Protein AF-A0A945ZSE2-F1 (afdb_monomer_lite)

Foldseek 3Di:
DEDEEAEADEFEAAEDPFQLDAAEAAYQYEHEHHHQDDVPRDPACQQHVDPDLQRFHDEPYYAQAQRYHHENYEYYQASGEDHEYAHAQAGADPCRPPPVRPPDGRLADDHNYAEAYEYENHSEHYHDLWYADNRRHIRFNAFRAYQAAAENYLYEQYAYQERYEYGLNPPHPDQCRGACSAEDAQYEYELYQEYDEYLGQHEYEPYEHENYDPVNPDPAQREHYEQENYQYEYELYEYEPQQDPSYAPYHYDQYLHRFQNREYENYHYPVRAAGAHEYDAQQDFQALPQADSARSVACSTQADWYFYQCCSRVVDHGWIKHFQHLLVDFDPWADDPRYHRITTHNFGKWKKWKDDPPADQVQDWWKKKWKDDPPTDIDIGTHPSHYGDIDMDIAGWPPPIEIEIETQDDRPQQKIKIKTAQDDAFTKYKYKYWQCLPFAAKDKDWPFFPEEEDDDPVVVVPDSGWYWYRDNRTMIITIHGDRHGMTIMMIGGDGDDDGDAQQQCPLPDGCSVQSNVVHHSNDPPPQPEFCCDPQFPGHDPPHPHDNVPGAHPPGRHNDPPPPQQEDACDPQFPGHDPSHPYYPVPGHHPQDDQDPVQPCVRPSDNDVVSVVVCVVCPPPDDDDD

Secondary structure (DSSP, 8-state):
-BS-EEEEEES-SEE--SS---S-EEES-EEEEEEPPPTT--SSGGGTS-EETTEES-EEEEES-SSSEEES-EEES-SSEEEEEE--SS--TTTTT-TTSTT--GGGSPP-EEES-EEES-SEEEEEEEEE-TTS-EE-S------S-EEEES-EEES-SEEEEE---TT-SSHHHHHTTEEEES-EEES-SEEEEESSS-EEES-EEES--TT--S-SPEEEEEE-SS--EEESPEEESTTSTTEEEEEE---SS--S-EEEES-EESSSSPPPEEPPP------TT--STT-TTSHHHH--EEEESSSTTTSSTTPEEEES-GGG--S--B--TTEESEEEES--EEEEEEE-TT--GGGPPPEEEEEE-TTS--EEEE--SSS---EEEEEE-SS--EEEEEESS--TTSEEEEEEESPPTT-EEEEEETTGGG-BT-EEE-SSS--EE-SSHHHHHH-SS-EEEE-TTS-EEEEEE-SSS-EEEEEE-SB--PPPP--SS-SSS-HHHHHHHT--TTS-----EEB--TTSTTB-TT--EE-S----TTTSSPPPS-TTSBS---TTSTT--TT-SB--S--------S--TT-SS-SSS--HHHHHHHHHHTT------

Sequence (625 aa):
VEDNFFYHHIGHGVFLEDGSERYNSILNNVVVLSKRPAQWEEVTPSDNQLNQVQNRTPASFWITNPNNIFEGNVAAGTEGTGYWFALPEAPMGASAGISLFDGIEPYREPLGSFVGNTAHSCMSGFDIFDQLFPDHSIRTNAGWQESGEHLIDGCVWYANDLAVYSGIGGGVGDKVTYTANLKFQDNVFVANATAIQLASYSQVVESAIVAHGQSNILSQTASLYRIYDGAGQIHDCHLVGWNQPYTDYLKDGGAGTKHTNHRVSGITTDDGLAPRIDMRNYDIPASPTDMTPQSLSHPRVWNMVLLDEDGSLTGTAGHSIVSNHPMMLVGDEAQPVNWVNAFSSPHRFDLVILQFPALPNDSIPNVTCTRIKTGSPTESVYYIHGYKEHIQLPFIINEGFLYSYQFESLPATQQIKVVLDDADAGDAAWIRFVGLGNLGGLTLSSSALALVEVGSLLELTNSQQAAYFVEPGGDVYLNMVAIGRVQNVNMTWTDDVELSPLDTDGDGATDGDEIAAGNDPFAIDLDVLGCTYFGACNYDIEADVEDGSCLFPPIGCSWPDNSAFVGCTYSDAINYNTEAVYDDGSCMWNAVSAECPADVNGDGMVAVQDILLVLSSYGSPCLDE

pLDDT: mean 91.32, std 9.12, range [48.19, 98.88]

Radius of gyration: 31.84 Å; chains: 1; bounding box: 98×48×104 Å

Structure (mmCIF, N/CA/C/O backbone):
data_AF-A0A945ZSE2-F1
#
_entry.id   AF-A0A945ZSE2-F1
#
loop_
_atom_site.group_PDB
_atom_site.id
_atom_site.type_symbol
_atom_site.label_atom_id
_atom_site.label_alt_id
_atom_site.label_comp_id
_atom_site.label_asym_id
_atom_site.label_entity_id
_atom_site.label_seq_id
_atom_site.pdbx_PDB_ins_code
_atom_site.Cartn_x
_atom_site.Cartn_y
_atom_site.Cartn_z
_atom_site.occupancy
_atom_site.B_iso_or_equiv
_atom_site.auth_seq_id
_atom_site.auth_comp_id
_atom_site.auth_asym_id
_atom_site.auth_atom_id
_atom_site.pdbx_PDB_model_num
ATOM 1 N N . VAL A 1 1 ? 15.307 -1.615 -33.431 1.00 93.19 1 VAL A N 1
ATOM 2 C CA . VAL A 1 1 ? 16.559 -1.129 -32.812 1.00 93.19 1 VAL A CA 1
ATOM 3 C C . VAL A 1 1 ? 17.192 -2.317 -32.123 1.00 93.19 1 VAL A C 1
ATOM 5 O O . VAL A 1 1 ? 16.612 -2.812 -31.166 1.00 93.19 1 VAL A O 1
ATOM 8 N N . GLU A 1 2 ? 18.294 -2.844 -32.649 1.00 97.56 2 GLU A N 1
ATOM 9 C CA . GLU A 1 2 ? 18.877 -4.092 -32.138 1.00 97.56 2 GLU A CA 1
ATOM 10 C C . GLU A 1 2 ? 20.403 -4.057 -32.068 1.00 97.56 2 GLU A C 1
ATOM 12 O O . GLU A 1 2 ? 21.033 -3.376 -32.880 1.00 97.56 2 GLU A O 1
ATOM 17 N N . ASP A 1 3 ? 20.964 -4.770 -31.088 1.00 97.88 3 ASP A N 1
ATOM 18 C CA . ASP A 1 3 ? 22.406 -4.983 -30.896 1.00 97.88 3 ASP A CA 1
ATOM 19 C C . ASP A 1 3 ? 23.233 -3.687 -30.753 1.00 97.88 3 ASP A C 1
ATOM 21 O O . ASP A 1 3 ? 24.374 -3.588 -31.218 1.00 97.88 3 ASP A O 1
ATOM 25 N N . ASN A 1 4 ? 22.666 -2.662 -30.106 1.00 98.12 4 ASN A N 1
ATOM 26 C CA . ASN A 1 4 ? 23.348 -1.385 -29.876 1.00 98.12 4 ASN A CA 1
ATOM 27 C C . ASN A 1 4 ? 23.900 -1.268 -28.455 1.00 98.12 4 ASN A C 1
ATOM 29 O O . ASN A 1 4 ? 23.355 -1.822 -27.502 1.00 98.12 4 ASN A O 1
ATOM 33 N N . PHE A 1 5 ? 24.953 -0.462 -28.314 1.00 97.81 5 PHE A N 1
ATOM 34 C CA . PHE A 1 5 ? 25.510 -0.064 -27.026 1.00 97.81 5 PHE A CA 1
ATOM 35 C C . PHE A 1 5 ? 25.442 1.461 -26.885 1.00 97.81 5 PHE A C 1
ATOM 37 O O . PHE A 1 5 ? 26.180 2.189 -27.553 1.00 97.81 5 PHE A O 1
ATOM 44 N N . PHE A 1 6 ? 24.559 1.943 -26.017 1.00 97.31 6 PHE A N 1
ATOM 45 C CA . PHE A 1 6 ? 24.396 3.352 -25.674 1.00 97.31 6 PHE A CA 1
ATOM 46 C C . PHE A 1 6 ? 25.179 3.628 -24.393 1.00 97.31 6 PHE A C 1
ATOM 48 O O . PHE A 1 6 ? 24.969 2.969 -23.378 1.00 97.31 6 PHE A O 1
ATOM 55 N N . TYR A 1 7 ? 26.103 4.584 -24.432 1.00 97.06 7 TYR A N 1
ATOM 56 C CA . TYR A 1 7 ? 27.013 4.848 -23.321 1.00 97.06 7 TYR A CA 1
ATOM 57 C C . TYR A 1 7 ? 27.050 6.329 -22.976 1.00 97.06 7 TYR A C 1
ATOM 59 O O . TYR A 1 7 ? 27.292 7.152 -23.857 1.00 97.06 7 TYR A O 1
ATOM 67 N N . HIS A 1 8 ? 26.913 6.630 -21.685 1.00 96.50 8 HIS A N 1
ATOM 68 C CA . HIS A 1 8 ? 27.177 7.938 -21.092 1.00 96.50 8 HIS A CA 1
ATOM 69 C C . HIS A 1 8 ? 26.432 9.075 -21.803 1.00 96.50 8 HIS A C 1
ATOM 71 O O . HIS A 1 8 ? 27.029 9.937 -22.451 1.00 96.50 8 HIS A O 1
ATOM 77 N N . HIS A 1 9 ? 25.109 9.050 -21.670 1.00 95.44 9 HIS A N 1
ATOM 78 C CA . HIS A 1 9 ? 24.206 10.050 -22.229 1.00 95.44 9 HIS A CA 1
ATOM 79 C C . HIS A 1 9 ? 23.481 10.809 -21.111 1.00 95.44 9 HIS A C 1
ATOM 81 O O . HIS A 1 9 ? 23.363 10.319 -19.988 1.00 95.44 9 HIS A O 1
ATOM 87 N N . ILE A 1 10 ? 23.005 12.010 -21.433 1.00 96.31 10 ILE A N 1
ATOM 88 C CA . ILE A 1 10 ? 22.205 12.859 -20.545 1.00 96.31 10 ILE A CA 1
ATOM 89 C C . ILE A 1 10 ? 20.744 12.766 -20.996 1.00 96.31 10 ILE A C 1
ATOM 91 O O . ILE A 1 10 ? 20.491 12.801 -22.199 1.00 96.31 10 ILE A O 1
ATOM 95 N N . GLY A 1 11 ? 19.807 12.653 -20.052 1.00 95.25 11 GLY A N 1
ATOM 96 C CA . GLY A 1 11 ? 18.376 12.505 -20.345 1.00 95.25 11 GLY A CA 1
ATOM 97 C C . GLY A 1 11 ? 17.982 11.070 -20.708 1.00 95.25 11 GLY A C 1
ATOM 98 O O . GLY A 1 11 ? 18.718 10.119 -20.413 1.00 95.25 11 GLY A O 1
ATOM 99 N N . HIS A 1 12 ? 16.804 10.906 -21.316 1.00 95.56 12 HIS A N 1
ATOM 100 C CA . HIS A 1 12 ? 16.303 9.593 -21.742 1.00 95.56 12 HIS A CA 1
ATOM 101 C C . HIS A 1 12 ? 17.241 8.897 -22.755 1.00 95.56 12 HIS A C 1
ATOM 103 O O . HIS A 1 12 ? 17.919 9.548 -23.548 1.00 95.56 12 HIS A O 1
ATOM 109 N N . GLY A 1 13 ? 17.324 7.561 -22.700 1.00 94.50 13 GLY A N 1
ATOM 110 C CA . GLY A 1 13 ? 18.222 6.751 -23.539 1.00 94.50 13 GLY A CA 1
ATOM 111 C C . GLY A 1 13 ? 17.595 6.304 -24.858 1.00 94.50 13 GLY A C 1
ATOM 112 O O . GLY A 1 13 ? 17.699 6.982 -25.877 1.00 94.50 13 GLY A O 1
ATOM 113 N N . VAL A 1 14 ? 16.967 5.129 -24.846 1.00 96.25 14 VAL A N 1
ATOM 114 C CA . VAL A 1 14 ? 16.121 4.629 -25.937 1.00 96.25 14 VAL A CA 1
ATOM 115 C C . VAL A 1 14 ? 14.683 4.990 -25.600 1.00 96.25 14 VAL A C 1
ATOM 117 O O . VAL A 1 14 ? 14.188 4.592 -24.548 1.00 96.25 14 VAL A O 1
ATOM 120 N N . PHE A 1 15 ? 14.004 5.735 -26.466 1.00 91.88 15 PHE A N 1
ATOM 121 C CA . PHE A 1 15 ? 12.664 6.216 -26.160 1.00 91.88 15 PHE A CA 1
ATOM 122 C C . PHE A 1 15 ? 11.697 6.137 -27.337 1.00 91.88 15 PHE A C 1
ATOM 124 O O . PHE A 1 15 ? 12.083 6.278 -28.497 1.00 91.88 15 PHE A O 1
ATOM 131 N N . LEU A 1 16 ? 10.433 5.905 -26.994 1.00 91.50 16 LEU A N 1
ATOM 132 C CA . LEU A 1 16 ? 9.264 6.138 -27.834 1.00 91.50 16 LEU A CA 1
ATOM 133 C C . LEU A 1 16 ? 8.696 7.463 -27.315 1.00 91.50 16 LEU A C 1
ATOM 135 O O . LEU A 1 16 ? 8.281 7.505 -26.165 1.00 91.50 16 LEU A O 1
ATOM 139 N N . GLU A 1 17 ? 8.821 8.569 -28.044 1.00 89.94 17 GLU A N 1
ATOM 140 C CA . GLU A 1 17 ? 8.588 9.914 -27.475 1.00 89.94 17 GLU A CA 1
ATOM 141 C C . GLU A 1 17 ? 7.096 10.244 -27.421 1.00 89.94 17 GLU A C 1
ATOM 143 O O . GLU A 1 17 ? 6.553 10.604 -26.378 1.00 89.94 17 GLU A O 1
ATOM 148 N N . ASP A 1 18 ? 6.418 10.068 -28.555 1.00 94.12 18 ASP A N 1
ATOM 149 C CA . ASP A 1 18 ? 5.093 10.636 -28.772 1.00 94.12 18 ASP A CA 1
ATOM 150 C C . ASP A 1 18 ? 3.956 9.680 -28.376 1.00 94.12 18 ASP A C 1
ATOM 152 O O . ASP A 1 18 ? 2.799 10.092 -28.336 1.00 94.12 18 ASP A O 1
ATOM 156 N N . GLY A 1 19 ? 4.232 8.395 -28.145 1.00 96.00 19 GLY A N 1
ATOM 157 C CA . GLY A 1 19 ? 3.220 7.364 -27.886 1.00 96.00 19 GLY A CA 1
ATOM 158 C C . GLY A 1 19 ? 2.534 6.834 -29.150 1.00 96.00 19 GLY A C 1
ATOM 159 O O . GLY A 1 19 ? 1.681 5.950 -29.071 1.00 96.00 19 GLY A O 1
ATOM 160 N N . SER A 1 20 ? 2.899 7.325 -30.337 1.00 96.88 20 SER A N 1
ATOM 161 C CA . SER A 1 20 ? 2.392 6.806 -31.618 1.00 96.88 20 SER A CA 1
ATOM 162 C C . SER A 1 20 ? 3.131 5.545 -32.077 1.00 96.88 20 SER A C 1
ATOM 164 O O . SER A 1 20 ? 2.634 4.787 -32.918 1.00 96.88 20 SER A O 1
ATOM 166 N N . GLU A 1 21 ? 4.325 5.317 -31.534 1.00 96.19 21 GLU A N 1
ATOM 167 C CA . GLU A 1 21 ? 5.244 4.273 -31.940 1.00 96.19 21 GLU A CA 1
ATOM 168 C C . GLU A 1 21 ? 4.761 2.911 -31.439 1.00 96.19 21 GLU A C 1
ATOM 170 O O . GLU A 1 21 ? 4.819 2.604 -30.253 1.00 96.19 21 GLU A O 1
ATOM 175 N N . ARG A 1 22 ? 4.316 2.063 -32.365 1.00 95.75 22 ARG A N 1
ATOM 176 C CA . ARG A 1 22 ? 3.821 0.706 -32.097 1.00 95.75 22 ARG A CA 1
ATOM 177 C C . ARG A 1 22 ? 4.412 -0.302 -33.072 1.00 95.75 22 ARG A C 1
ATOM 179 O O . ARG A 1 22 ? 4.786 0.053 -34.191 1.00 95.75 22 ARG A O 1
ATOM 186 N N . TYR A 1 23 ? 4.438 -1.562 -32.657 1.00 96.50 23 TYR A N 1
ATOM 187 C CA . TYR A 1 23 ? 4.963 -2.702 -33.411 1.00 96.50 23 TYR A CA 1
ATOM 188 C C . TYR A 1 23 ? 6.458 -2.597 -33.742 1.00 96.50 23 TYR A C 1
ATOM 190 O O . TYR A 1 23 ? 6.928 -3.162 -34.730 1.00 96.50 23 TYR A O 1
ATOM 198 N N . ASN A 1 24 ? 7.215 -1.877 -32.914 1.00 97.69 24 ASN A N 1
ATOM 199 C CA . ASN A 1 24 ? 8.666 -1.818 -33.006 1.00 97.69 24 ASN A CA 1
ATOM 200 C C . ASN A 1 24 ? 9.300 -3.003 -32.273 1.00 97.69 24 ASN A C 1
ATOM 202 O O . ASN A 1 24 ? 8.747 -3.520 -31.302 1.00 97.69 24 ASN A O 1
ATOM 206 N N . SER A 1 25 ? 10.500 -3.384 -32.708 1.00 98.25 25 SER A N 1
ATOM 207 C CA . SER A 1 25 ? 11.350 -4.355 -32.012 1.00 98.25 25 SER A CA 1
ATOM 208 C C . SER A 1 25 ? 12.588 -3.659 -31.456 1.00 98.25 25 SER A C 1
ATOM 210 O O . SER A 1 25 ? 13.369 -3.071 -32.213 1.00 98.25 25 SER A O 1
ATOM 212 N N . ILE A 1 26 ? 12.750 -3.709 -30.138 1.00 98.50 26 ILE A N 1
ATOM 213 C CA . ILE A 1 26 ? 13.872 -3.179 -29.368 1.00 98.50 26 ILE A CA 1
ATOM 214 C C . ILE A 1 26 ? 14.544 -4.383 -28.703 1.00 98.50 26 ILE A C 1
ATOM 216 O O . ILE A 1 26 ? 14.055 -4.890 -27.696 1.00 98.50 26 ILE A O 1
ATOM 220 N N . LEU A 1 27 ? 15.615 -4.891 -29.314 1.00 98.62 27 LEU A N 1
ATOM 221 C CA . LEU A 1 27 ? 16.182 -6.203 -28.985 1.00 98.62 27 LEU A CA 1
ATOM 222 C C . LEU A 1 27 ? 17.659 -6.105 -28.597 1.00 98.62 27 LEU A C 1
ATOM 224 O O . LEU A 1 27 ? 18.434 -5.469 -29.306 1.00 98.62 27 LEU A O 1
ATOM 228 N N . ASN A 1 28 ? 18.076 -6.783 -27.529 1.00 98.38 28 ASN A N 1
ATOM 229 C CA . ASN A 1 28 ? 19.494 -6.995 -27.194 1.00 98.38 28 ASN A CA 1
ATOM 230 C C . ASN A 1 28 ? 20.343 -5.710 -27.110 1.00 98.38 28 ASN A C 1
ATOM 232 O O . ASN A 1 28 ? 21.539 -5.715 -27.411 1.00 98.38 28 ASN A O 1
ATOM 236 N N . ASN A 1 29 ? 19.736 -4.581 -26.742 1.00 98.62 29 ASN A N 1
ATOM 237 C CA . ASN A 1 29 ? 20.466 -3.328 -26.590 1.00 98.62 29 ASN A CA 1
ATOM 238 C C . ASN A 1 29 ? 21.006 -3.196 -25.169 1.00 98.62 29 ASN A C 1
ATOM 240 O O . ASN A 1 29 ? 20.375 -3.632 -24.211 1.00 98.62 29 ASN A O 1
ATOM 244 N N . VAL A 1 30 ? 22.136 -2.515 -25.022 1.00 98.50 30 VAL A N 1
ATOM 245 C CA . VAL A 1 30 ? 22.706 -2.176 -23.718 1.00 98.50 30 VAL A CA 1
ATOM 246 C C . VAL A 1 30 ? 22.749 -0.660 -23.582 1.00 98.50 30 VAL A C 1
ATOM 248 O O . VAL A 1 30 ? 23.379 0.016 -24.391 1.00 98.50 30 VAL A O 1
ATOM 251 N N . VAL A 1 31 ? 22.097 -0.123 -22.556 1.00 98.50 31 VAL A N 1
ATOM 252 C CA . VAL A 1 31 ? 22.141 1.292 -22.177 1.00 98.50 31 VAL A CA 1
ATOM 253 C C . VAL A 1 31 ? 22.896 1.410 -20.862 1.00 98.50 31 VAL A C 1
ATOM 255 O O . VAL A 1 31 ? 22.517 0.797 -19.868 1.00 98.50 31 VAL A O 1
ATOM 258 N N . VAL A 1 32 ? 23.981 2.184 -20.858 1.00 97.44 32 VAL A N 1
ATOM 259 C CA . VAL A 1 32 ? 24.887 2.316 -19.714 1.00 97.44 32 VAL A CA 1
ATOM 260 C C . VAL A 1 32 ? 25.121 3.781 -19.363 1.00 97.44 32 VAL A C 1
ATOM 262 O O . VAL A 1 32 ? 25.472 4.579 -20.234 1.00 97.44 32 VAL A O 1
ATOM 265 N N . LEU A 1 33 ? 25.025 4.115 -18.072 1.00 96.31 33 LEU A N 1
ATOM 266 C CA . LEU A 1 33 ? 25.249 5.461 -17.527 1.00 96.31 33 LEU A CA 1
ATOM 267 C C . LEU A 1 33 ? 24.286 6.518 -18.088 1.00 96.31 33 LEU A C 1
ATOM 269 O O . LEU A 1 33 ? 24.724 7.518 -18.661 1.00 96.31 33 LEU A O 1
ATOM 273 N N . SER A 1 34 ? 22.983 6.312 -17.889 1.00 97.31 34 SER A N 1
ATOM 274 C CA . SER A 1 34 ? 21.974 7.354 -18.115 1.00 97.31 34 SER A CA 1
ATOM 275 C C . SER A 1 34 ? 22.062 8.400 -17.003 1.00 97.31 34 SER A C 1
ATOM 277 O O . SER A 1 34 ? 21.838 8.089 -15.829 1.00 97.31 34 SER A O 1
ATOM 279 N N . LYS A 1 35 ? 22.431 9.629 -17.371 1.00 97.06 35 LYS A N 1
ATOM 280 C CA . LYS A 1 35 ? 22.666 10.745 -16.451 1.00 97.06 35 LYS A CA 1
ATOM 281 C C . LYS A 1 35 ? 21.484 11.688 -16.400 1.00 97.06 35 LYS A C 1
ATOM 283 O O . LYS A 1 35 ? 20.926 12.056 -17.435 1.00 97.06 35 LYS A O 1
ATOM 288 N N . ARG A 1 36 ? 21.145 12.125 -15.193 1.00 95.62 36 ARG A N 1
ATOM 289 C CA . ARG A 1 36 ? 20.134 13.153 -15.004 1.00 95.62 36 ARG A CA 1
ATOM 290 C C . ARG A 1 36 ? 20.675 14.494 -15.506 1.00 95.62 36 ARG A C 1
ATOM 292 O O . ARG A 1 36 ? 21.791 14.861 -15.130 1.00 95.62 36 ARG A O 1
ATOM 299 N N . PRO A 1 37 ? 19.934 15.225 -16.356 1.00 96.12 37 PRO A N 1
ATOM 300 C CA . PRO A 1 37 ? 20.353 16.561 -16.757 1.00 96.12 37 PRO A CA 1
ATOM 301 C C . PRO A 1 37 ? 20.426 17.486 -15.541 1.00 96.12 37 PRO A C 1
ATOM 303 O O . PRO A 1 37 ? 19.670 17.342 -14.572 1.00 96.12 37 PRO A O 1
ATOM 306 N N . ALA A 1 38 ? 21.325 18.468 -15.596 1.00 93.75 38 ALA A N 1
ATOM 307 C CA . ALA A 1 38 ? 21.263 19.561 -14.641 1.00 93.75 38 ALA A CA 1
ATOM 308 C C . ALA A 1 38 ? 19.934 20.308 -14.812 1.00 93.75 38 ALA A C 1
ATOM 310 O O . ALA A 1 38 ? 19.319 20.279 -15.878 1.00 93.75 38 ALA A O 1
ATOM 311 N N . GLN A 1 39 ? 19.484 20.978 -13.753 1.00 90.00 39 GLN A N 1
ATOM 312 C CA . GLN A 1 39 ? 18.297 21.822 -13.842 1.00 90.00 39 GLN A CA 1
ATOM 313 C C . GLN A 1 39 ? 18.455 22.813 -15.005 1.00 90.00 39 GLN A C 1
ATOM 315 O O . GLN A 1 39 ? 19.494 23.472 -15.097 1.00 90.00 39 GLN A O 1
ATOM 320 N N . TRP A 1 40 ? 17.424 22.928 -15.845 1.00 88.38 40 TRP A N 1
ATOM 321 C CA . TRP A 1 40 ? 17.370 23.755 -17.057 1.00 88.38 40 TRP A CA 1
ATOM 322 C C . TRP A 1 40 ? 18.147 23.218 -18.269 1.00 88.38 40 TRP A C 1
ATOM 324 O O . TRP A 1 40 ? 18.156 23.876 -19.310 1.00 88.38 40 TRP A O 1
ATOM 334 N N . GLU A 1 41 ? 18.791 22.053 -18.161 1.00 93.81 41 GLU A N 1
ATOM 335 C CA . GLU A 1 41 ? 19.407 21.343 -19.295 1.00 93.81 41 GLU A CA 1
ATOM 336 C C . GLU A 1 41 ? 18.508 20.228 -19.849 1.00 93.81 41 GLU A C 1
ATOM 338 O O . GLU A 1 41 ? 18.862 19.585 -20.838 1.00 93.81 41 GLU A O 1
ATOM 343 N N . GLU A 1 42 ? 17.350 19.993 -19.230 1.00 93.12 42 GLU A N 1
ATOM 344 C CA . GLU A 1 42 ? 16.338 19.079 -19.747 1.00 93.12 42 GLU A CA 1
ATOM 345 C C . GLU A 1 42 ? 15.798 19.489 -21.127 1.00 93.12 42 GLU A C 1
ATOM 347 O O . GLU A 1 42 ? 15.590 20.670 -21.415 1.00 93.12 42 GLU A O 1
ATOM 352 N N . VAL A 1 43 ? 15.546 18.496 -21.987 1.00 90.81 43 VAL A N 1
ATOM 353 C CA . VAL A 1 43 ? 14.917 18.705 -23.303 1.00 90.81 43 VAL A CA 1
ATOM 354 C C . VAL A 1 43 ? 13.399 18.742 -23.152 1.00 90.81 43 VAL A C 1
ATOM 356 O O . VAL A 1 43 ? 12.717 19.527 -23.812 1.00 90.81 43 VAL A O 1
ATOM 359 N N . THR A 1 44 ? 12.881 17.919 -22.246 1.00 91.88 44 THR A N 1
ATOM 360 C CA . THR A 1 44 ? 11.471 17.812 -21.883 1.00 91.88 44 THR A CA 1
ATOM 361 C C . THR A 1 44 ? 11.316 17.862 -20.363 1.00 91.88 44 THR A C 1
ATOM 363 O O . THR A 1 44 ? 12.237 17.469 -19.645 1.00 91.88 44 THR A O 1
ATOM 366 N N . PRO A 1 45 ? 10.163 18.298 -19.821 1.00 93.31 45 PRO A N 1
ATOM 367 C CA . PRO A 1 45 ? 9.933 18.244 -18.380 1.00 93.31 45 PRO A CA 1
ATOM 368 C C . PRO A 1 45 ? 10.202 16.851 -17.782 1.00 93.31 45 PRO A C 1
ATOM 370 O O . PRO A 1 45 ? 10.837 16.754 -16.730 1.00 93.31 45 PRO A O 1
ATOM 373 N N . SER A 1 46 ? 9.811 15.771 -18.468 1.00 93.38 46 SER A N 1
ATOM 374 C CA . SER A 1 46 ? 10.015 14.392 -18.010 1.00 93.38 46 SER A CA 1
ATOM 375 C C . SER A 1 46 ? 11.474 13.974 -17.833 1.00 93.38 46 SER A C 1
ATOM 377 O O . SER A 1 46 ? 11.715 13.041 -17.077 1.00 93.38 46 SER A O 1
ATOM 379 N N . ASP A 1 47 ? 12.462 14.661 -18.416 1.00 93.38 47 ASP A N 1
ATOM 380 C CA . ASP A 1 47 ? 13.871 14.318 -18.176 1.00 93.38 47 ASP A CA 1
ATOM 381 C C . ASP A 1 47 ? 14.320 14.633 -16.732 1.00 93.38 47 ASP A C 1
ATOM 383 O O . ASP A 1 47 ? 15.303 14.061 -16.248 1.00 93.38 47 ASP A O 1
ATOM 387 N N . ASN A 1 48 ? 13.648 15.579 -16.054 1.00 94.38 48 ASN A N 1
ATOM 388 C CA . ASN A 1 48 ? 14.124 16.149 -14.788 1.00 94.38 48 ASN A CA 1
ATOM 389 C C . ASN A 1 48 ? 13.027 16.570 -13.791 1.00 94.38 48 ASN A C 1
ATOM 391 O O . ASN A 1 48 ? 13.340 17.141 -12.744 1.00 94.38 48 ASN A O 1
ATOM 395 N N . GLN A 1 49 ? 11.748 16.304 -14.060 1.00 94.44 49 GLN A N 1
ATOM 396 C CA . GLN A 1 49 ? 10.651 16.779 -13.207 1.00 94.44 49 GLN A CA 1
ATOM 397 C C . GLN A 1 49 ? 10.620 16.103 -11.828 1.00 94.44 49 GLN A C 1
ATOM 399 O O . GLN A 1 49 ? 10.360 16.769 -10.827 1.00 94.44 49 GLN A O 1
ATOM 404 N N . LEU A 1 50 ? 10.879 14.792 -11.756 1.00 93.19 50 LEU A N 1
ATOM 405 C CA . LEU A 1 50 ? 10.721 14.002 -10.526 1.00 93.19 50 LEU A CA 1
ATOM 406 C C . LEU A 1 50 ? 12.004 13.255 -10.148 1.00 93.19 50 LEU A C 1
ATOM 408 O O . LEU A 1 50 ? 12.694 12.722 -11.016 1.00 93.19 50 LEU A O 1
ATOM 412 N N . ASN A 1 51 ? 12.335 13.236 -8.854 1.00 92.88 51 ASN A N 1
ATOM 413 C CA . ASN A 1 51 ? 13.493 12.525 -8.287 1.00 92.88 51 ASN A CA 1
ATOM 414 C C . ASN A 1 51 ? 13.137 11.806 -6.970 1.00 92.88 51 ASN A C 1
ATOM 416 O O . ASN A 1 51 ? 13.909 11.780 -6.011 1.00 92.88 51 ASN A O 1
ATOM 420 N N . GLN A 1 52 ? 11.912 11.297 -6.896 1.00 89.62 52 GLN A N 1
ATOM 421 C CA . GLN A 1 52 ? 11.419 10.510 -5.765 1.00 89.62 52 GLN A CA 1
ATOM 422 C C . GLN A 1 52 ? 11.781 9.048 -6.002 1.00 89.62 52 GLN A C 1
ATOM 424 O O . GLN A 1 52 ? 11.813 8.649 -7.156 1.00 89.62 52 GLN A O 1
ATOM 429 N N . VAL A 1 53 ? 12.002 8.249 -4.952 1.00 85.44 53 VAL A N 1
ATOM 430 C CA . VAL A 1 53 ? 12.412 6.828 -5.058 1.00 85.44 53 VAL A CA 1
ATOM 431 C C . VAL A 1 53 ? 11.614 6.052 -6.111 1.00 85.44 53 VAL A C 1
ATOM 433 O O . VAL A 1 53 ? 12.198 5.277 -6.856 1.00 85.44 53 VAL A O 1
ATOM 436 N N . GLN A 1 54 ? 10.314 6.313 -6.182 1.00 83.44 54 GLN A N 1
ATOM 437 C CA . GLN A 1 54 ? 9.352 5.619 -7.019 1.00 83.44 54 GLN A CA 1
ATOM 438 C C . GLN A 1 54 ? 9.027 6.290 -8.364 1.00 83.44 54 GLN A C 1
ATOM 440 O O . GLN A 1 54 ? 8.287 5.703 -9.118 1.00 83.44 54 GLN A O 1
ATOM 445 N N . ASN A 1 55 ? 9.530 7.497 -8.648 1.00 85.94 55 ASN A N 1
ATOM 446 C CA . ASN A 1 55 ? 9.267 8.230 -9.899 1.00 85.94 55 ASN A CA 1
ATOM 447 C C . ASN A 1 55 ? 10.548 8.968 -10.320 1.00 85.94 55 ASN A C 1
ATOM 449 O O . ASN A 1 55 ? 10.611 10.206 -10.296 1.00 85.94 55 ASN A O 1
ATOM 453 N N . ARG A 1 56 ? 11.644 8.238 -10.569 1.00 93.00 56 ARG A N 1
ATOM 454 C CA . ARG A 1 56 ? 12.932 8.870 -10.903 1.00 93.00 56 ARG A CA 1
ATOM 455 C C . ARG A 1 56 ? 13.113 9.009 -12.404 1.00 93.00 56 ARG A C 1
ATOM 457 O O . ARG A 1 56 ? 12.925 8.078 -13.177 1.00 93.00 56 ARG A O 1
ATOM 464 N N . THR A 1 57 ? 13.591 10.179 -12.790 1.00 93.50 57 THR A N 1
ATOM 465 C CA . THR A 1 57 ? 13.906 10.537 -14.176 1.00 93.50 57 THR A CA 1
ATOM 466 C C . THR A 1 57 ? 15.410 10.792 -14.329 1.00 93.50 57 THR A C 1
ATOM 468 O O . THR A 1 57 ? 16.080 11.114 -13.341 1.00 93.50 57 THR A O 1
ATOM 471 N N . PRO A 1 58 ? 15.998 10.641 -15.522 1.00 95.81 58 PRO A N 1
ATOM 472 C CA . PRO A 1 58 ? 15.414 10.132 -16.761 1.00 95.81 58 PRO A CA 1
ATOM 473 C C . PRO A 1 58 ? 15.375 8.595 -16.784 1.00 95.81 58 PRO A C 1
ATOM 475 O O . PRO A 1 58 ? 15.741 7.941 -15.809 1.00 95.81 58 PRO A O 1
ATOM 478 N N . ALA A 1 59 ? 14.959 8.019 -17.914 1.00 96.94 59 ALA A N 1
ATOM 479 C CA . ALA A 1 59 ? 14.907 6.573 -18.114 1.00 96.94 59 ALA A CA 1
ATOM 480 C C . ALA A 1 59 ? 15.925 6.059 -19.145 1.00 96.94 59 ALA A C 1
ATOM 482 O O . ALA A 1 59 ? 16.148 6.709 -20.168 1.00 96.94 59 ALA A O 1
ATOM 483 N N . SER A 1 60 ? 16.509 4.877 -18.921 1.00 98.06 60 SER A N 1
ATOM 484 C CA . SER A 1 60 ? 17.329 4.208 -19.945 1.00 98.06 60 SER A CA 1
ATOM 485 C C . SER A 1 60 ? 16.473 3.736 -21.118 1.00 98.06 60 SER A C 1
ATOM 487 O O . SER A 1 60 ? 16.853 3.949 -22.268 1.00 98.06 60 SER A O 1
ATOM 489 N N . PHE A 1 61 ? 15.308 3.159 -20.822 1.00 98.38 61 PHE A N 1
ATOM 490 C CA . PHE A 1 61 ? 14.262 2.821 -21.779 1.00 98.38 61 PHE A CA 1
ATOM 491 C C . PHE A 1 61 ? 12.968 3.526 -21.371 1.00 98.38 61 PHE A C 1
ATOM 493 O O . PHE A 1 61 ? 12.367 3.191 -20.351 1.00 98.38 61 PHE A O 1
ATOM 500 N N . TRP A 1 62 ? 12.556 4.519 -22.155 1.00 96.94 62 TRP A N 1
ATOM 501 C CA . TRP A 1 62 ? 11.324 5.273 -21.933 1.00 96.94 62 TRP A CA 1
ATOM 502 C C . TRP A 1 62 ? 10.238 4.799 -22.900 1.00 96.94 62 TRP A C 1
ATOM 504 O O . TRP A 1 62 ? 10.378 4.899 -24.121 1.00 96.94 62 TRP A O 1
ATOM 514 N N . ILE A 1 63 ? 9.175 4.226 -22.345 1.00 97.88 63 ILE A N 1
ATOM 515 C CA . ILE A 1 63 ? 8.159 3.478 -23.076 1.00 97.88 63 ILE A CA 1
ATOM 516 C C . ILE A 1 63 ? 6.832 4.220 -22.940 1.00 97.88 63 ILE A C 1
ATOM 518 O O . ILE A 1 63 ? 6.174 4.161 -21.905 1.00 97.88 63 ILE A O 1
ATOM 522 N N . THR A 1 64 ? 6.427 4.917 -23.997 1.00 97.50 64 THR A N 1
ATOM 523 C CA . THR A 1 64 ? 5.148 5.648 -24.043 1.00 97.50 64 THR A CA 1
ATOM 524 C C . THR A 1 64 ? 4.051 4.885 -24.777 1.00 97.50 64 THR A C 1
ATOM 526 O O . THR A 1 64 ? 2.903 5.306 -24.796 1.00 97.50 64 THR A O 1
ATOM 529 N N . ASN A 1 65 ? 4.355 3.725 -25.356 1.00 98.06 65 ASN A N 1
ATOM 530 C CA . ASN A 1 65 ? 3.348 2.836 -25.920 1.00 98.06 65 ASN A CA 1
ATOM 531 C C . ASN A 1 65 ? 3.736 1.377 -25.639 1.00 98.06 65 ASN A C 1
ATOM 533 O O . ASN A 1 65 ? 4.825 0.951 -26.047 1.00 98.06 65 ASN A O 1
ATOM 537 N N . PRO A 1 66 ? 2.883 0.598 -24.951 1.00 97.81 66 PRO A N 1
ATOM 538 C CA . PRO A 1 66 ? 3.226 -0.756 -24.535 1.00 97.81 66 PRO A CA 1
ATOM 539 C C . PRO A 1 66 ? 3.182 -1.760 -25.696 1.00 97.81 66 PRO A C 1
ATOM 541 O O . PRO A 1 66 ? 3.751 -2.844 -25.584 1.00 97.81 66 PRO A O 1
ATOM 544 N N . ASN A 1 67 ? 2.568 -1.415 -26.834 1.00 98.12 67 ASN A N 1
ATOM 545 C CA . ASN A 1 67 ? 2.386 -2.310 -27.979 1.00 98.12 67 ASN A CA 1
ATOM 546 C C . ASN A 1 67 ? 3.651 -2.405 -28.846 1.00 98.12 67 ASN A C 1
ATOM 548 O O . ASN A 1 67 ? 3.653 -2.097 -30.038 1.00 98.12 67 ASN A O 1
ATOM 552 N N . ASN A 1 68 ? 4.760 -2.785 -28.217 1.00 98.50 68 ASN A N 1
ATOM 553 C CA . ASN A 1 68 ? 6.086 -2.941 -28.800 1.00 98.50 68 ASN A CA 1
ATOM 554 C C . ASN A 1 68 ? 6.792 -4.149 -28.169 1.00 98.50 68 ASN A C 1
ATOM 556 O O . ASN A 1 68 ? 6.393 -4.639 -27.115 1.00 98.50 68 ASN A O 1
ATOM 560 N N . ILE A 1 69 ? 7.842 -4.632 -28.827 1.00 98.62 69 ILE A N 1
ATOM 561 C CA . ILE A 1 69 ? 8.636 -5.783 -28.390 1.00 98.62 69 ILE A CA 1
ATOM 562 C C . ILE A 1 69 ? 9.928 -5.264 -27.755 1.00 98.62 69 ILE A C 1
ATOM 564 O O . ILE A 1 69 ? 10.754 -4.676 -28.455 1.00 98.62 69 ILE A O 1
ATOM 568 N N . PHE A 1 70 ? 10.109 -5.507 -26.458 1.00 98.69 70 PHE A N 1
ATOM 569 C CA . PHE A 1 70 ? 11.326 -5.227 -25.698 1.00 98.69 70 PHE A CA 1
ATOM 570 C C . PHE A 1 70 ? 11.897 -6.534 -25.157 1.00 98.69 70 PHE A C 1
ATOM 572 O O . PHE A 1 70 ? 11.391 -7.070 -24.174 1.00 98.69 70 PHE A O 1
ATOM 579 N N . GLU A 1 71 ? 12.955 -7.056 -25.776 1.00 98.75 71 GLU A N 1
ATOM 580 C CA . GLU A 1 71 ? 13.516 -8.350 -25.372 1.00 98.75 71 GLU A CA 1
ATOM 581 C C . GLU A 1 71 ? 15.040 -8.325 -25.258 1.00 98.75 71 GLU A C 1
ATOM 583 O O . GLU A 1 71 ? 15.733 -7.753 -26.102 1.00 98.75 71 GLU A O 1
ATOM 588 N N . GLY A 1 72 ? 15.572 -8.957 -24.209 1.00 98.56 72 GLY A N 1
ATOM 589 C CA . GLY A 1 72 ? 17.017 -9.123 -24.016 1.00 98.56 72 GLY A CA 1
ATOM 590 C C . GLY A 1 72 ? 17.798 -7.823 -23.790 1.00 98.56 72 GLY A C 1
ATOM 591 O O . GLY A 1 72 ? 19.022 -7.814 -23.921 1.00 98.56 72 GLY A O 1
ATOM 592 N N . ASN A 1 73 ? 17.125 -6.707 -23.497 1.00 98.88 73 ASN A N 1
ATOM 593 C CA . ASN A 1 73 ? 17.791 -5.424 -23.292 1.00 98.88 73 ASN A CA 1
ATOM 594 C C . ASN A 1 73 ? 18.396 -5.322 -21.889 1.00 98.88 73 ASN A C 1
ATOM 596 O O . ASN A 1 73 ? 17.980 -5.996 -20.948 1.00 98.88 73 ASN A O 1
ATOM 600 N N . VAL A 1 74 ? 19.373 -4.434 -21.733 1.00 98.81 74 VAL A N 1
ATOM 601 C CA . VAL A 1 74 ? 20.058 -4.179 -20.467 1.00 98.81 74 VAL A CA 1
ATOM 602 C C . VAL A 1 74 ? 20.087 -2.679 -20.195 1.00 98.81 74 VAL A C 1
ATOM 604 O O . VAL A 1 74 ? 20.682 -1.923 -20.959 1.00 98.81 74 VAL A O 1
ATOM 607 N N . ALA A 1 75 ? 19.498 -2.252 -19.081 1.00 98.56 75 ALA A N 1
ATOM 608 C CA . ALA A 1 75 ? 19.700 -0.937 -18.483 1.00 98.56 75 ALA A CA 1
ATOM 609 C C . ALA A 1 75 ? 20.719 -1.068 -17.344 1.00 98.56 75 ALA A C 1
ATOM 611 O O . ALA A 1 75 ? 20.545 -1.903 -16.456 1.00 98.56 75 ALA A O 1
ATOM 612 N N . ALA A 1 76 ? 21.798 -0.285 -17.372 1.00 96.81 76 ALA A N 1
ATOM 613 C CA . ALA A 1 76 ? 22.857 -0.368 -16.373 1.00 96.81 76 ALA A CA 1
ATOM 614 C C . ALA A 1 76 ? 23.343 1.008 -15.892 1.00 96.81 76 ALA A C 1
ATOM 616 O O . ALA A 1 76 ? 23.828 1.824 -16.677 1.00 96.81 76 ALA A O 1
ATOM 617 N N . GLY A 1 77 ? 23.319 1.246 -14.580 1.00 95.19 77 GLY A N 1
ATOM 618 C CA . GLY A 1 77 ? 23.873 2.471 -13.996 1.00 95.19 77 GLY A CA 1
ATOM 619 C C . GLY A 1 77 ? 23.039 3.715 -14.307 1.00 95.19 77 GLY A C 1
ATOM 620 O O . GLY A 1 77 ? 23.574 4.699 -14.817 1.00 95.19 77 GLY A O 1
ATOM 621 N N . THR A 1 78 ? 21.736 3.666 -14.045 1.00 96.62 78 THR A N 1
ATOM 622 C CA . THR A 1 78 ? 20.799 4.756 -14.361 1.00 96.62 78 THR A CA 1
ATOM 623 C C . THR A 1 78 ? 20.566 5.639 -13.136 1.00 96.62 78 THR A C 1
ATOM 625 O O . THR A 1 78 ? 20.129 5.145 -12.100 1.00 96.62 78 THR A O 1
ATOM 628 N N . GLU A 1 79 ? 20.792 6.952 -13.258 1.00 96.06 79 GLU A N 1
ATOM 629 C CA . GLU A 1 79 ? 20.456 7.936 -12.205 1.00 96.06 79 GLU A CA 1
ATOM 630 C C . GLU A 1 79 ? 18.940 8.163 -12.042 1.00 96.06 79 GLU A C 1
ATOM 632 O O . GLU A 1 79 ? 18.506 8.854 -11.123 1.00 96.06 79 GLU A O 1
ATOM 637 N N . GLY A 1 80 ? 18.129 7.572 -12.919 1.00 96.31 80 GLY A N 1
ATOM 638 C CA . GLY A 1 80 ? 16.682 7.490 -12.772 1.00 96.31 80 GLY A CA 1
ATOM 639 C C . GLY A 1 80 ? 16.188 6.054 -12.896 1.00 96.31 80 GLY A C 1
ATOM 640 O O . GLY A 1 80 ? 16.604 5.194 -12.117 1.00 96.31 80 GLY A O 1
ATOM 641 N N . THR A 1 81 ? 15.326 5.800 -13.877 1.00 97.81 81 THR A N 1
ATOM 642 C CA . THR A 1 81 ? 14.657 4.504 -14.051 1.00 97.81 81 THR A CA 1
ATOM 643 C C . THR A 1 81 ? 15.257 3.667 -15.188 1.00 97.81 81 THR A C 1
ATOM 645 O O . THR A 1 81 ? 15.535 4.174 -16.269 1.00 97.81 81 THR A O 1
ATOM 648 N N . GLY A 1 82 ? 15.468 2.368 -14.989 1.00 98.12 82 GLY A N 1
ATOM 649 C CA . GLY A 1 82 ? 15.908 1.463 -16.052 1.00 98.12 82 GLY A CA 1
ATOM 650 C C . GLY A 1 82 ? 14.878 1.397 -17.182 1.00 98.12 82 GLY A C 1
ATOM 651 O O . GLY A 1 82 ? 15.148 1.854 -18.294 1.00 98.12 82 GLY A O 1
ATOM 652 N N . TYR A 1 83 ? 13.684 0.895 -16.872 1.00 98.56 83 TYR A N 1
ATOM 653 C CA . TYR A 1 83 ? 12.540 0.823 -17.786 1.00 98.56 83 TYR A CA 1
ATOM 654 C C . TYR A 1 83 ? 11.358 1.582 -17.201 1.00 98.56 83 TYR A C 1
ATOM 656 O O . TYR A 1 83 ? 10.886 1.241 -16.121 1.00 98.56 83 TYR A O 1
ATOM 664 N N . TRP A 1 84 ? 10.879 2.600 -17.907 1.00 97.81 84 TRP A N 1
ATOM 665 C CA . TRP A 1 84 ? 9.769 3.425 -17.439 1.00 97.81 84 TRP A CA 1
ATOM 666 C C . TRP A 1 84 ? 8.630 3.428 -18.447 1.00 97.81 84 TRP A C 1
ATOM 668 O O . TRP A 1 84 ? 8.810 3.861 -19.587 1.00 97.81 84 TRP A O 1
ATOM 678 N N . PHE A 1 85 ? 7.464 2.964 -18.009 1.00 97.50 85 PHE A N 1
ATOM 679 C CA . PHE A 1 85 ? 6.214 3.018 -18.753 1.00 97.50 85 PHE A CA 1
ATOM 680 C C . PHE A 1 85 ? 5.418 4.263 -18.349 1.00 97.50 85 PHE A C 1
ATOM 682 O O . PHE A 1 85 ? 4.859 4.323 -17.254 1.00 97.50 85 PHE A O 1
ATOM 689 N N . ALA A 1 86 ? 5.329 5.231 -19.261 1.00 96.38 86 ALA A N 1
ATOM 690 C CA . ALA A 1 86 ? 4.583 6.474 -19.074 1.00 96.38 86 ALA A CA 1
ATOM 691 C C . ALA A 1 86 ? 3.625 6.677 -20.254 1.00 96.38 86 ALA A C 1
ATOM 693 O O . ALA A 1 86 ? 3.994 7.248 -21.277 1.00 96.38 86 ALA A O 1
ATOM 694 N N . LEU A 1 87 ? 2.407 6.146 -20.142 1.00 97.19 87 LEU A N 1
ATOM 695 C CA . LEU A 1 87 ? 1.518 5.902 -21.281 1.00 97.19 87 LEU A CA 1
ATOM 696 C C . LEU A 1 87 ? 0.531 7.066 -21.489 1.00 97.19 87 LEU A C 1
ATOM 698 O O . LEU A 1 87 ? -0.469 7.130 -20.783 1.00 97.19 87 LEU A O 1
ATOM 702 N N . PRO A 1 88 ? 0.737 8.008 -22.424 1.00 97.00 88 PRO A N 1
ATOM 703 C CA . PRO A 1 88 ? -0.201 9.107 -22.628 1.00 97.00 88 PRO A CA 1
ATOM 704 C C . PRO A 1 88 ? -1.587 8.617 -23.083 1.00 97.00 88 PRO A C 1
ATOM 706 O O . PRO A 1 88 ? -1.754 7.507 -23.595 1.00 97.00 88 PRO A O 1
ATOM 709 N N . GLU A 1 89 ? -2.597 9.478 -22.928 1.00 95.88 89 GLU A N 1
ATOM 710 C CA . GLU A 1 89 ? -3.969 9.174 -23.365 1.00 95.88 89 GLU A CA 1
ATOM 711 C C . GLU A 1 89 ? -4.113 9.150 -24.898 1.00 95.88 89 GLU A C 1
ATOM 713 O O . GLU A 1 89 ? -4.955 8.433 -25.432 1.00 95.88 89 GLU A O 1
ATOM 718 N N . ALA A 1 90 ? -3.275 9.905 -25.609 1.00 96.56 90 ALA A N 1
ATOM 719 C CA . ALA A 1 90 ? -3.237 9.982 -27.066 1.00 96.56 90 ALA A CA 1
ATOM 720 C C . ALA A 1 90 ? -1.819 10.349 -27.540 1.00 96.56 90 ALA A C 1
ATOM 722 O O . ALA A 1 90 ? -1.055 10.909 -26.749 1.00 96.56 90 ALA A O 1
ATOM 723 N N . PRO A 1 91 ? -1.469 10.096 -28.817 1.00 97.19 91 PRO A N 1
ATOM 724 C CA . PRO A 1 91 ? -0.226 10.571 -29.402 1.00 97.19 91 PRO A CA 1
ATOM 725 C C . PRO A 1 91 ? 0.026 12.062 -29.162 1.00 97.19 91 PRO A C 1
ATOM 727 O O . PRO A 1 91 ? -0.862 12.898 -29.347 1.00 97.19 91 PRO A O 1
ATOM 730 N N . MET A 1 92 ? 1.254 12.388 -28.783 1.00 95.94 92 MET A N 1
ATOM 731 C CA . MET A 1 92 ? 1.705 13.727 -28.419 1.00 95.94 92 MET A CA 1
ATOM 732 C C . MET A 1 92 ? 2.681 14.279 -29.467 1.00 95.94 92 MET A C 1
ATOM 734 O O . MET A 1 92 ? 2.818 13.721 -30.559 1.00 95.94 92 MET A O 1
ATOM 738 N N . GLY A 1 93 ? 3.295 15.425 -29.161 1.00 93.06 93 GLY A N 1
ATOM 739 C CA . GLY A 1 93 ? 4.414 15.976 -29.922 1.00 93.06 93 GLY A CA 1
ATOM 740 C C . GLY A 1 93 ? 4.170 16.087 -31.428 1.00 93.06 93 GLY A C 1
ATOM 741 O O . GLY A 1 93 ? 3.165 16.649 -31.880 1.00 93.06 93 GLY A O 1
ATOM 742 N N . ALA A 1 94 ? 5.119 15.587 -32.219 1.00 92.69 94 ALA A N 1
ATOM 743 C CA . ALA A 1 94 ? 5.059 15.665 -33.678 1.00 92.69 94 ALA A CA 1
ATOM 744 C C . ALA A 1 94 ? 3.978 14.743 -34.270 1.00 92.69 94 ALA A C 1
ATOM 746 O O . ALA A 1 94 ? 3.463 15.010 -35.361 1.00 92.69 94 ALA A O 1
ATOM 747 N N . SER A 1 95 ? 3.613 13.685 -33.547 1.00 95.50 95 SER A N 1
ATOM 748 C CA . SER A 1 95 ? 2.628 12.689 -33.959 1.00 95.50 95 SER A CA 1
ATOM 749 C C . SER A 1 95 ? 1.177 13.134 -33.761 1.00 95.50 95 SER A C 1
ATOM 751 O O . SER A 1 95 ? 0.317 12.698 -34.525 1.00 95.50 95 SER A O 1
ATOM 753 N N . ALA A 1 96 ? 0.893 14.034 -32.811 1.00 94.06 96 ALA A N 1
ATOM 754 C CA . ALA A 1 96 ? -0.467 14.456 -32.438 1.00 94.06 96 ALA A CA 1
ATOM 755 C C . ALA A 1 96 ? -1.323 15.002 -33.601 1.00 94.06 96 ALA A C 1
ATOM 757 O O . ALA A 1 96 ? -2.549 14.953 -33.557 1.00 94.06 96 ALA A O 1
ATOM 758 N N . GLY A 1 97 ? -0.690 15.556 -34.643 1.00 91.94 97 GLY A N 1
ATOM 759 C CA . GLY A 1 97 ? -1.370 16.138 -35.808 1.00 91.94 97 GLY A CA 1
ATOM 760 C C . GLY A 1 97 ? -1.414 15.244 -37.050 1.00 91.94 97 GLY A C 1
ATOM 761 O O . GLY A 1 97 ? -1.827 15.706 -38.118 1.00 91.94 97 GLY A O 1
ATOM 762 N N . ILE A 1 98 ? -0.933 14.001 -36.965 1.00 96.12 98 ILE A N 1
ATOM 763 C CA . ILE A 1 98 ? -0.799 13.109 -38.118 1.00 96.12 98 ILE A CA 1
ATOM 764 C C . ILE A 1 98 ? -1.988 12.148 -38.159 1.00 96.12 98 ILE A C 1
ATOM 766 O O . ILE A 1 98 ? -2.057 11.211 -37.376 1.00 96.12 98 ILE A O 1
ATOM 770 N N . SER A 1 99 ? -2.847 12.293 -39.176 1.00 96.19 99 SER A N 1
ATOM 771 C CA . SER A 1 99 ? -4.076 11.485 -39.343 1.00 96.19 99 SER A CA 1
ATOM 772 C C . SER A 1 99 ? -3.892 9.957 -39.353 1.00 96.19 99 SER A C 1
ATOM 774 O O . SER A 1 99 ? -4.852 9.210 -39.207 1.00 96.19 99 SER A O 1
ATOM 776 N N . LEU A 1 100 ? -2.661 9.471 -39.559 1.00 94.94 100 LEU A N 1
ATOM 777 C CA . LEU A 1 100 ? -2.329 8.046 -39.468 1.00 94.94 100 LEU A CA 1
ATOM 778 C C . LEU A 1 100 ? -2.454 7.508 -38.032 1.00 94.94 100 LEU A C 1
ATOM 780 O O . LEU A 1 100 ? -2.682 6.312 -37.852 1.00 94.94 100 LEU A O 1
ATOM 784 N N . PHE A 1 101 ? -2.273 8.375 -37.036 1.00 95.94 101 PHE A N 1
ATOM 785 C CA . PHE A 1 101 ? -2.244 8.038 -35.615 1.00 95.94 101 PHE A CA 1
ATOM 786 C C . PHE A 1 101 ? -3.537 8.426 -34.883 1.00 95.94 101 PHE A C 1
ATOM 788 O O . PHE A 1 101 ? -3.639 8.226 -33.673 1.00 95.94 101 PHE A O 1
ATOM 795 N N . ASP A 1 102 ? -4.538 8.936 -35.609 1.00 94.44 102 ASP A N 1
ATOM 796 C CA . ASP A 1 102 ? -5.841 9.290 -35.049 1.00 94.44 102 ASP A CA 1
ATOM 797 C C . ASP A 1 102 ? -6.489 8.078 -34.359 1.00 94.44 102 ASP A C 1
ATOM 799 O O . ASP A 1 102 ? -6.622 6.999 -34.942 1.00 94.44 102 ASP A O 1
ATOM 803 N N . GLY A 1 103 ? -6.932 8.278 -33.116 1.00 94.62 103 GLY A N 1
ATOM 804 C CA . GLY A 1 103 ? -7.635 7.265 -32.326 1.00 94.62 103 GLY A CA 1
ATOM 805 C C . GLY A 1 103 ? -6.743 6.222 -31.646 1.00 94.62 103 GLY A C 1
ATOM 806 O O . GLY A 1 103 ? -7.285 5.305 -31.037 1.00 94.62 103 GLY A O 1
ATOM 807 N N . ILE A 1 104 ? -5.413 6.340 -31.728 1.00 96.94 104 ILE A N 1
ATOM 808 C CA . ILE A 1 104 ? -4.506 5.554 -30.879 1.00 96.94 104 ILE A CA 1
ATOM 809 C C . ILE A 1 104 ? -4.644 6.045 -29.433 1.00 96.94 104 ILE A C 1
ATOM 811 O O . ILE A 1 104 ? -4.609 7.247 -29.176 1.00 96.94 104 ILE A O 1
ATOM 815 N N . GLU A 1 105 ? -4.770 5.103 -28.502 1.00 97.31 105 GLU A N 1
ATOM 816 C CA . GLU A 1 105 ? -4.873 5.347 -27.061 1.00 97.31 105 GLU A CA 1
ATOM 817 C C . GLU A 1 105 ? -3.789 4.521 -26.342 1.00 97.31 105 GLU A C 1
ATOM 819 O O . GLU A 1 105 ? -4.066 3.392 -25.938 1.00 97.31 105 GLU A O 1
ATOM 824 N N . PRO A 1 106 ? -2.543 5.015 -26.196 1.00 97.62 106 PRO A N 1
ATOM 825 C CA . PRO A 1 106 ? -1.423 4.197 -25.709 1.00 97.62 106 PRO A CA 1
ATOM 826 C C . PRO A 1 106 ? -1.668 3.547 -24.342 1.00 97.62 106 PRO A C 1
ATOM 828 O O . PRO A 1 106 ? -1.368 2.371 -24.158 1.00 97.62 106 PRO A O 1
ATOM 831 N N . TYR A 1 107 ? -2.310 4.264 -23.417 1.00 96.19 107 TYR A N 1
ATOM 832 C CA . TYR A 1 107 ? -2.755 3.748 -22.113 1.00 96.19 107 TYR A CA 1
ATOM 833 C C . TYR A 1 107 ? -3.818 2.631 -22.166 1.00 96.19 107 TYR A C 1
ATOM 835 O O . TYR A 1 107 ? -4.257 2.178 -21.115 1.00 96.19 107 TYR A O 1
ATOM 843 N N . ARG A 1 108 ? -4.285 2.217 -23.348 1.00 96.31 108 ARG A N 1
ATOM 844 C CA . ARG A 1 108 ? -5.263 1.133 -23.577 1.00 96.31 108 ARG A CA 1
ATOM 845 C C . ARG A 1 108 ? -4.777 0.087 -24.567 1.00 96.31 108 ARG A C 1
ATOM 847 O O . ARG A 1 108 ? -5.504 -0.850 -24.891 1.00 96.31 108 ARG A O 1
ATOM 854 N N . GLU A 1 109 ? -3.577 0.267 -25.093 1.00 97.56 109 GLU A N 1
ATOM 855 C CA . GLU A 1 109 ? -2.986 -0.689 -26.009 1.00 97.56 109 GLU A CA 1
ATOM 856 C C . GLU A 1 109 ? -2.454 -1.900 -25.219 1.00 97.56 109 GLU A C 1
ATOM 858 O O . GLU A 1 109 ? -1.994 -1.740 -24.083 1.00 97.56 109 GLU A O 1
ATOM 863 N N . PRO A 1 110 ? -2.513 -3.116 -25.786 1.00 97.56 110 PRO A N 1
ATOM 864 C CA . PRO A 1 110 ? -1.962 -4.301 -25.143 1.00 97.56 110 PRO A CA 1
ATOM 865 C C . PRO A 1 110 ? -0.433 -4.246 -25.111 1.00 97.56 110 PRO A C 1
ATOM 867 O O . PRO A 1 110 ? 0.204 -3.599 -25.947 1.00 97.56 110 PRO A O 1
ATOM 870 N N . LEU A 1 111 ? 0.161 -4.989 -24.177 1.00 98.31 111 LEU A N 1
ATOM 871 C CA . LEU A 1 111 ? 1.601 -5.227 -24.172 1.00 98.31 111 LEU A CA 1
ATOM 872 C C . LEU A 1 111 ? 1.996 -6.044 -25.409 1.00 98.31 111 LEU A C 1
ATOM 874 O O . LEU A 1 111 ? 1.384 -7.070 -25.697 1.00 98.31 111 LEU A O 1
ATOM 878 N N . GLY A 1 112 ? 3.030 -5.605 -26.129 1.00 98.00 112 GLY A N 1
ATOM 879 C CA . GLY A 1 112 ? 3.608 -6.383 -27.224 1.00 98.00 112 GLY A CA 1
ATOM 880 C C . GLY A 1 112 ? 4.404 -7.582 -26.701 1.00 98.00 112 GLY A C 1
ATOM 881 O O . GLY A 1 112 ? 3.957 -8.720 -26.804 1.00 98.00 112 GLY A O 1
ATOM 882 N N . SER A 1 113 ? 5.600 -7.330 -26.165 1.00 98.25 113 SER A N 1
ATOM 883 C CA . SER A 1 113 ? 6.426 -8.322 -25.459 1.00 98.25 113 SER A CA 1
ATOM 884 C C . SER A 1 113 ? 7.417 -7.617 -24.532 1.00 98.25 113 SER A C 1
ATOM 886 O O . SER A 1 113 ? 7.992 -6.595 -24.918 1.00 98.25 113 SER A O 1
ATOM 888 N N . PHE A 1 114 ? 7.634 -8.161 -23.333 1.00 98.81 114 PHE A N 1
ATOM 889 C CA . PHE A 1 114 ? 8.666 -7.706 -22.402 1.00 98.81 114 PHE A CA 1
ATOM 890 C C . PHE A 1 114 ? 9.343 -8.914 -21.741 1.00 98.81 114 PHE A C 1
ATOM 892 O O . PHE A 1 114 ? 8.903 -9.383 -20.694 1.00 98.81 114 PHE A O 1
ATOM 899 N N . VAL A 1 115 ? 10.395 -9.440 -22.378 1.00 98.88 115 VAL A N 1
ATOM 900 C CA . VAL A 1 115 ? 11.001 -10.730 -22.000 1.00 98.88 115 VAL A CA 1
ATOM 901 C C . VAL A 1 115 ? 12.514 -10.624 -21.833 1.00 98.88 115 VAL A C 1
ATOM 903 O O . VAL A 1 115 ? 13.217 -10.092 -22.693 1.00 98.88 115 VAL A O 1
ATOM 906 N N . GLY A 1 116 ? 13.054 -11.187 -20.752 1.00 98.62 116 GLY A N 1
ATOM 907 C CA . GLY A 1 116 ? 14.502 -11.379 -20.610 1.00 98.62 116 GLY A CA 1
ATOM 908 C C . GLY A 1 116 ? 15.308 -10.084 -20.490 1.00 98.62 116 GLY A C 1
ATOM 909 O O . GLY A 1 116 ? 16.500 -10.070 -20.798 1.00 98.62 116 GLY A O 1
ATOM 910 N N . ASN A 1 117 ? 14.673 -8.980 -20.094 1.00 98.88 117 ASN A N 1
ATOM 911 C CA . ASN A 1 117 ? 15.350 -7.702 -19.906 1.00 98.88 117 ASN A CA 1
ATOM 912 C C . ASN A 1 117 ? 16.084 -7.667 -18.556 1.00 98.88 117 ASN A C 1
ATOM 914 O O . ASN A 1 117 ? 15.762 -8.392 -17.620 1.00 98.88 117 ASN A O 1
ATOM 918 N N . THR A 1 118 ? 17.096 -6.817 -18.434 1.00 98.88 118 THR A N 1
ATOM 919 C CA . THR A 1 118 ? 17.855 -6.624 -17.193 1.00 98.88 118 THR A CA 1
ATOM 920 C C . THR A 1 118 ? 17.886 -5.152 -16.815 1.00 98.88 118 THR A C 1
ATOM 922 O O . THR A 1 118 ? 18.187 -4.318 -17.672 1.00 98.88 118 THR A O 1
ATOM 925 N N . ALA A 1 119 ? 17.646 -4.831 -15.543 1.00 98.31 119 ALA A N 1
ATOM 926 C CA . ALA A 1 119 ? 18.007 -3.541 -14.957 1.00 98.31 119 ALA A CA 1
ATOM 927 C C . ALA A 1 119 ? 18.996 -3.751 -13.806 1.00 98.31 119 ALA A C 1
ATOM 929 O O . ALA A 1 119 ? 18.729 -4.513 -12.868 1.00 98.31 119 ALA A O 1
ATOM 930 N N . HIS A 1 120 ? 20.150 -3.093 -13.903 1.00 94.50 120 HIS A N 1
ATOM 931 C CA . HIS A 1 120 ? 21.253 -3.257 -12.970 1.00 94.50 120 HIS A CA 1
ATOM 932 C C . HIS A 1 120 ? 21.834 -1.928 -12.489 1.00 94.50 120 HIS A C 1
ATOM 934 O O . HIS A 1 120 ? 22.228 -1.093 -13.301 1.00 94.50 120 HIS A O 1
ATOM 940 N N . SER A 1 121 ? 22.016 -1.760 -11.175 1.00 94.31 121 SER A N 1
ATOM 941 C CA . SER A 1 121 ? 22.580 -0.520 -10.609 1.00 94.31 121 SER A CA 1
ATOM 942 C C . SER A 1 121 ? 21.791 0.736 -11.015 1.00 94.31 121 SER A C 1
ATOM 944 O O . SER A 1 121 ? 22.371 1.802 -11.225 1.00 94.31 121 SER A O 1
ATOM 946 N N . CYS A 1 122 ? 20.478 0.610 -11.192 1.00 95.56 122 CYS A N 1
ATOM 947 C CA . CYS A 1 122 ? 19.580 1.733 -11.429 1.00 95.56 122 CYS A CA 1
ATOM 948 C C . CYS A 1 122 ? 19.033 2.243 -10.091 1.00 95.56 122 CYS A C 1
ATOM 950 O O . CYS A 1 122 ? 18.836 1.472 -9.150 1.00 95.56 122 CYS A O 1
ATOM 952 N N . MET A 1 123 ? 18.738 3.540 -9.999 1.00 95.62 123 MET A N 1
ATOM 953 C CA . MET A 1 123 ? 18.037 4.057 -8.819 1.00 95.62 123 MET A CA 1
ATOM 954 C C . MET A 1 123 ? 16.582 3.550 -8.758 1.00 95.62 123 MET A C 1
ATOM 956 O O . MET A 1 123 ? 16.049 3.307 -7.682 1.00 95.62 123 MET A O 1
ATOM 960 N N . SER A 1 124 ? 15.939 3.344 -9.906 1.00 96.69 124 SER A N 1
ATOM 961 C CA . SER A 1 124 ? 14.739 2.511 -10.030 1.00 96.69 124 SER A CA 1
ATOM 962 C C . SER A 1 124 ? 14.942 1.540 -11.191 1.00 96.69 124 SER A C 1
ATOM 964 O O . SER A 1 124 ? 15.396 1.948 -12.256 1.00 96.69 124 SER A O 1
ATOM 966 N N . GLY A 1 125 ? 14.686 0.248 -11.016 1.00 97.69 125 GLY A N 1
ATOM 967 C CA . GLY A 1 125 ? 14.840 -0.736 -12.090 1.00 97.69 125 GLY A CA 1
ATOM 968 C C . GLY A 1 125 ? 13.698 -0.652 -13.102 1.00 97.69 125 GLY A C 1
ATOM 969 O O . GLY A 1 125 ? 13.939 -0.589 -14.311 1.00 97.69 125 GLY A O 1
ATOM 970 N N . PHE A 1 126 ? 12.470 -0.596 -12.592 1.00 98.38 126 PHE A N 1
ATOM 971 C CA . PHE A 1 126 ? 11.232 -0.588 -13.360 1.00 98.38 126 PHE A CA 1
ATOM 972 C C . PHE A 1 126 ? 10.191 0.323 -12.705 1.00 98.38 126 PHE A C 1
ATOM 974 O O . PHE A 1 126 ? 10.030 0.292 -11.484 1.00 98.38 126 PHE A O 1
ATOM 981 N N . ASP A 1 127 ? 9.468 1.081 -13.524 1.00 97.44 127 ASP A N 1
ATOM 982 C CA . ASP A 1 127 ? 8.406 1.995 -13.100 1.00 97.44 127 ASP A CA 1
ATOM 983 C C . ASP A 1 127 ? 7.252 1.994 -14.122 1.00 97.44 127 ASP A C 1
ATOM 985 O O . ASP A 1 127 ? 7.483 1.938 -15.336 1.00 9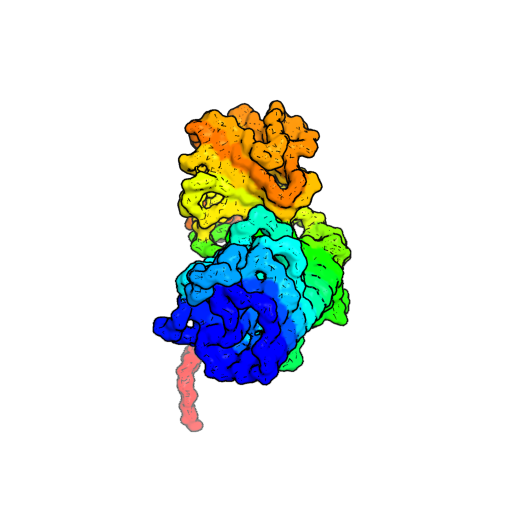7.44 127 ASP A O 1
ATOM 989 N N . ILE A 1 128 ? 6.012 2.029 -13.633 1.00 96.38 128 ILE A N 1
ATOM 990 C CA . ILE A 1 128 ? 4.779 1.986 -14.423 1.00 96.38 128 ILE A CA 1
ATOM 991 C C . ILE A 1 128 ? 3.606 2.619 -13.669 1.00 96.38 128 ILE A C 1
ATOM 993 O O . ILE A 1 128 ? 3.635 2.784 -12.450 1.00 96.38 128 ILE A O 1
ATOM 997 N N . PHE A 1 129 ? 2.516 2.848 -14.405 1.00 95.44 129 PHE A N 1
ATOM 998 C CA . PHE A 1 129 ? 1.307 3.552 -13.983 1.00 95.44 129 PHE A CA 1
ATOM 999 C C . PHE A 1 129 ? 1.531 5.047 -13.807 1.00 95.44 129 PHE A C 1
ATOM 1001 O O . PHE A 1 129 ? 1.018 5.667 -12.874 1.00 95.44 129 PHE A O 1
ATOM 1008 N N . ASP A 1 130 ? 2.228 5.610 -14.787 1.00 94.69 130 ASP A N 1
ATOM 1009 C CA . ASP A 1 130 ? 2.284 7.030 -15.069 1.00 94.69 130 ASP A CA 1
ATOM 1010 C C . ASP A 1 130 ? 1.764 7.309 -16.479 1.00 94.69 130 ASP A C 1
ATOM 1012 O O . ASP A 1 130 ? 1.697 6.433 -17.347 1.00 94.69 130 ASP A O 1
ATOM 1016 N N . GLN A 1 131 ? 1.432 8.569 -16.724 1.00 95.56 131 GLN A N 1
ATOM 1017 C CA . GLN A 1 131 ? 1.126 9.085 -18.049 1.00 95.56 131 GLN A CA 1
ATOM 1018 C C . GLN A 1 131 ? 1.887 10.386 -18.292 1.00 95.56 131 GLN A C 1
ATOM 1020 O O . GLN A 1 131 ? 2.456 10.992 -17.380 1.00 95.56 131 GLN A O 1
ATOM 1025 N N . LEU A 1 132 ? 1.850 10.845 -19.536 1.00 95.94 132 LEU A N 1
ATOM 1026 C CA . LEU A 1 132 ? 2.414 12.124 -19.938 1.00 95.94 132 LEU A CA 1
ATOM 1027 C C . LEU A 1 132 ? 1.305 13.042 -20.430 1.00 95.94 132 LEU A C 1
ATOM 1029 O O . LEU A 1 132 ? 0.392 12.621 -21.144 1.00 95.94 132 LEU A O 1
ATOM 1033 N N . PHE A 1 133 ? 1.394 14.308 -20.043 1.00 95.81 133 PHE A N 1
ATOM 1034 C CA . PHE A 1 133 ? 0.634 15.371 -20.680 1.00 95.81 133 PHE A CA 1
ATOM 1035 C C . PHE A 1 133 ? 1.264 15.735 -22.034 1.00 95.81 133 PHE A C 1
ATOM 1037 O O . PHE A 1 133 ? 2.447 15.473 -22.244 1.00 95.81 133 PHE A O 1
ATOM 1044 N N . PRO A 1 134 ? 0.522 16.404 -22.943 1.00 95.06 134 PRO A N 1
ATOM 1045 C CA . PRO A 1 134 ? 1.030 16.764 -24.272 1.00 95.06 134 PRO A CA 1
ATOM 1046 C C . PRO A 1 134 ? 2.308 17.619 -24.300 1.00 95.06 134 PRO A C 1
ATOM 1048 O O . PRO A 1 134 ? 2.919 17.753 -25.356 1.00 95.06 134 PRO A O 1
ATOM 1051 N N . ASP A 1 135 ? 2.693 18.234 -23.178 1.00 94.19 135 ASP A N 1
ATOM 1052 C CA . ASP A 1 135 ? 3.937 18.993 -23.007 1.00 94.19 135 ASP A CA 1
ATOM 1053 C C . ASP A 1 135 ? 5.092 18.158 -22.417 1.00 94.19 135 ASP A C 1
ATOM 1055 O O . ASP A 1 135 ? 6.119 18.721 -22.036 1.00 94.19 135 ASP A O 1
ATOM 1059 N N . HIS A 1 136 ? 4.922 16.835 -22.337 1.00 93.81 136 HIS A N 1
ATOM 1060 C CA . HIS A 1 136 ? 5.812 15.866 -21.693 1.00 93.81 136 HIS A CA 1
ATOM 1061 C C . HIS A 1 136 ? 5.965 16.034 -20.174 1.00 93.81 136 HIS A C 1
ATOM 1063 O O . HIS A 1 136 ? 6.862 15.442 -19.575 1.00 93.81 136 HIS A O 1
ATOM 1069 N N . SER A 1 137 ? 5.101 16.808 -19.511 1.00 95.81 137 SER A N 1
ATOM 1070 C CA . SER A 1 137 ? 5.047 16.786 -18.049 1.00 95.81 137 SER A CA 1
ATOM 1071 C C . SER A 1 137 ? 4.380 15.510 -17.531 1.00 95.81 137 SER A C 1
ATOM 1073 O O . SER A 1 137 ? 3.462 14.954 -18.137 1.00 95.81 137 SER A O 1
ATOM 1075 N N . ILE A 1 138 ? 4.877 15.024 -16.397 1.00 95.38 138 ILE A N 1
ATOM 1076 C CA . ILE A 1 138 ? 4.492 13.747 -15.800 1.00 95.38 138 ILE A CA 1
ATOM 1077 C C . ILE A 1 138 ? 3.167 13.893 -15.059 1.00 95.38 138 ILE A C 1
ATOM 1079 O O . ILE A 1 138 ? 3.020 14.745 -14.175 1.00 95.38 138 ILE A O 1
ATOM 1083 N N . ARG A 1 139 ? 2.236 12.994 -15.373 1.00 94.19 139 ARG A N 1
ATOM 1084 C CA . ARG A 1 139 ? 1.039 12.701 -14.590 1.00 94.19 139 ARG A CA 1
ATOM 1085 C C . ARG A 1 139 ? 1.273 11.392 -13.838 1.00 94.19 139 ARG A C 1
ATOM 1087 O O . ARG A 1 139 ? 1.136 10.318 -14.417 1.00 94.19 139 ARG A O 1
ATOM 1094 N N . THR A 1 140 ? 1.622 11.492 -12.559 1.00 92.69 140 THR A N 1
ATOM 1095 C CA . THR A 1 140 ? 1.896 10.305 -11.740 1.00 92.69 140 THR A CA 1
ATOM 1096 C C . THR A 1 140 ? 0.632 9.536 -11.392 1.00 92.69 140 THR A C 1
ATOM 1098 O O . THR A 1 140 ? -0.460 10.116 -11.350 1.00 92.69 140 THR A O 1
ATOM 1101 N N . ASN A 1 141 ? 0.791 8.251 -11.062 1.00 91.00 141 ASN A N 1
ATOM 1102 C CA . ASN A 1 141 ? -0.297 7.400 -10.574 1.00 91.00 141 ASN A CA 1
ATOM 1103 C C . ASN A 1 141 ? -1.495 7.403 -11.529 1.00 91.00 141 ASN A C 1
ATOM 1105 O O . ASN A 1 141 ? -2.634 7.592 -11.100 1.00 91.00 141 ASN A O 1
ATOM 1109 N N . ALA A 1 142 ? -1.240 7.244 -12.820 1.00 92.44 142 ALA A N 1
ATOM 1110 C CA . ALA A 1 142 ? -2.246 7.248 -13.859 1.00 92.44 142 ALA A CA 1
ATOM 1111 C C . ALA A 1 142 ? -2.253 5.899 -14.593 1.00 92.44 142 ALA A C 1
ATOM 1113 O O . ALA A 1 142 ? -1.218 5.372 -14.988 1.00 92.44 142 ALA A O 1
ATOM 1114 N N . GLY A 1 143 ? -3.427 5.277 -14.674 1.00 85.50 143 GLY A N 1
ATOM 1115 C CA . GLY A 1 143 ? -3.516 3.851 -14.977 1.00 85.50 143 GLY A CA 1
ATOM 1116 C C . GLY A 1 143 ? -3.417 3.457 -16.451 1.00 85.50 143 GLY A C 1
ATOM 1117 O O . GLY A 1 143 ? -3.707 4.240 -17.358 1.00 85.50 143 GLY A O 1
ATOM 1118 N N . TRP A 1 144 ? -3.066 2.186 -16.650 1.00 94.88 144 TRP A N 1
ATOM 1119 C CA . TRP A 1 144 ? -3.131 1.456 -17.914 1.00 94.88 144 TRP A CA 1
ATOM 1120 C C . TRP A 1 144 ? -4.473 0.719 -17.962 1.00 94.88 144 TRP A C 1
ATOM 1122 O O . TRP A 1 144 ? -4.720 -0.193 -17.184 1.00 94.88 144 TRP A O 1
ATOM 1132 N N . GLN A 1 145 ? -5.390 1.165 -18.816 1.00 94.81 145 GLN A N 1
ATOM 1133 C CA . GLN A 1 145 ? -6.752 0.635 -18.920 1.00 94.81 145 GLN A CA 1
ATOM 1134 C C . GLN A 1 145 ? -6.853 -0.471 -19.977 1.00 94.81 145 GLN A C 1
ATOM 1136 O O . GLN A 1 145 ? -7.711 -0.428 -20.859 1.00 94.81 145 GLN A O 1
ATOM 1141 N N . GLU A 1 146 ? -5.972 -1.460 -19.898 1.00 94.94 146 GLU A N 1
ATOM 1142 C CA . GLU A 1 146 ? -6.033 -2.668 -20.716 1.00 94.94 146 GLU A CA 1
ATOM 1143 C C . GLU A 1 146 ? -6.154 -3.864 -19.768 1.00 94.94 146 GLU A C 1
ATOM 1145 O O . GLU A 1 146 ? -5.447 -3.926 -18.774 1.00 94.94 146 GLU A O 1
ATOM 1150 N N . SER A 1 147 ? -7.124 -4.749 -19.996 1.00 94.69 147 SER A N 1
ATOM 1151 C CA . SER A 1 147 ? -7.494 -5.816 -19.048 1.00 94.69 147 SER A CA 1
ATOM 1152 C C . SER A 1 147 ? -6.789 -7.151 -19.303 1.00 94.69 147 SER A C 1
ATOM 1154 O O . SER A 1 147 ? -6.965 -8.093 -18.531 1.00 94.69 147 SER A O 1
ATOM 1156 N N . GLY A 1 148 ? -6.060 -7.279 -20.414 1.00 95.50 148 GLY A N 1
ATOM 1157 C CA . GLY A 1 148 ? -5.214 -8.431 -20.702 1.00 95.50 148 GLY A CA 1
ATOM 1158 C C . GLY A 1 148 ? -4.050 -8.536 -19.721 1.00 95.50 148 GLY A C 1
ATOM 1159 O O . GLY A 1 148 ? -3.731 -7.593 -19.008 1.00 95.50 148 GLY A O 1
ATOM 1160 N N . GLU A 1 149 ? -3.406 -9.697 -19.650 1.00 96.19 149 GLU A N 1
ATOM 1161 C CA . GLU A 1 149 ? -2.234 -9.855 -18.785 1.00 96.19 149 GLU A CA 1
ATOM 1162 C C . GLU A 1 149 ? -1.055 -9.023 -19.306 1.00 96.19 149 GLU A C 1
ATOM 1164 O O . GLU A 1 149 ? -0.754 -9.013 -20.502 1.00 96.19 149 GLU A O 1
ATOM 1169 N N . HIS A 1 150 ? -0.375 -8.324 -18.400 1.00 96.50 150 HIS A N 1
ATOM 1170 C CA . HIS A 1 150 ? 0.849 -7.583 -18.682 1.00 96.50 150 HIS A CA 1
ATOM 1171 C C . HIS A 1 150 ? 2.004 -8.357 -18.051 1.00 96.50 150 HIS A C 1
ATOM 1173 O O . HIS A 1 150 ? 2.301 -8.204 -16.866 1.00 96.50 150 HIS A O 1
ATOM 1179 N N . LEU A 1 151 ? 2.605 -9.251 -18.836 1.00 98.25 151 LEU A N 1
ATOM 1180 C CA . LEU A 1 151 ? 3.677 -10.123 -18.367 1.00 98.25 151 LEU A CA 1
ATOM 1181 C C . LEU A 1 151 ? 5.035 -9.444 -18.543 1.00 98.25 151 LEU A C 1
ATOM 1183 O O . LEU A 1 151 ? 5.468 -9.163 -19.661 1.00 98.25 151 LEU A O 1
ATOM 1187 N N . ILE A 1 152 ? 5.698 -9.202 -17.418 1.00 98.81 152 ILE A N 1
ATOM 1188 C CA . ILE A 1 152 ? 7.103 -8.821 -17.330 1.00 98.81 152 ILE A CA 1
ATOM 1189 C C . ILE A 1 152 ? 7.865 -10.105 -17.004 1.00 98.81 152 ILE A C 1
ATOM 1191 O O . ILE A 1 152 ? 7.918 -10.521 -15.845 1.00 98.81 152 ILE A O 1
ATOM 1195 N N . ASP A 1 153 ? 8.365 -10.767 -18.045 1.00 98.75 153 ASP A N 1
ATOM 1196 C CA . ASP A 1 153 ? 8.712 -12.191 -18.005 1.00 98.75 153 ASP A CA 1
ATOM 1197 C C . ASP A 1 153 ? 10.229 -12.426 -18.074 1.00 98.75 153 ASP A C 1
ATOM 1199 O O . ASP A 1 153 ? 10.942 -11.811 -18.875 1.00 98.75 153 ASP A O 1
ATOM 1203 N N . GLY A 1 154 ? 10.747 -13.311 -17.222 1.00 98.69 154 GLY A N 1
ATOM 1204 C CA . GLY A 1 154 ? 12.136 -13.770 -17.283 1.00 98.69 154 GLY A CA 1
ATOM 1205 C C . GLY A 1 154 ? 13.192 -12.675 -17.091 1.00 98.69 154 GLY A C 1
ATOM 1206 O O . GLY A 1 154 ? 14.321 -12.830 -17.564 1.00 98.69 154 GLY A O 1
ATOM 1207 N N . CYS A 1 155 ? 12.848 -11.540 -16.477 1.00 98.88 155 CYS A N 1
ATOM 1208 C CA . CYS A 1 155 ? 13.747 -10.396 -16.336 1.00 98.88 155 CYS A CA 1
ATOM 1209 C C . CYS A 1 155 ? 14.627 -10.496 -15.078 1.00 98.88 155 CYS A C 1
ATOM 1211 O O . CYS A 1 155 ? 14.352 -11.228 -14.124 1.00 98.88 155 CYS A O 1
ATOM 1213 N N . VAL A 1 156 ? 15.722 -9.733 -15.075 1.00 98.69 156 VAL A N 1
ATOM 1214 C CA . VAL A 1 156 ? 16.677 -9.674 -13.962 1.00 98.69 156 VAL A CA 1
ATOM 1215 C C . VAL A 1 156 ? 16.726 -8.267 -13.378 1.00 98.69 156 VAL A C 1
ATOM 1217 O O . VAL A 1 156 ? 17.076 -7.301 -14.060 1.00 98.69 156 VAL A O 1
ATOM 1220 N N . TRP A 1 157 ? 16.457 -8.166 -12.079 1.00 98.06 157 TRP A N 1
ATOM 1221 C CA . TRP A 1 157 ? 16.496 -6.920 -11.317 1.00 98.06 157 TRP A CA 1
ATOM 1222 C C . TRP A 1 157 ? 17.632 -7.001 -10.301 1.00 98.06 157 TRP A C 1
ATOM 1224 O O . TRP A 1 157 ? 17.488 -7.628 -9.249 1.00 98.06 157 TRP A O 1
ATOM 1234 N N . TYR A 1 158 ? 18.783 -6.412 -10.623 1.00 95.19 158 TYR A N 1
ATOM 1235 C CA . TYR A 1 158 ? 20.016 -6.606 -9.858 1.00 95.19 158 TYR A CA 1
ATOM 1236 C C . TYR A 1 158 ? 20.570 -5.298 -9.278 1.00 95.19 158 TYR A C 1
ATOM 1238 O O . TYR A 1 158 ? 20.805 -4.341 -10.005 1.00 95.19 158 TYR A O 1
ATOM 1246 N N . ALA A 1 159 ? 20.869 -5.267 -7.980 1.00 94.31 159 ALA A N 1
ATOM 1247 C CA . ALA A 1 159 ? 21.587 -4.160 -7.337 1.00 94.31 159 ALA A CA 1
ATOM 1248 C C . ALA A 1 159 ? 20.981 -2.762 -7.576 1.00 94.31 159 ALA A C 1
ATOM 1250 O O . ALA A 1 159 ? 21.714 -1.785 -7.697 1.00 94.31 159 ALA A O 1
ATOM 1251 N N . ASN A 1 160 ? 19.654 -2.665 -7.662 1.00 95.12 160 ASN A N 1
ATOM 1252 C CA . ASN A 1 160 ? 18.943 -1.394 -7.779 1.00 95.12 160 ASN A CA 1
ATOM 1253 C C . ASN A 1 160 ? 18.607 -0.823 -6.392 1.00 95.12 160 ASN A C 1
ATOM 1255 O O . ASN A 1 160 ? 18.448 -1.588 -5.431 1.00 95.12 160 ASN A O 1
ATOM 1259 N N . ASP A 1 161 ? 18.431 0.501 -6.295 1.00 94.88 161 ASP A N 1
ATOM 1260 C CA . ASP A 1 161 ? 17.910 1.109 -5.058 1.00 94.88 161 ASP A CA 1
ATOM 1261 C C . ASP A 1 161 ? 16.457 0.645 -4.815 1.00 94.88 161 ASP A C 1
ATOM 1263 O O . ASP A 1 161 ? 16.092 0.224 -3.715 1.00 94.88 161 ASP A O 1
ATOM 1267 N N . LEU A 1 162 ? 15.644 0.657 -5.876 1.00 96.75 162 LEU A N 1
ATOM 1268 C CA . LEU A 1 162 ? 14.330 0.021 -5.951 1.00 96.75 162 LEU A CA 1
ATOM 1269 C C . LEU A 1 162 ? 14.264 -0.836 -7.218 1.00 96.75 162 LEU A C 1
ATOM 1271 O O . LEU A 1 162 ? 14.514 -0.330 -8.307 1.00 96.75 162 LEU A O 1
ATOM 1275 N N . ALA A 1 163 ? 13.966 -2.129 -7.099 1.00 97.75 163 ALA A N 1
ATOM 1276 C CA . ALA A 1 163 ? 13.965 -3.024 -8.256 1.00 97.75 163 ALA A CA 1
ATOM 1277 C C . ALA A 1 163 ? 12.721 -2.830 -9.131 1.00 97.75 163 ALA A C 1
ATOM 1279 O O . ALA A 1 163 ? 12.862 -2.500 -10.306 1.00 97.75 163 ALA A O 1
ATOM 1280 N N . VAL A 1 164 ? 11.525 -2.988 -8.558 1.00 98.31 164 VAL A N 1
ATOM 1281 C CA . VAL A 1 164 ? 10.263 -2.760 -9.274 1.00 98.31 164 VAL A CA 1
ATOM 1282 C C . VAL A 1 164 ? 9.323 -1.870 -8.473 1.00 98.31 164 VAL A C 1
ATOM 1284 O O . VAL A 1 164 ? 9.108 -2.075 -7.272 1.00 98.31 164 VAL A O 1
ATOM 1287 N N . TYR A 1 165 ? 8.750 -0.893 -9.169 1.00 97.50 165 TYR A N 1
ATOM 1288 C CA . TYR A 1 165 ? 7.666 -0.056 -8.691 1.00 97.50 165 TYR A CA 1
ATOM 1289 C C . TYR A 1 165 ? 6.455 -0.153 -9.615 1.00 97.50 165 TYR A C 1
ATOM 1291 O O . TYR A 1 165 ? 6.587 -0.276 -10.832 1.00 97.50 165 TYR A O 1
ATOM 1299 N N . SER A 1 166 ? 5.270 -0.058 -9.021 1.00 96.25 166 SER A N 1
ATOM 1300 C CA . SER A 1 166 ? 4.030 0.213 -9.743 1.00 96.25 166 SER A CA 1
ATOM 1301 C C . SER A 1 166 ? 3.294 1.339 -9.023 1.00 96.25 166 SER A C 1
ATOM 1303 O O . SER A 1 166 ? 3.048 1.196 -7.821 1.00 96.25 166 SER A O 1
ATOM 1305 N N . GLY A 1 167 ? 2.900 2.398 -9.727 1.00 94.56 167 GLY A N 1
ATOM 1306 C CA . GLY A 1 167 ? 2.028 3.456 -9.210 1.00 94.56 167 GLY A CA 1
ATOM 1307 C C . GLY A 1 167 ? 0.617 2.971 -8.867 1.00 94.56 167 GLY A C 1
ATOM 1308 O O . GLY A 1 167 ? 0.257 1.825 -9.107 1.00 94.56 167 GLY A O 1
ATOM 1309 N N . ILE A 1 168 ? -0.220 3.846 -8.304 1.00 92.56 168 ILE A N 1
ATOM 1310 C CA . ILE A 1 168 ? -1.586 3.486 -7.854 1.00 92.56 168 ILE A CA 1
ATOM 1311 C C . ILE A 1 168 ? -2.523 3.146 -9.030 1.00 92.56 168 ILE A C 1
ATOM 1313 O O . ILE A 1 168 ? -3.622 2.618 -8.841 1.00 92.56 168 ILE A O 1
ATOM 1317 N N . GLY A 1 169 ? -2.125 3.494 -10.257 1.00 89.56 169 GLY A N 1
ATOM 1318 C CA . GLY A 1 169 ? -2.969 3.350 -11.442 1.00 89.56 169 GLY A CA 1
ATOM 1319 C C . GLY A 1 169 ? -4.207 4.246 -11.409 1.00 89.56 169 GLY A C 1
ATOM 1320 O O . GLY A 1 169 ? -5.201 3.942 -12.057 1.00 89.56 169 GLY A O 1
ATOM 1321 N N . GLY A 1 170 ? -4.182 5.344 -10.648 1.00 84.38 170 GLY A N 1
ATOM 1322 C CA . GLY A 1 170 ? -5.288 6.290 -10.503 1.00 84.38 170 GLY A CA 1
ATOM 1323 C C . GLY A 1 170 ? -5.974 6.646 -11.829 1.00 84.38 170 GLY A C 1
ATOM 1324 O O . GLY A 1 170 ? -5.363 6.754 -12.889 1.00 84.38 170 GLY A O 1
ATOM 1325 N N . GLY A 1 171 ? -7.299 6.777 -11.786 1.00 78.50 171 GLY A N 1
ATOM 1326 C CA . GLY A 1 171 ? -8.111 6.912 -12.997 1.00 78.50 171 GLY A CA 1
ATOM 1327 C C . GLY A 1 171 ? -8.480 5.585 -13.670 1.00 78.50 171 GLY A C 1
ATOM 1328 O O . GLY A 1 171 ? -9.291 5.602 -14.594 1.00 78.50 171 GLY A O 1
ATOM 1329 N N . VAL A 1 172 ? -7.985 4.432 -13.205 1.00 77.25 172 VAL A N 1
ATOM 1330 C CA . VAL A 1 172 ? -8.625 3.140 -13.506 1.00 77.25 172 VAL A CA 1
ATOM 1331 C C . VAL A 1 172 ? -9.946 3.038 -12.738 1.00 77.25 172 VAL A C 1
ATOM 1333 O O . VAL A 1 172 ? -9.996 3.256 -11.528 1.00 77.25 172 VAL A O 1
ATOM 1336 N N . GLY A 1 173 ? -11.043 2.760 -13.449 1.00 74.50 173 GLY A N 1
ATOM 1337 C CA . GLY A 1 173 ? -12.361 2.601 -12.823 1.00 74.50 173 GLY A CA 1
ATOM 1338 C C . GLY A 1 173 ? -12.426 1.373 -11.909 1.00 74.50 173 GLY A C 1
ATOM 1339 O O . GLY A 1 173 ? -12.993 1.447 -10.824 1.00 74.50 173 GLY A O 1
ATOM 1340 N N . ASP A 1 174 ? -11.795 0.275 -12.333 1.00 83.88 174 ASP A N 1
ATOM 1341 C CA . ASP A 1 174 ? -11.641 -0.967 -11.571 1.00 83.88 174 ASP A CA 1
ATOM 1342 C C . ASP A 1 174 ? -10.148 -1.244 -11.341 1.00 83.88 174 ASP A C 1
ATOM 1344 O O . ASP A 1 174 ? -9.456 -1.786 -12.203 1.00 83.88 174 ASP A O 1
ATOM 1348 N N . LYS A 1 175 ? -9.635 -0.834 -10.176 1.00 82.88 175 LYS A N 1
ATOM 1349 C CA . LYS A 1 175 ? -8.216 -1.004 -9.831 1.00 82.88 175 LYS A CA 1
ATOM 1350 C C . LYS A 1 175 ? -7.784 -2.462 -9.816 1.00 82.88 175 LYS A C 1
ATOM 1352 O O . LYS A 1 175 ? -6.637 -2.733 -10.142 1.00 82.88 175 LYS A O 1
ATOM 1357 N N . VAL A 1 176 ? -8.664 -3.398 -9.477 1.00 87.69 176 VAL A N 1
ATOM 1358 C CA . VAL A 1 176 ? -8.283 -4.810 -9.408 1.00 87.69 176 VAL A CA 1
ATOM 1359 C C . VAL A 1 176 ? -8.084 -5.342 -10.821 1.00 87.69 176 VAL A C 1
ATOM 1361 O O . VAL A 1 176 ? -7.001 -5.819 -11.138 1.00 87.69 176 VAL A O 1
ATOM 1364 N N . THR A 1 177 ? -9.073 -5.169 -11.700 1.00 89.75 177 THR A N 1
ATOM 1365 C CA . THR A 1 177 ? -9.007 -5.680 -13.080 1.00 89.75 177 THR A CA 1
ATOM 1366 C C . THR A 1 177 ? -7.806 -5.140 -13.864 1.00 89.75 177 THR A C 1
ATOM 1368 O O . THR A 1 177 ? -7.190 -5.896 -14.608 1.00 89.75 177 THR A O 1
ATOM 1371 N N . TYR A 1 178 ? -7.465 -3.859 -13.691 1.00 92.75 178 TYR A N 1
ATOM 1372 C CA . TYR A 1 178 ? -6.442 -3.176 -14.500 1.00 92.75 178 TYR A CA 1
ATOM 1373 C C . TYR A 1 178 ? -5.071 -3.028 -13.834 1.00 92.75 178 TYR A C 1
ATOM 1375 O O . TYR A 1 178 ? -4.157 -2.479 -14.444 1.00 92.75 178 TYR A O 1
ATOM 1383 N N . THR A 1 179 ? -4.922 -3.435 -12.572 1.00 94.31 179 THR A N 1
ATOM 1384 C CA . THR A 1 179 ? -3.599 -3.415 -11.924 1.00 94.31 179 THR A CA 1
ATOM 1385 C C . THR A 1 179 ? -3.156 -4.783 -11.434 1.00 94.31 179 THR A C 1
ATOM 1387 O O . THR A 1 179 ? -1.959 -5.051 -11.434 1.00 94.31 179 THR A O 1
ATOM 1390 N N . ALA A 1 180 ? -4.085 -5.688 -11.103 1.00 94.62 180 ALA A N 1
ATOM 1391 C CA . ALA A 1 180 ? -3.740 -7.065 -10.753 1.00 94.62 180 ALA A CA 1
ATOM 1392 C C . ALA A 1 180 ? -3.331 -7.914 -11.962 1.00 94.62 180 ALA A C 1
ATOM 1394 O O . ALA A 1 180 ? -2.825 -9.018 -11.802 1.00 94.62 180 ALA A O 1
ATOM 1395 N N . ASN A 1 181 ? -3.541 -7.424 -13.178 1.00 95.31 181 ASN A N 1
ATOM 1396 C CA . ASN A 1 181 ? -3.102 -8.067 -14.410 1.00 95.31 181 ASN A CA 1
ATOM 1397 C C . ASN A 1 181 ? -1.625 -7.785 -14.755 1.00 95.31 181 ASN A C 1
ATOM 1399 O O . ASN A 1 181 ? -1.103 -8.441 -15.656 1.00 95.31 181 ASN A O 1
ATOM 1403 N N . LEU A 1 182 ? -0.940 -6.875 -14.045 1.00 97.81 182 LEU A N 1
ATOM 1404 C CA . LEU A 1 182 ? 0.514 -6.712 -14.138 1.00 97.81 182 LEU A CA 1
ATOM 1405 C C . LEU A 1 182 ? 1.224 -7.782 -13.306 1.00 97.81 182 LEU A C 1
ATOM 1407 O O . LEU A 1 182 ? 1.112 -7.805 -12.077 1.00 97.81 182 LEU A O 1
ATOM 1411 N N . LYS A 1 183 ? 1.981 -8.648 -13.985 1.00 98.56 183 LYS A N 1
ATOM 1412 C CA . LYS A 1 183 ? 2.701 -9.761 -13.367 1.00 98.56 183 LYS A CA 1
ATOM 1413 C C . LYS A 1 183 ? 4.179 -9.708 -13.708 1.00 98.56 183 LYS A C 1
ATOM 1415 O O . LYS A 1 183 ? 4.568 -9.787 -14.871 1.00 98.56 183 LYS A O 1
ATOM 1420 N N . PHE A 1 184 ? 4.997 -9.648 -12.670 1.00 98.88 184 PHE A N 1
ATOM 1421 C CA . PHE A 1 184 ? 6.417 -9.938 -12.742 1.00 98.88 184 PHE A CA 1
ATOM 1422 C C . PHE A 1 184 ? 6.587 -11.449 -12.563 1.00 98.88 184 PHE A C 1
ATOM 1424 O O . PHE A 1 184 ? 6.682 -11.928 -11.436 1.00 98.88 184 PHE A O 1
ATOM 1431 N N . GLN A 1 185 ? 6.627 -12.186 -13.675 1.00 98.81 185 GLN A N 1
ATOM 1432 C CA . GLN A 1 185 ? 6.728 -13.647 -13.706 1.00 98.81 185 GLN A CA 1
ATOM 1433 C C . GLN A 1 185 ? 8.144 -14.136 -14.047 1.00 98.81 185 GLN A C 1
ATOM 1435 O O . GLN A 1 185 ? 8.843 -13.495 -14.832 1.00 98.81 185 GLN A O 1
ATOM 1440 N N . ASP A 1 186 ? 8.568 -15.259 -13.454 1.00 98.69 186 ASP A N 1
ATOM 1441 C CA . ASP A 1 186 ? 9.847 -15.928 -13.755 1.00 98.69 186 ASP A CA 1
ATOM 1442 C C . ASP A 1 186 ? 11.071 -14.998 -13.613 1.00 98.69 186 ASP A C 1
ATOM 1444 O O . ASP A 1 186 ? 12.118 -15.175 -14.242 1.00 98.69 186 ASP A O 1
ATOM 1448 N N . ASN A 1 187 ? 10.955 -13.969 -12.770 1.00 98.88 187 ASN A N 1
ATOM 1449 C CA . ASN A 1 187 ? 11.986 -12.958 -12.605 1.00 98.88 187 ASN A CA 1
ATOM 1450 C C . ASN A 1 187 ? 13.023 -13.373 -11.567 1.00 98.88 187 ASN A C 1
ATOM 1452 O O . ASN A 1 187 ? 12.759 -14.132 -10.632 1.00 98.88 187 ASN A O 1
ATOM 1456 N N . VAL A 1 188 ? 14.212 -12.783 -11.685 1.00 98.56 188 VAL A N 1
ATOM 1457 C CA . VAL A 1 188 ? 15.272 -12.923 -10.688 1.00 98.56 188 VAL A CA 1
ATOM 1458 C C . VAL A 1 188 ? 15.592 -11.561 -10.084 1.00 98.56 188 VAL A C 1
ATOM 1460 O O . VAL A 1 188 ? 16.172 -10.688 -10.730 1.00 98.56 188 VAL A O 1
ATOM 1463 N N . PHE A 1 189 ? 15.249 -11.393 -8.812 1.00 98.12 189 PHE A N 1
ATOM 1464 C CA . PHE A 1 189 ? 15.590 -10.222 -8.013 1.00 98.12 189 PHE A CA 1
ATOM 1465 C C . PHE A 1 189 ? 16.840 -10.538 -7.201 1.00 98.12 189 PHE A C 1
ATOM 1467 O O . PHE A 1 189 ? 16.849 -11.502 -6.440 1.00 98.12 189 PHE A O 1
ATOM 1474 N N . VAL A 1 190 ? 17.902 -9.745 -7.328 1.00 94.25 190 VAL A N 1
ATOM 1475 C CA . VAL A 1 190 ? 19.164 -10.018 -6.627 1.00 94.25 190 VAL A CA 1
ATOM 1476 C C . VAL A 1 190 ? 19.728 -8.746 -6.021 1.00 94.25 190 VAL A C 1
ATOM 1478 O O . VAL A 1 190 ? 19.912 -7.750 -6.715 1.00 94.25 190 VAL A O 1
ATOM 1481 N N . ALA A 1 191 ? 20.082 -8.798 -4.738 1.00 91.88 191 ALA A N 1
ATOM 1482 C CA . ALA A 1 191 ? 20.883 -7.772 -4.069 1.00 91.88 191 ALA A CA 1
ATOM 1483 C C . ALA A 1 191 ? 20.345 -6.336 -4.209 1.00 91.88 191 ALA A C 1
ATOM 1485 O O . ALA A 1 191 ? 21.139 -5.400 -4.271 1.00 91.88 191 ALA A O 1
ATOM 1486 N N . ASN A 1 192 ? 19.026 -6.158 -4.301 1.00 94.56 192 ASN A N 1
ATOM 1487 C CA . ASN A 1 192 ? 18.405 -4.837 -4.342 1.00 94.56 192 ASN A CA 1
ATOM 1488 C C . ASN A 1 192 ? 18.279 -4.273 -2.924 1.00 94.56 192 ASN A C 1
ATOM 1490 O O . ASN A 1 192 ? 18.060 -5.010 -1.963 1.00 94.56 192 ASN A O 1
ATOM 1494 N N . ALA A 1 193 ? 18.363 -2.955 -2.804 1.00 94.12 193 ALA A N 1
ATOM 1495 C CA . ALA A 1 193 ? 18.101 -2.248 -1.555 1.00 94.12 193 ALA A CA 1
ATOM 1496 C C . ALA A 1 193 ? 16.635 -2.405 -1.126 1.00 94.12 193 ALA A C 1
ATOM 1498 O O . ALA A 1 193 ? 16.337 -2.647 0.042 1.00 94.12 193 ALA A O 1
ATOM 1499 N N . THR A 1 194 ? 15.711 -2.286 -2.077 1.00 96.12 194 THR A N 1
ATOM 1500 C CA . THR A 1 194 ? 14.311 -2.691 -1.942 1.00 96.12 194 THR A CA 1
ATOM 1501 C C . THR A 1 194 ? 13.913 -3.461 -3.195 1.00 96.12 194 THR A C 1
ATOM 1503 O O . THR A 1 194 ? 14.055 -2.946 -4.304 1.00 96.12 194 THR A O 1
ATOM 1506 N N . ALA A 1 195 ? 13.463 -4.708 -3.048 1.00 97.69 195 ALA A N 1
ATOM 1507 C CA . ALA A 1 195 ? 13.108 -5.528 -4.203 1.00 97.69 195 ALA A CA 1
ATOM 1508 C C . ALA A 1 195 ? 11.759 -5.100 -4.799 1.00 97.69 195 ALA A C 1
ATOM 1510 O O . ALA A 1 195 ? 11.662 -4.872 -6.001 1.00 97.69 195 ALA A O 1
ATOM 1511 N N . ILE A 1 196 ? 10.741 -4.954 -3.951 1.00 98.25 196 ILE A N 1
ATOM 1512 C CA . ILE A 1 196 ? 9.350 -4.783 -4.367 1.00 98.25 196 ILE A CA 1
ATOM 1513 C C . ILE A 1 196 ? 8.735 -3.595 -3.622 1.00 98.25 196 ILE A C 1
ATOM 1515 O O . ILE A 1 196 ? 8.757 -3.541 -2.390 1.00 98.25 196 ILE A O 1
ATOM 1519 N N . GLN A 1 197 ? 8.140 -2.659 -4.363 1.00 97.19 197 GLN A N 1
ATOM 1520 C CA . GLN A 1 197 ? 7.267 -1.619 -3.817 1.00 97.19 197 GLN A CA 1
ATOM 1521 C C . GLN A 1 197 ? 6.065 -1.440 -4.749 1.00 97.19 197 GLN A C 1
ATOM 1523 O O . GLN A 1 197 ? 6.164 -0.800 -5.789 1.00 97.19 197 GLN A O 1
ATOM 1528 N N . LEU A 1 198 ? 4.911 -1.991 -4.383 1.00 96.25 198 LEU A N 1
ATOM 1529 C CA . LEU A 1 198 ? 3.713 -1.949 -5.225 1.00 96.25 198 LEU A CA 1
ATOM 1530 C C . LEU A 1 198 ? 2.683 -1.018 -4.587 1.00 96.25 198 LEU A C 1
ATOM 1532 O O . LEU A 1 198 ? 2.251 -1.247 -3.462 1.00 96.25 198 LEU A O 1
ATOM 1536 N N . ALA A 1 199 ? 2.314 0.046 -5.299 1.00 94.88 199 ALA A N 1
ATOM 1537 C CA . ALA A 1 199 ? 1.208 0.934 -4.943 1.00 94.88 199 ALA A CA 1
ATOM 1538 C C . ALA A 1 199 ? -0.134 0.475 -5.550 1.00 94.88 199 ALA A C 1
ATOM 1540 O O . ALA A 1 199 ? -1.123 1.198 -5.487 1.00 94.88 199 ALA A O 1
ATOM 1541 N N . SER A 1 200 ? -0.174 -0.719 -6.146 1.00 94.88 200 SER A N 1
ATOM 1542 C CA . SER A 1 200 ? -1.339 -1.300 -6.819 1.00 94.88 200 SER A CA 1
ATOM 1543 C C . SER A 1 200 ? -1.514 -2.783 -6.465 1.00 94.88 200 SER A C 1
ATOM 1545 O O . SER A 1 200 ? -0.771 -3.301 -5.633 1.00 94.88 200 SER A O 1
ATOM 1547 N N . TYR A 1 201 ? -2.451 -3.478 -7.122 1.00 95.12 201 TYR A N 1
ATOM 1548 C CA . TYR A 1 201 ? -2.673 -4.924 -6.954 1.00 95.12 201 TYR A CA 1
ATOM 1549 C C . TYR A 1 201 ? -1.733 -5.794 -7.809 1.00 95.12 201 TYR A C 1
ATOM 1551 O O . TYR A 1 201 ? -1.993 -6.981 -7.997 1.00 95.12 201 TYR A O 1
ATOM 1559 N N . SER A 1 202 ? -0.654 -5.210 -8.339 1.00 97.50 202 SER A N 1
ATOM 1560 C CA . SER A 1 202 ? 0.349 -5.920 -9.142 1.00 97.50 202 SER A CA 1
ATOM 1561 C C . SER A 1 202 ? 0.926 -7.132 -8.407 1.00 97.50 202 SER A C 1
ATOM 1563 O O . SER A 1 202 ? 0.917 -7.200 -7.173 1.00 97.50 202 SER A O 1
ATOM 1565 N N . GLN A 1 203 ? 1.464 -8.078 -9.173 1.00 98.38 203 GLN A N 1
ATOM 1566 C CA . GLN A 1 203 ? 1.898 -9.367 -8.642 1.00 98.38 203 GLN A CA 1
ATOM 1567 C C . GLN A 1 203 ? 3.353 -9.668 -8.991 1.00 98.38 203 GLN A C 1
ATOM 1569 O O . GLN A 1 203 ? 3.797 -9.408 -10.110 1.00 98.38 203 GLN A O 1
ATOM 1574 N N . VAL A 1 204 ? 4.076 -10.281 -8.058 1.00 98.88 204 VAL A N 1
ATOM 1575 C CA . VAL A 1 204 ? 5.342 -10.973 -8.324 1.00 98.88 204 VAL A CA 1
ATOM 1576 C C . VAL A 1 204 ? 5.090 -12.463 -8.167 1.00 98.88 204 VAL A C 1
ATOM 1578 O O . VAL A 1 204 ? 4.665 -12.905 -7.103 1.00 98.88 204 VAL A O 1
ATOM 1581 N N . VAL A 1 205 ? 5.300 -13.226 -9.236 1.00 98.75 205 VAL A N 1
ATOM 1582 C CA . VAL A 1 205 ? 4.900 -14.635 -9.308 1.00 98.75 205 VAL A CA 1
ATOM 1583 C C . VAL A 1 205 ? 6.038 -15.501 -9.832 1.00 98.75 205 VAL A C 1
ATOM 1585 O O . VAL A 1 205 ? 6.846 -15.034 -10.635 1.00 98.75 205 VAL A O 1
ATOM 1588 N N . GLU A 1 206 ? 6.134 -16.744 -9.358 1.00 98.69 206 GLU A N 1
ATOM 1589 C CA . GLU A 1 206 ? 7.068 -17.763 -9.880 1.00 98.69 206 GLU A CA 1
ATOM 1590 C C . GLU A 1 206 ? 8.532 -17.274 -9.955 1.00 98.69 206 GLU A C 1
ATOM 1592 O O . GLU A 1 206 ? 9.295 -17.623 -10.849 1.00 98.69 206 GLU A O 1
ATOM 1597 N N . SER A 1 207 ? 8.935 -16.402 -9.027 1.00 98.88 207 SER A N 1
ATOM 1598 C CA . SER A 1 207 ? 10.191 -15.651 -9.119 1.00 98.88 207 SER A CA 1
ATOM 1599 C C . SER A 1 207 ? 11.195 -16.054 -8.039 1.00 98.88 207 SER A C 1
ATOM 1601 O O . SER A 1 207 ? 10.838 -16.486 -6.942 1.00 98.88 207 SER A O 1
ATOM 1603 N N . ALA A 1 208 ? 12.483 -15.869 -8.321 1.00 98.56 208 ALA A N 1
ATOM 1604 C CA . ALA A 1 208 ? 13.551 -16.053 -7.344 1.00 98.56 208 ALA A CA 1
ATOM 1605 C C . ALA A 1 208 ? 13.985 -14.700 -6.768 1.00 98.56 208 ALA A C 1
ATOM 1607 O O . ALA A 1 208 ? 14.326 -13.776 -7.509 1.00 98.56 208 ALA A O 1
ATOM 1608 N N . ILE A 1 209 ? 14.017 -14.586 -5.441 1.00 98.31 209 ILE A N 1
ATOM 1609 C CA . ILE A 1 209 ? 14.376 -13.351 -4.743 1.00 98.31 209 ILE A CA 1
ATOM 1610 C C . ILE A 1 209 ? 15.553 -13.625 -3.809 1.00 98.31 209 ILE A C 1
ATOM 1612 O O . ILE A 1 209 ? 15.424 -14.274 -2.773 1.00 98.31 209 ILE A O 1
ATOM 1616 N N . VAL A 1 210 ? 16.718 -13.091 -4.159 1.00 95.62 210 VAL A N 1
ATOM 1617 C CA . VAL A 1 210 ? 17.991 -13.305 -3.467 1.00 95.62 210 VAL A CA 1
ATOM 1618 C C . VAL A 1 210 ? 18.383 -12.039 -2.707 1.00 95.62 210 VAL A C 1
ATOM 1620 O O . VAL A 1 210 ? 18.654 -11.002 -3.319 1.00 95.62 210 VAL A O 1
ATOM 1623 N N . ALA A 1 211 ? 18.456 -12.127 -1.376 1.00 92.81 211 ALA A N 1
ATOM 1624 C CA . ALA A 1 211 ? 18.731 -10.977 -0.511 1.00 92.81 211 ALA A CA 1
ATOM 1625 C C . ALA A 1 211 ? 20.102 -10.340 -0.789 1.00 92.81 211 ALA A C 1
ATOM 1627 O O . ALA A 1 211 ? 20.234 -9.121 -0.899 1.00 92.81 211 ALA A O 1
ATOM 1628 N N . HIS A 1 212 ? 21.127 -11.179 -0.955 1.00 85.69 212 HIS A N 1
ATOM 1629 C CA . HIS A 1 212 ? 22.517 -10.755 -1.082 1.00 85.69 212 HIS A CA 1
ATOM 1630 C C . HIS A 1 212 ? 23.212 -11.452 -2.253 1.00 85.69 212 HIS A C 1
ATOM 1632 O O . HIS A 1 212 ? 23.132 -12.667 -2.423 1.00 85.69 212 HIS A O 1
ATOM 1638 N N . GLY A 1 213 ? 23.930 -10.676 -3.064 1.00 70.75 213 GLY A N 1
ATOM 1639 C CA . GLY A 1 213 ? 24.807 -11.198 -4.113 1.00 70.75 213 GLY A CA 1
ATOM 1640 C C . GLY A 1 213 ? 26.213 -11.460 -3.570 1.00 70.75 213 GLY A C 1
ATOM 1641 O O . GLY A 1 213 ? 26.626 -10.844 -2.594 1.00 70.75 213 GLY A O 1
ATOM 1642 N N . GLN A 1 214 ? 27.002 -12.308 -4.238 1.00 64.06 214 GLN A N 1
ATOM 1643 C CA . GLN A 1 214 ? 28.365 -12.669 -3.792 1.00 64.06 214 GLN A CA 1
ATOM 1644 C C . GLN A 1 214 ? 29.302 -11.469 -3.550 1.00 64.06 214 GLN A C 1
ATOM 1646 O O . GLN A 1 214 ? 30.274 -11.584 -2.808 1.00 64.06 214 GLN A O 1
ATOM 1651 N N . SER A 1 215 ? 29.031 -10.334 -4.193 1.00 65.81 215 SER A N 1
ATOM 1652 C CA . SER A 1 215 ? 29.822 -9.107 -4.115 1.00 65.81 215 SER A CA 1
ATOM 1653 C C . SER A 1 215 ? 29.281 -8.056 -3.138 1.00 65.81 215 SER A C 1
ATOM 1655 O O . SER A 1 215 ? 29.985 -7.073 -2.930 1.00 65.81 215 SER A O 1
ATOM 1657 N N . ASN A 1 216 ? 28.076 -8.232 -2.566 1.00 63.69 216 ASN A N 1
ATOM 1658 C CA . ASN A 1 216 ? 27.394 -7.253 -1.698 1.00 63.69 216 ASN A CA 1
ATOM 1659 C C . ASN A 1 216 ? 27.585 -5.795 -2.163 1.00 63.69 216 ASN A C 1
ATOM 1661 O O . ASN A 1 216 ? 28.089 -4.953 -1.423 1.00 63.69 216 ASN A O 1
ATOM 1665 N N . ILE A 1 217 ? 27.220 -5.521 -3.425 1.00 71.44 217 ILE A N 1
ATOM 1666 C CA . ILE A 1 217 ? 27.420 -4.210 -4.075 1.00 71.44 217 ILE A CA 1
ATOM 1667 C C . ILE A 1 217 ? 26.748 -3.085 -3.279 1.00 71.44 217 ILE A C 1
ATOM 1669 O O . ILE A 1 217 ? 27.317 -2.003 -3.147 1.00 71.44 217 ILE A O 1
ATOM 1673 N N . LEU A 1 218 ? 25.559 -3.351 -2.735 1.00 75.88 218 LEU A N 1
ATOM 1674 C CA . LEU A 1 218 ? 24.853 -2.431 -1.854 1.00 75.88 218 LEU A CA 1
ATOM 1675 C C . LEU A 1 218 ? 25.200 -2.756 -0.398 1.00 75.88 218 LEU A C 1
ATOM 1677 O O . LEU A 1 218 ? 25.086 -3.899 0.039 1.00 75.88 218 LEU A O 1
ATOM 1681 N N . SER A 1 219 ? 25.619 -1.741 0.356 1.00 73.06 219 SER A N 1
ATOM 1682 C CA . SER A 1 219 ? 26.063 -1.873 1.751 1.00 73.06 219 SER A CA 1
ATOM 1683 C C . SER A 1 219 ? 24.947 -1.673 2.784 1.00 73.06 219 SER A C 1
ATOM 1685 O O . SER A 1 219 ? 25.233 -1.491 3.965 1.00 73.06 219 SER A O 1
ATOM 1687 N N . GLN A 1 220 ? 23.690 -1.618 2.346 1.00 81.06 220 GLN A N 1
ATOM 1688 C CA . GLN A 1 220 ? 22.527 -1.370 3.198 1.00 81.06 220 GLN A CA 1
ATOM 1689 C C . GLN A 1 220 ? 21.745 -2.653 3.486 1.00 81.06 220 GLN A C 1
ATOM 1691 O O . GLN A 1 220 ? 21.896 -3.646 2.776 1.00 81.06 220 GLN A O 1
ATOM 1696 N N . THR A 1 221 ? 20.875 -2.608 4.500 1.00 88.12 221 THR A N 1
ATOM 1697 C CA . THR A 1 221 ? 19.879 -3.659 4.743 1.00 88.12 221 THR A CA 1
ATOM 1698 C C . THR A 1 221 ? 19.033 -3.866 3.489 1.00 88.12 221 THR A C 1
ATOM 1700 O O . THR A 1 221 ? 18.495 -2.897 2.941 1.00 88.12 221 THR A O 1
ATOM 1703 N N . ALA A 1 222 ? 18.930 -5.116 3.044 1.00 93.44 222 ALA A N 1
ATOM 1704 C CA . ALA A 1 222 ? 18.078 -5.499 1.929 1.00 93.44 222 ALA A CA 1
ATOM 1705 C C . ALA A 1 222 ? 16.637 -5.652 2.423 1.00 93.44 222 ALA A C 1
ATOM 1707 O O . ALA A 1 222 ? 16.387 -6.389 3.378 1.00 93.44 222 ALA A O 1
ATOM 1708 N N . SER A 1 223 ? 15.699 -4.972 1.768 1.00 95.50 223 SER A N 1
ATOM 1709 C CA . SER A 1 223 ? 14.267 -5.110 2.038 1.00 95.50 223 SER A CA 1
ATOM 1710 C C . SER A 1 223 ? 13.582 -5.848 0.895 1.00 95.50 223 SER A C 1
ATOM 1712 O O . SER A 1 223 ? 13.746 -5.461 -0.264 1.00 95.50 223 SER A O 1
ATOM 1714 N N . LEU A 1 224 ? 12.814 -6.899 1.190 1.00 97.50 224 LEU A N 1
ATOM 1715 C CA . LEU A 1 224 ? 12.102 -7.630 0.140 1.00 97.50 224 LEU A CA 1
ATOM 1716 C C . LEU A 1 224 ? 10.896 -6.822 -0.307 1.00 97.50 224 LEU A C 1
ATOM 1718 O O . LEU A 1 224 ? 10.864 -6.329 -1.435 1.00 97.50 224 LEU A O 1
ATOM 1722 N N . TYR A 1 225 ? 9.931 -6.657 0.592 1.00 97.56 225 TYR A N 1
ATOM 1723 C CA . TYR A 1 225 ? 8.682 -5.995 0.292 1.00 97.56 225 TYR A CA 1
ATOM 1724 C C . TYR A 1 225 ? 8.507 -4.757 1.157 1.00 97.56 225 TYR A C 1
ATOM 1726 O O . TYR A 1 225 ? 8.428 -4.826 2.383 1.00 97.56 225 TYR A O 1
ATOM 1734 N N . ARG A 1 226 ? 8.440 -3.598 0.504 1.00 95.25 226 ARG A N 1
ATOM 1735 C CA . ARG A 1 226 ? 8.035 -2.359 1.153 1.00 95.25 226 ARG A CA 1
ATOM 1736 C C . ARG A 1 226 ? 6.527 -2.188 1.010 1.00 95.25 226 ARG A C 1
ATOM 1738 O O . ARG A 1 226 ? 6.058 -1.812 -0.067 1.00 95.25 226 ARG A O 1
ATOM 1745 N N . ILE A 1 227 ? 5.784 -2.423 2.093 1.00 93.50 227 ILE A N 1
ATOM 1746 C CA . ILE A 1 227 ? 4.333 -2.189 2.128 1.00 93.50 227 ILE A CA 1
ATOM 1747 C C . ILE A 1 227 ? 4.078 -0.697 1.935 1.00 93.50 227 ILE A C 1
ATOM 1749 O O . ILE A 1 227 ? 4.464 0.119 2.774 1.00 93.50 227 ILE A O 1
ATOM 1753 N N . TYR A 1 228 ? 3.392 -0.353 0.851 1.00 91.94 228 TYR A N 1
ATOM 1754 C CA . TYR A 1 228 ? 3.109 1.018 0.435 1.00 91.94 228 TYR A CA 1
ATOM 1755 C C . TYR A 1 228 ? 1.602 1.187 0.161 1.00 91.94 228 TYR A C 1
ATOM 1757 O O . TYR A 1 228 ? 0.795 0.639 0.905 1.00 91.94 228 TYR A O 1
ATOM 1765 N N . ASP A 1 229 ? 1.225 1.952 -0.865 1.00 90.56 229 ASP A N 1
ATOM 1766 C CA . ASP A 1 229 ? -0.158 2.338 -1.182 1.00 90.56 229 ASP A CA 1
ATOM 1767 C C . ASP A 1 229 ? -1.061 1.262 -1.794 1.00 90.56 229 ASP A C 1
ATOM 1769 O O . ASP A 1 229 ? -2.224 1.552 -2.035 1.00 90.56 229 ASP A O 1
ATOM 1773 N N . GLY A 1 230 ? -0.582 0.061 -2.112 1.00 89.88 230 GLY A N 1
ATOM 1774 C CA . GLY A 1 230 ? -1.433 -0.931 -2.766 1.00 89.88 230 GLY A CA 1
ATOM 1775 C C . GLY A 1 230 ? -1.209 -2.328 -2.256 1.00 89.88 230 GLY A C 1
ATOM 1776 O O . GLY A 1 230 ? -0.088 -2.704 -1.926 1.00 89.88 230 GLY A O 1
ATOM 1777 N N . ALA A 1 231 ? -2.297 -3.088 -2.252 1.00 93.06 231 ALA A N 1
ATOM 1778 C CA . ALA A 1 231 ? -2.367 -4.498 -1.911 1.00 93.06 231 ALA A CA 1
ATOM 1779 C C . ALA A 1 231 ? -1.628 -5.368 -2.945 1.00 93.06 231 ALA A C 1
ATOM 1781 O O . ALA A 1 231 ? -2.244 -6.104 -3.716 1.00 93.06 231 ALA A O 1
ATOM 1782 N N . GLY A 1 232 ? -0.302 -5.265 -2.986 1.00 95.88 232 GLY A N 1
ATOM 1783 C CA . GLY A 1 232 ? 0.548 -6.093 -3.837 1.00 95.88 232 GLY A CA 1
ATOM 1784 C C . GLY A 1 232 ? 0.546 -7.559 -3.407 1.00 95.88 232 GLY A C 1
ATOM 1785 O O . GLY A 1 232 ? 0.230 -7.893 -2.260 1.00 95.88 232 GLY A O 1
ATOM 1786 N N . GLN A 1 233 ? 0.892 -8.424 -4.355 1.00 97.06 233 GLN A N 1
ATOM 1787 C CA . GLN A 1 233 ? 0.757 -9.872 -4.224 1.00 97.06 233 GLN A CA 1
ATOM 1788 C C . GLN A 1 233 ? 2.087 -10.566 -4.537 1.00 97.06 233 GLN A C 1
ATOM 1790 O O . GLN A 1 233 ? 2.773 -10.187 -5.492 1.00 97.06 233 GLN A O 1
ATOM 1795 N N . ILE A 1 234 ? 2.462 -11.574 -3.748 1.00 98.50 234 ILE A N 1
ATOM 1796 C CA . ILE A 1 234 ? 3.689 -12.356 -3.958 1.00 98.50 234 ILE A CA 1
ATOM 1797 C C . ILE A 1 234 ? 3.346 -13.846 -3.908 1.00 98.50 234 ILE A C 1
ATOM 1799 O O . ILE A 1 234 ? 3.018 -14.363 -2.844 1.00 98.50 234 ILE A O 1
ATOM 1803 N N . HIS A 1 235 ? 3.454 -14.544 -5.036 1.00 98.56 235 HIS A N 1
ATOM 1804 C CA . HIS A 1 235 ? 3.048 -15.947 -5.143 1.00 98.56 235 HIS A CA 1
ATOM 1805 C C . HIS A 1 235 ? 4.156 -16.834 -5.700 1.00 98.56 235 HIS A C 1
ATOM 1807 O O . HIS A 1 235 ? 4.915 -16.420 -6.575 1.00 98.56 235 HIS A O 1
ATOM 1813 N N . ASP A 1 236 ? 4.250 -18.063 -5.197 1.00 98.69 236 ASP A N 1
ATOM 1814 C CA . ASP A 1 236 ? 5.100 -19.122 -5.759 1.00 98.69 236 ASP A CA 1
ATOM 1815 C C . ASP A 1 236 ? 6.579 -18.714 -5.910 1.00 98.69 236 ASP A C 1
ATOM 1817 O O . ASP A 1 236 ? 7.284 -19.130 -6.830 1.00 98.69 236 ASP A O 1
ATOM 1821 N N . CYS A 1 237 ? 7.061 -17.855 -5.008 1.00 98.81 237 CYS A N 1
ATOM 1822 C CA . CYS A 1 237 ? 8.415 -17.316 -5.058 1.00 98.81 237 CYS A CA 1
ATOM 1823 C C . CYS A 1 237 ? 9.392 -18.124 -4.193 1.00 98.81 237 CYS A C 1
ATOM 1825 O O . CYS A 1 237 ? 9.064 -18.595 -3.101 1.00 98.81 237 CYS A O 1
ATOM 1827 N N . HIS A 1 238 ? 10.641 -18.219 -4.653 1.00 98.62 238 HIS A N 1
ATOM 1828 C CA . HIS A 1 238 ? 11.738 -18.816 -3.895 1.00 98.62 238 HIS A CA 1
ATOM 1829 C C . HIS A 1 238 ? 12.651 -17.739 -3.304 1.00 98.62 238 HIS A C 1
ATOM 1831 O O . HIS A 1 238 ? 13.224 -16.921 -4.027 1.00 98.62 238 HIS A O 1
ATOM 1837 N N . LEU A 1 239 ? 12.810 -17.752 -1.984 1.00 98.25 239 LEU A N 1
ATOM 1838 C CA . LEU A 1 239 ? 13.590 -16.784 -1.225 1.00 98.25 239 LEU A CA 1
ATOM 1839 C C . LEU A 1 239 ? 14.952 -17.373 -0.859 1.00 98.25 239 LEU A C 1
ATOM 1841 O O . LEU A 1 239 ? 15.029 -18.445 -0.267 1.00 98.25 239 LEU A O 1
ATOM 1845 N N . VAL A 1 240 ? 16.028 -16.645 -1.161 1.00 96.69 240 VAL A N 1
ATOM 1846 C CA . VAL A 1 240 ? 17.399 -17.060 -0.831 1.00 96.69 240 VAL A CA 1
ATOM 1847 C C . VAL A 1 240 ? 18.054 -16.049 0.104 1.00 96.69 240 VAL A C 1
ATOM 1849 O O . VAL A 1 240 ? 18.229 -14.881 -0.259 1.00 96.69 240 VAL A O 1
ATOM 1852 N N . GLY A 1 241 ? 18.455 -16.504 1.293 1.00 94.31 241 GLY A N 1
ATOM 1853 C CA . GLY A 1 241 ? 19.232 -15.711 2.250 1.00 94.31 241 GLY A CA 1
ATOM 1854 C C . GLY A 1 241 ? 18.436 -14.670 3.043 1.00 94.31 241 GLY A C 1
ATOM 1855 O O . GLY A 1 241 ? 19.041 -13.778 3.628 1.00 94.31 241 GLY A O 1
ATOM 1856 N N . TRP A 1 242 ? 17.105 -14.772 3.090 1.00 95.75 242 TRP A N 1
ATOM 1857 C CA . TRP A 1 242 ? 16.224 -13.814 3.782 1.00 95.75 242 TRP A CA 1
ATOM 1858 C C . TRP A 1 242 ? 16.064 -14.055 5.288 1.00 95.75 242 TRP A C 1
ATOM 1860 O O . TRP A 1 242 ? 15.374 -13.306 5.970 1.00 95.75 242 TRP A O 1
ATOM 1870 N N . ASN A 1 243 ? 16.708 -15.087 5.826 1.00 93.81 243 ASN A N 1
ATOM 1871 C CA . ASN A 1 243 ? 16.793 -15.355 7.261 1.00 93.81 243 ASN A CA 1
ATOM 1872 C C . ASN A 1 243 ? 18.199 -15.030 7.812 1.00 93.81 243 ASN A C 1
ATOM 1874 O O . ASN A 1 243 ? 18.749 -15.723 8.666 1.00 93.81 243 ASN A O 1
ATOM 1878 N N . GLN A 1 244 ? 18.835 -13.991 7.268 1.00 90.94 244 GLN A N 1
ATOM 1879 C CA . GLN A 1 244 ? 20.188 -13.567 7.640 1.00 90.94 244 GLN A CA 1
ATOM 1880 C C . GLN A 1 244 ? 20.178 -12.152 8.244 1.00 90.94 244 GLN A C 1
ATOM 1882 O O . GLN A 1 244 ? 19.239 -11.382 8.018 1.00 90.94 244 GLN A O 1
ATOM 1887 N N . PRO A 1 245 ? 21.212 -11.759 9.011 1.00 88.38 245 PRO A N 1
ATOM 1888 C CA . PRO A 1 245 ? 21.383 -10.368 9.421 1.00 88.38 245 PRO A CA 1
ATOM 1889 C C . PRO A 1 245 ? 21.391 -9.417 8.218 1.00 88.38 245 PRO A C 1
ATOM 1891 O O . PRO A 1 245 ? 21.820 -9.799 7.133 1.00 88.38 245 PRO A O 1
ATOM 1894 N N . TYR A 1 246 ? 20.973 -8.165 8.428 1.00 88.75 246 TYR A N 1
ATOM 1895 C CA . TYR A 1 246 ? 20.874 -7.139 7.373 1.00 88.75 246 TYR A CA 1
ATOM 1896 C C . TYR A 1 246 ? 19.881 -7.475 6.249 1.00 88.75 246 TYR A C 1
ATOM 1898 O O . TYR A 1 246 ? 19.972 -6.928 5.148 1.00 88.75 246 TYR A O 1
ATOM 1906 N N . THR A 1 247 ? 18.887 -8.308 6.558 1.00 93.75 247 THR A N 1
ATOM 1907 C CA . THR A 1 247 ? 17.708 -8.528 5.720 1.00 93.75 247 THR A CA 1
ATOM 1908 C C . THR A 1 247 ? 16.439 -8.200 6.491 1.00 93.75 247 THR A C 1
ATOM 1910 O O . THR A 1 247 ? 16.398 -8.288 7.726 1.00 93.75 247 THR A O 1
ATOM 1913 N N . ASP A 1 248 ? 15.424 -7.791 5.745 1.00 95.12 248 ASP A N 1
ATOM 1914 C CA . ASP A 1 248 ? 14.083 -7.562 6.250 1.00 95.12 248 ASP A CA 1
ATOM 1915 C C . ASP A 1 248 ? 13.072 -7.917 5.158 1.00 95.12 248 ASP A C 1
ATOM 1917 O O . ASP A 1 248 ? 13.065 -7.324 4.076 1.00 95.12 248 ASP A O 1
ATOM 1921 N N . TYR A 1 249 ? 12.244 -8.926 5.403 1.00 96.00 249 TYR A N 1
ATOM 1922 C CA . TYR A 1 249 ? 11.216 -9.310 4.447 1.00 96.00 249 TYR A CA 1
ATOM 1923 C C . TYR A 1 249 ? 10.161 -8.210 4.305 1.00 96.00 249 TYR A C 1
ATOM 1925 O O . TYR A 1 249 ? 9.720 -7.940 3.186 1.00 96.00 249 TYR A O 1
ATOM 1933 N N . LEU A 1 250 ? 9.801 -7.544 5.408 1.00 94.50 250 LEU A N 1
ATOM 1934 C CA . LEU A 1 250 ? 8.707 -6.585 5.426 1.00 94.50 250 LEU A CA 1
ATOM 1935 C C . LEU A 1 250 ? 9.132 -5.250 6.016 1.00 94.50 250 LEU A C 1
ATOM 1937 O O . LEU A 1 250 ? 9.234 -5.086 7.227 1.00 94.50 250 LEU A O 1
ATOM 1941 N N . LYS A 1 251 ? 9.276 -4.267 5.134 1.00 91.50 251 LYS A N 1
ATOM 1942 C CA . LYS A 1 251 ? 9.589 -2.899 5.517 1.00 91.50 251 LYS A CA 1
ATOM 1943 C C . LYS A 1 251 ? 8.353 -2.025 5.419 1.00 91.50 251 LYS A C 1
ATOM 1945 O O . LYS A 1 251 ? 7.600 -2.084 4.444 1.00 91.50 251 LYS A O 1
ATOM 1950 N N . ASP A 1 252 ? 8.184 -1.136 6.382 1.00 88.12 252 ASP A N 1
ATOM 1951 C CA . ASP A 1 252 ? 7.147 -0.127 6.290 1.00 88.12 252 ASP A CA 1
ATOM 1952 C C . ASP A 1 252 ? 7.432 0.907 5.179 1.00 88.12 252 ASP A C 1
ATOM 1954 O O . ASP A 1 252 ? 8.562 1.283 4.843 1.00 88.12 252 ASP A O 1
ATOM 1958 N N . GLY A 1 253 ? 6.361 1.429 4.605 1.00 85.38 253 GLY A N 1
ATOM 1959 C CA . GLY A 1 253 ? 6.368 2.695 3.895 1.00 85.38 253 GLY A CA 1
ATOM 1960 C C . GLY A 1 253 ? 5.077 3.427 4.210 1.00 85.38 253 GLY A C 1
ATOM 1961 O O . GLY A 1 253 ? 4.005 2.838 4.099 1.00 85.38 253 GLY A O 1
ATOM 1962 N N . GLY A 1 254 ? 5.144 4.694 4.621 1.00 84.75 254 GLY A N 1
ATOM 1963 C CA . GLY A 1 254 ? 3.918 5.472 4.777 1.00 84.75 254 GLY A CA 1
ATOM 1964 C C . GLY A 1 254 ? 3.214 5.619 3.434 1.00 84.75 254 GLY A C 1
ATOM 1965 O O . GLY A 1 254 ? 3.873 5.923 2.439 1.00 84.75 254 GLY A O 1
ATOM 1966 N N . ALA A 1 255 ? 1.906 5.407 3.432 1.00 87.75 255 ALA A N 1
ATOM 1967 C CA . ALA A 1 255 ? 1.065 5.381 2.244 1.00 87.75 255 ALA A CA 1
ATOM 1968 C C . ALA A 1 255 ? -0.096 6.366 2.374 1.00 87.75 255 ALA A C 1
ATOM 1970 O O . ALA A 1 255 ? -0.559 6.607 3.484 1.00 87.75 255 ALA A O 1
ATOM 1971 N N . GLY A 1 256 ? -0.588 6.913 1.262 1.00 88.75 256 GLY A N 1
ATOM 1972 C CA . GLY A 1 256 ? -1.816 7.708 1.275 1.00 88.75 256 GLY A CA 1
ATOM 1973 C C . GLY A 1 256 ? -3.019 6.854 1.669 1.00 88.75 256 GLY A C 1
ATOM 1974 O O . GLY A 1 256 ? -3.806 7.260 2.514 1.00 88.75 256 GLY A O 1
ATOM 1975 N N . THR A 1 257 ? -3.123 5.640 1.127 1.00 90.69 257 THR A N 1
ATOM 1976 C CA . THR A 1 257 ? -4.053 4.611 1.613 1.00 90.69 257 THR A CA 1
ATOM 1977 C C . THR A 1 257 ? -3.277 3.344 1.929 1.00 90.69 257 THR A C 1
ATOM 1979 O O . THR A 1 257 ? -2.569 2.808 1.085 1.00 90.69 257 THR A O 1
ATOM 1982 N N . LYS A 1 258 ? -3.384 2.873 3.166 1.00 91.81 258 LYS A N 1
ATOM 1983 C CA . LYS A 1 258 ? -2.650 1.733 3.690 1.00 91.81 258 LYS A CA 1
ATOM 1984 C C . LYS A 1 258 ? -3.555 0.506 3.665 1.00 91.81 258 LYS A C 1
ATOM 1986 O O . LYS A 1 258 ? -4.312 0.247 4.598 1.00 91.81 258 LYS A O 1
ATOM 1991 N N . HIS A 1 259 ? -3.506 -0.181 2.531 1.00 93.50 259 HIS A N 1
ATOM 1992 C CA . HIS A 1 259 ? -4.308 -1.364 2.247 1.00 93.50 259 HIS A CA 1
ATOM 1993 C C . HIS A 1 259 ? -4.021 -2.510 3.231 1.00 93.50 259 HIS A C 1
ATOM 1995 O O . HIS A 1 259 ? -2.909 -2.652 3.739 1.00 93.50 259 HIS A O 1
ATOM 2001 N N . THR A 1 260 ? -5.035 -3.331 3.496 1.00 94.94 260 THR A N 1
ATOM 2002 C CA . THR A 1 260 ? -4.956 -4.514 4.375 1.00 94.94 260 THR A CA 1
ATOM 2003 C C . THR A 1 260 ? -4.938 -5.826 3.589 1.00 94.94 260 THR A C 1
ATOM 2005 O O . THR A 1 260 ? -4.655 -6.885 4.141 1.00 94.94 260 THR A O 1
ATOM 2008 N N . ASN A 1 261 ? -5.172 -5.766 2.274 1.00 93.94 261 ASN A N 1
ATOM 2009 C CA . ASN A 1 261 ? -5.285 -6.934 1.401 1.00 93.94 261 ASN A CA 1
ATOM 2010 C C . ASN A 1 261 ? -3.973 -7.330 0.692 1.00 93.94 261 ASN A C 1
ATOM 2012 O O . ASN A 1 261 ? -3.999 -7.879 -0.412 1.00 93.94 261 ASN A O 1
ATOM 2016 N N . HIS A 1 262 ? -2.808 -7.054 1.276 1.00 96.62 262 HIS A N 1
ATOM 2017 C CA . HIS A 1 262 ? -1.565 -7.625 0.748 1.00 96.62 262 HIS A CA 1
ATOM 2018 C C . HIS A 1 262 ? -1.593 -9.138 0.946 1.00 96.62 262 HIS A C 1
ATOM 2020 O O . HIS A 1 262 ? -2.037 -9.598 2.001 1.00 96.62 262 HIS A O 1
ATOM 2026 N N . ARG A 1 263 ? -1.116 -9.920 -0.030 1.00 97.00 263 ARG A N 1
ATOM 2027 C CA . ARG A 1 263 ? -1.151 -11.386 0.096 1.00 97.00 263 ARG A CA 1
ATOM 2028 C C . ARG A 1 263 ? 0.123 -12.062 -0.347 1.00 97.00 263 ARG A C 1
ATOM 2030 O O . ARG A 1 263 ? 0.868 -11.565 -1.197 1.00 97.00 263 ARG A O 1
ATOM 2037 N N . VAL A 1 264 ? 0.337 -13.216 0.262 1.00 98.31 264 VAL A N 1
ATOM 2038 C CA . VAL A 1 264 ? 1.460 -14.089 -0.004 1.00 98.31 264 VAL A CA 1
ATOM 2039 C C . VAL A 1 264 ? 1.017 -15.549 0.033 1.00 98.31 264 VAL A C 1
ATOM 2041 O O . VAL A 1 264 ? 0.187 -15.928 0.857 1.00 98.31 264 VAL A O 1
ATOM 2044 N N . SER A 1 265 ? 1.559 -16.364 -0.870 1.00 98.62 265 SER A N 1
ATOM 2045 C CA . SER A 1 265 ? 1.410 -17.826 -0.844 1.00 98.62 265 SER A CA 1
ATOM 2046 C C . SER A 1 265 ? 2.483 -18.518 -1.687 1.00 98.62 265 SER A C 1
ATOM 2048 O O . SER A 1 265 ? 3.213 -17.871 -2.440 1.00 98.62 265 SER A O 1
ATOM 2050 N N . GLY A 1 266 ? 2.632 -19.835 -1.542 1.00 98.38 266 GLY A N 1
ATOM 2051 C CA . GLY A 1 266 ? 3.583 -20.633 -2.318 1.00 98.38 266 GLY A CA 1
ATOM 2052 C C . GLY A 1 266 ? 5.055 -20.314 -2.038 1.00 98.38 266 GLY A C 1
ATOM 2053 O O . GLY A 1 266 ? 5.926 -20.633 -2.848 1.00 98.38 266 GLY A O 1
ATOM 2054 N N . ILE A 1 267 ? 5.367 -19.671 -0.910 1.00 98.38 267 ILE A N 1
ATOM 2055 C CA . ILE A 1 267 ? 6.735 -19.270 -0.590 1.00 98.38 267 ILE A CA 1
ATOM 2056 C C . ILE A 1 267 ? 7.584 -20.477 -0.209 1.00 98.38 267 ILE A C 1
ATOM 2058 O O . ILE A 1 267 ? 7.214 -21.325 0.600 1.00 98.38 267 ILE A O 1
ATOM 2062 N N . THR A 1 268 ? 8.787 -20.532 -0.769 1.00 98.38 268 THR A N 1
ATOM 2063 C CA . THR A 1 268 ? 9.820 -21.479 -0.344 1.00 98.38 268 THR A CA 1
ATOM 2064 C C . THR A 1 268 ? 11.092 -20.728 0.010 1.00 98.38 268 THR A C 1
ATOM 2066 O O . THR A 1 268 ? 11.364 -19.669 -0.553 1.00 98.38 268 THR A O 1
ATOM 2069 N N . THR A 1 269 ? 11.892 -21.269 0.926 1.00 97.56 269 THR A N 1
ATOM 2070 C CA . THR A 1 269 ? 13.169 -20.670 1.334 1.00 97.56 269 THR A CA 1
ATOM 2071 C C . THR A 1 269 ? 14.320 -21.658 1.169 1.00 97.56 269 THR A C 1
ATOM 2073 O O . THR A 1 269 ? 14.117 -22.876 1.176 1.00 97.56 269 THR A O 1
ATOM 2076 N N . ASP A 1 270 ? 15.535 -21.152 0.969 1.00 96.69 270 ASP A N 1
ATOM 2077 C CA . ASP A 1 270 ? 16.737 -21.967 0.773 1.00 96.69 270 ASP A CA 1
ATOM 2078 C C . ASP A 1 270 ? 17.157 -22.752 2.025 1.00 96.69 270 ASP A C 1
ATOM 2080 O O . ASP A 1 270 ? 17.734 -23.837 1.914 1.00 96.69 270 ASP A O 1
ATOM 2084 N N . ASP A 1 271 ? 16.838 -22.234 3.212 1.00 95.25 271 ASP A N 1
ATOM 2085 C CA . ASP A 1 271 ? 17.129 -22.854 4.507 1.00 95.25 271 ASP A CA 1
ATOM 2086 C C . ASP A 1 271 ? 15.911 -23.531 5.167 1.00 95.25 271 ASP A C 1
ATOM 2088 O O . ASP A 1 271 ? 16.057 -24.184 6.204 1.00 95.25 271 ASP A O 1
ATOM 2092 N N . GLY A 1 272 ? 14.724 -23.423 4.559 1.00 94.31 272 GLY A N 1
ATOM 2093 C CA . GLY A 1 272 ? 13.467 -23.955 5.089 1.00 94.31 272 GLY A CA 1
ATOM 2094 C C . GLY A 1 272 ? 12.939 -23.211 6.321 1.00 94.31 272 GLY A C 1
ATOM 2095 O O . GLY A 1 272 ? 12.058 -23.732 7.006 1.00 94.31 272 GLY A O 1
ATOM 2096 N N . LEU A 1 273 ? 13.485 -22.033 6.636 1.00 93.00 273 LEU A N 1
ATOM 2097 C CA . LEU A 1 273 ? 13.063 -21.193 7.753 1.00 93.00 273 LEU A CA 1
ATOM 2098 C C . LEU A 1 273 ? 12.259 -19.991 7.248 1.00 93.00 273 LEU A C 1
ATOM 2100 O O . LEU A 1 273 ? 12.439 -19.540 6.116 1.00 93.00 273 LEU A O 1
ATOM 2104 N N . ALA A 1 274 ? 11.374 -19.467 8.100 1.00 92.69 274 ALA A N 1
ATOM 2105 C CA . ALA A 1 274 ? 10.673 -18.219 7.823 1.00 92.69 274 ALA A CA 1
ATOM 2106 C C . ALA A 1 274 ? 11.692 -17.075 7.683 1.00 92.69 274 ALA A C 1
ATOM 2108 O O . ALA A 1 274 ? 12.674 -17.043 8.435 1.00 92.69 274 ALA A O 1
ATOM 2109 N N . PRO A 1 275 ? 11.489 -16.124 6.760 1.00 95.88 275 PRO A N 1
ATOM 2110 C CA . PRO A 1 275 ? 12.403 -15.007 6.617 1.00 95.88 275 PRO A CA 1
ATOM 2111 C C . PRO A 1 275 ? 12.340 -14.084 7.839 1.00 95.88 275 PRO A C 1
ATOM 2113 O O . PRO A 1 275 ? 11.368 -14.073 8.600 1.00 95.88 275 PRO A O 1
ATOM 2116 N N . ARG A 1 276 ? 13.404 -13.305 8.024 1.00 95.69 276 ARG A N 1
ATOM 2117 C CA . ARG A 1 276 ? 13.513 -12.309 9.086 1.00 95.69 276 ARG A CA 1
ATOM 2118 C C . ARG A 1 276 ? 12.558 -11.150 8.808 1.00 95.69 276 ARG A C 1
ATOM 2120 O O . ARG A 1 276 ? 12.533 -10.631 7.693 1.00 95.69 276 ARG A O 1
ATOM 2127 N N . ILE A 1 277 ? 11.836 -10.715 9.836 1.00 96.56 277 ILE A N 1
ATOM 2128 C CA . ILE A 1 277 ? 11.011 -9.502 9.806 1.00 96.56 277 ILE A CA 1
ATOM 2129 C C . ILE A 1 277 ? 11.431 -8.624 10.975 1.00 96.56 277 ILE A C 1
ATOM 2131 O O . ILE A 1 277 ? 11.452 -9.079 12.116 1.00 96.56 277 ILE A O 1
ATOM 2135 N N . ASP A 1 278 ? 11.799 -7.380 10.697 1.00 94.25 278 ASP A N 1
ATOM 2136 C CA . ASP A 1 278 ? 12.286 -6.452 11.716 1.00 94.25 278 ASP A CA 1
ATOM 2137 C C . ASP A 1 278 ? 11.597 -5.105 11.580 1.00 94.25 278 ASP A C 1
ATOM 2139 O O . ASP A 1 278 ? 12.077 -4.179 10.925 1.00 94.25 278 ASP A O 1
ATOM 2143 N N . MET A 1 279 ? 10.425 -5.028 12.199 1.00 93.88 279 MET A N 1
ATOM 2144 C CA . MET A 1 279 ? 9.614 -3.830 12.193 1.00 93.88 279 MET A CA 1
ATOM 2145 C C . MET A 1 279 ? 10.037 -2.881 13.312 1.00 93.88 279 MET A C 1
ATOM 2147 O O . MET A 1 279 ? 10.519 -3.270 14.379 1.00 93.88 279 MET A O 1
ATOM 2151 N N . ARG A 1 280 ? 9.804 -1.588 13.087 1.00 93.94 280 ARG A N 1
ATOM 2152 C CA . ARG A 1 280 ? 9.917 -0.578 14.147 1.00 93.94 280 ARG A CA 1
ATOM 2153 C C . ARG A 1 280 ? 8.872 -0.834 15.235 1.00 93.94 280 ARG A C 1
ATOM 2155 O O . ARG A 1 280 ? 7.872 -1.498 14.985 1.00 93.94 280 ARG A O 1
ATOM 2162 N N . ASN A 1 281 ? 9.112 -0.288 16.425 1.00 95.06 281 ASN A N 1
ATOM 2163 C CA . ASN A 1 281 ? 8.120 -0.311 17.492 1.00 95.06 281 ASN A CA 1
ATOM 2164 C C . ASN A 1 281 ? 6.989 0.680 17.172 1.00 95.06 281 ASN A C 1
ATOM 2166 O O . ASN A 1 281 ? 7.255 1.871 16.994 1.00 95.06 281 ASN A O 1
ATOM 2170 N N . TYR A 1 282 ? 5.761 0.174 17.116 1.00 94.81 282 TYR A N 1
ATOM 2171 C CA . TYR A 1 282 ? 4.525 0.936 16.941 1.00 94.81 282 TYR A CA 1
ATOM 2172 C C . TYR A 1 282 ? 3.603 0.877 18.159 1.00 94.81 282 TYR A C 1
ATOM 2174 O O . TYR A 1 282 ? 2.560 1.519 18.151 1.00 94.81 282 TYR A O 1
ATOM 2182 N N . ASP A 1 283 ? 3.992 0.141 19.198 1.00 93.19 283 ASP A N 1
ATOM 2183 C CA . ASP A 1 283 ? 3.420 0.260 20.534 1.00 93.19 283 ASP A CA 1
ATOM 2184 C C . ASP A 1 283 ? 4.068 1.468 21.219 1.00 93.19 283 ASP A C 1
ATOM 2186 O O . ASP A 1 283 ? 5.072 1.370 21.934 1.00 93.19 283 ASP A O 1
ATOM 2190 N N . ILE A 1 284 ? 3.593 2.642 20.809 1.00 89.50 284 ILE A N 1
ATOM 2191 C CA . ILE A 1 284 ? 4.056 3.948 21.262 1.00 89.50 284 ILE A CA 1
ATOM 2192 C C . ILE A 1 284 ? 2.846 4.876 21.411 1.00 89.50 284 ILE A C 1
ATOM 2194 O O . ILE A 1 284 ? 1.931 4.811 20.585 1.00 89.50 284 ILE A O 1
ATOM 2198 N N . PRO A 1 285 ? 2.848 5.777 22.405 1.00 83.88 285 PRO A N 1
ATOM 2199 C CA . PRO A 1 285 ? 1.785 6.759 22.546 1.00 83.88 285 PRO A CA 1
ATOM 2200 C C . PRO A 1 285 ? 1.797 7.753 21.378 1.00 83.88 285 PRO A C 1
ATOM 2202 O O . PRO A 1 285 ? 2.832 7.996 20.739 1.00 83.88 285 PRO A O 1
ATOM 2205 N N . ALA A 1 286 ? 0.637 8.355 21.112 1.00 84.06 286 ALA A N 1
ATOM 2206 C CA . ALA A 1 286 ? 0.551 9.508 20.224 1.00 84.06 286 ALA A CA 1
ATOM 2207 C C . ALA A 1 286 ? 1.400 10.661 20.786 1.00 84.06 286 ALA A C 1
ATOM 2209 O O . ALA A 1 286 ? 1.480 10.870 21.992 1.00 84.06 286 ALA A O 1
ATOM 2210 N N . SER A 1 287 ? 2.056 11.412 19.906 1.00 84.06 287 SER A N 1
ATOM 2211 C CA . SER A 1 287 ? 2.985 12.475 20.274 1.00 84.06 287 SER A CA 1
ATOM 2212 C C . SER A 1 287 ? 2.501 13.832 19.764 1.00 84.06 287 SER A C 1
ATOM 2214 O O . SER A 1 287 ? 2.060 13.947 18.612 1.00 84.06 287 SER A O 1
ATOM 2216 N N . PRO A 1 288 ? 2.710 14.918 20.535 1.00 86.44 288 PRO A N 1
ATOM 2217 C CA . PRO A 1 288 ? 2.408 16.281 20.090 1.00 86.44 288 PRO A CA 1
ATOM 2218 C C . PRO A 1 288 ? 3.243 16.723 18.877 1.00 86.44 288 PRO A C 1
ATOM 2220 O O . PRO A 1 288 ? 3.033 17.793 18.309 1.00 86.44 288 PRO A O 1
ATOM 2223 N N . THR A 1 289 ? 4.226 15.915 18.471 1.00 86.69 289 THR A N 1
ATOM 2224 C CA . THR A 1 289 ? 5.121 16.199 17.345 1.00 86.69 289 THR A CA 1
ATOM 2225 C C . THR A 1 289 ? 4.839 15.356 16.104 1.00 86.69 289 THR A C 1
ATOM 2227 O O . THR A 1 289 ? 5.614 15.411 15.146 1.00 86.69 289 THR A O 1
ATOM 2230 N N . ASP A 1 290 ? 3.709 14.642 16.056 1.00 87.50 290 ASP A N 1
ATOM 2231 C CA . ASP A 1 290 ? 3.326 13.757 14.947 1.00 87.50 290 ASP A CA 1
ATOM 2232 C C . ASP A 1 290 ? 2.844 14.478 13.678 1.00 87.50 290 ASP A C 1
ATOM 2234 O O . ASP A 1 290 ? 1.883 14.101 13.012 1.00 87.50 290 ASP A O 1
ATOM 2238 N N . MET A 1 291 ? 3.551 15.537 13.299 1.00 87.31 291 MET A N 1
ATOM 2239 C CA . MET A 1 291 ? 3.169 16.500 12.270 1.00 87.31 291 MET A CA 1
ATOM 2240 C C . MET A 1 291 ? 3.506 16.056 10.840 1.00 87.31 291 MET A C 1
ATOM 2242 O O . MET A 1 291 ? 3.369 16.848 9.906 1.00 87.31 291 MET A O 1
ATOM 2246 N N . THR A 1 292 ? 4.008 14.832 10.637 1.00 89.38 292 THR A N 1
ATOM 2247 C CA . THR A 1 292 ? 4.534 14.404 9.332 1.00 89.38 292 THR A CA 1
ATOM 2248 C C . THR A 1 292 ? 3.826 13.170 8.775 1.00 89.38 292 THR A C 1
ATOM 2250 O O . THR A 1 292 ? 3.375 12.311 9.536 1.00 89.38 292 THR A O 1
ATOM 2253 N N . PRO A 1 293 ? 3.833 12.989 7.439 1.00 86.62 293 PRO A N 1
ATOM 2254 C CA . PRO A 1 293 ? 3.357 11.763 6.810 1.00 86.62 293 PRO A CA 1
ATOM 2255 C C . PRO A 1 293 ? 4.090 10.481 7.250 1.00 86.62 293 PRO A C 1
ATOM 2257 O O . PRO A 1 293 ? 3.668 9.391 6.891 1.00 86.62 293 PRO A O 1
ATOM 2260 N N . GLN A 1 294 ? 5.196 10.549 7.989 1.00 88.44 294 GLN A N 1
ATOM 2261 C CA . GLN A 1 294 ? 5.968 9.359 8.377 1.00 88.44 294 GLN A CA 1
ATOM 2262 C C . GLN A 1 294 ? 6.110 9.213 9.896 1.00 88.44 294 GLN A C 1
ATOM 2264 O O . GLN A 1 294 ? 6.950 8.446 10.362 1.00 88.44 294 GLN A O 1
ATOM 2269 N N . SER A 1 295 ? 5.296 9.946 10.661 1.00 90.44 295 SER A N 1
ATOM 2270 C CA . SER A 1 295 ? 5.202 9.798 12.112 1.00 90.44 295 SER A CA 1
ATOM 2271 C C . SER A 1 295 ? 4.756 8.381 12.480 1.00 90.44 295 SER A C 1
ATOM 2273 O O . SER A 1 295 ? 3.806 7.860 11.898 1.00 90.44 295 SER A O 1
ATOM 2275 N N . LEU A 1 296 ? 5.479 7.747 13.408 1.00 90.00 296 LEU A N 1
ATOM 2276 C CA . LEU A 1 296 ? 5.363 6.311 13.692 1.00 90.00 296 LEU A CA 1
ATOM 2277 C C . LEU A 1 296 ? 4.018 5.918 14.305 1.00 90.00 296 LEU A C 1
ATOM 2279 O O . LEU A 1 296 ? 3.521 4.846 13.990 1.00 90.00 296 LEU A O 1
ATOM 2283 N N . SER A 1 297 ? 3.429 6.786 15.125 1.00 89.19 297 SER A N 1
ATOM 2284 C CA . SER A 1 297 ? 2.103 6.615 15.738 1.00 89.19 297 SER A CA 1
ATOM 2285 C C . SER A 1 297 ? 0.959 6.691 14.720 1.00 89.19 297 SER A C 1
ATOM 2287 O O . SER A 1 297 ? -0.181 6.342 15.021 1.00 89.19 297 SER A O 1
ATOM 2289 N N . HIS A 1 298 ? 1.238 7.152 13.496 1.00 91.50 298 HIS A N 1
ATOM 2290 C CA . HIS A 1 298 ? 0.200 7.402 12.516 1.00 91.50 298 HIS A CA 1
ATOM 2291 C C . HIS A 1 298 ? -0.187 6.114 11.761 1.00 91.50 298 HIS A C 1
ATOM 2293 O O . HIS A 1 298 ? 0.696 5.452 11.201 1.00 91.50 298 HIS A O 1
ATOM 2299 N N . PRO A 1 299 ? -1.487 5.789 11.601 1.00 91.69 299 PRO A N 1
ATOM 2300 C CA . PRO A 1 299 ? -1.908 4.491 11.052 1.00 91.69 299 PRO A CA 1
ATOM 2301 C C . PRO A 1 299 ? -1.450 4.200 9.627 1.00 91.69 299 PRO A C 1
ATOM 2303 O O . PRO A 1 299 ? -1.142 3.059 9.305 1.00 91.69 299 PRO A O 1
ATOM 2306 N N . ARG A 1 300 ? -1.267 5.227 8.790 1.00 91.25 300 ARG A N 1
ATOM 2307 C CA . ARG A 1 300 ? -0.603 5.109 7.474 1.00 91.25 300 ARG A CA 1
ATOM 2308 C C . ARG A 1 300 ? 0.749 4.379 7.501 1.00 91.25 300 ARG A C 1
ATOM 2310 O O . ARG A 1 300 ? 1.217 3.907 6.464 1.00 91.25 300 ARG A O 1
ATOM 2317 N N . VAL A 1 301 ? 1.415 4.363 8.652 1.00 92.06 301 VAL A N 1
ATOM 2318 C CA . VAL A 1 301 ? 2.726 3.755 8.847 1.00 92.06 301 VAL A CA 1
ATOM 2319 C C . VAL A 1 301 ? 2.591 2.363 9.458 1.00 92.06 301 VAL A C 1
ATOM 2321 O O . VAL A 1 301 ? 3.090 1.402 8.870 1.00 92.06 301 VAL A O 1
ATOM 2324 N N . TRP A 1 302 ? 1.919 2.253 10.607 1.00 93.56 302 TRP A N 1
ATOM 2325 C CA . TRP A 1 302 ? 1.877 1.018 11.391 1.00 93.56 302 TRP A CA 1
ATOM 2326 C C . TRP A 1 302 ? 0.821 0.011 10.941 1.00 93.56 302 TRP A C 1
ATOM 2328 O O . TRP A 1 302 ? 0.961 -1.167 11.270 1.00 93.56 302 TRP A O 1
ATOM 2338 N N . ASN A 1 303 ? -0.211 0.427 10.195 1.00 94.19 303 ASN A N 1
ATOM 2339 C CA . ASN A 1 303 ? -1.198 -0.490 9.625 1.00 94.19 303 ASN A CA 1
ATOM 2340 C C . ASN A 1 303 ? -0.499 -1.347 8.565 1.00 94.19 303 ASN A C 1
ATOM 2342 O O . ASN A 1 303 ? -0.311 -0.934 7.427 1.00 94.19 303 ASN A O 1
ATOM 2346 N N . MET A 1 304 ? -0.027 -2.520 8.955 1.00 93.31 304 MET A N 1
ATOM 2347 C CA . MET A 1 304 ? 0.639 -3.458 8.067 1.00 93.31 304 MET A CA 1
ATOM 2348 C C . MET A 1 304 ? -0.063 -4.786 8.233 1.00 93.31 304 MET A C 1
ATOM 2350 O O . MET A 1 304 ? -0.062 -5.341 9.327 1.00 93.31 304 MET A O 1
ATOM 2354 N N . VAL A 1 305 ? -0.674 -5.259 7.153 1.00 96.25 305 VAL A N 1
ATOM 2355 C CA . VAL A 1 305 ? -1.355 -6.548 7.101 1.00 96.25 305 VAL A CA 1
ATOM 2356 C C . VAL A 1 305 ? -0.920 -7.238 5.823 1.00 96.25 305 VAL A C 1
ATOM 2358 O O . VAL A 1 305 ? -1.140 -6.717 4.730 1.00 96.25 305 VAL A O 1
ATOM 2361 N N . LEU A 1 306 ? -0.288 -8.398 5.971 1.00 97.44 306 LEU A N 1
ATOM 2362 C CA . LEU A 1 306 ? 0.046 -9.296 4.873 1.00 97.44 306 LEU A CA 1
ATOM 2363 C C . LEU A 1 306 ? -0.542 -10.673 5.167 1.00 97.44 306 LEU A C 1
ATOM 2365 O O . LEU A 1 306 ? -0.070 -11.366 6.063 1.00 97.44 306 LEU A O 1
ATOM 2369 N N . LEU A 1 307 ? -1.566 -11.064 4.417 1.00 97.81 307 LEU A N 1
ATOM 2370 C CA . LEU A 1 307 ? -2.216 -12.359 4.562 1.00 97.81 307 LEU A CA 1
ATOM 2371 C C . LEU A 1 307 ? -1.364 -13.464 3.931 1.00 97.81 307 LEU A C 1
ATOM 2373 O O . LEU A 1 307 ? -1.161 -13.467 2.718 1.00 97.81 307 LEU A O 1
ATOM 2377 N N . ASP A 1 308 ? -0.937 -14.426 4.741 1.00 98.06 308 ASP A N 1
ATOM 2378 C CA . ASP A 1 308 ? -0.366 -15.682 4.270 1.00 98.06 308 ASP A CA 1
ATOM 2379 C C . ASP A 1 308 ? -1.487 -16.692 4.010 1.00 98.06 308 ASP A C 1
ATOM 2381 O O . ASP A 1 308 ? -2.080 -17.267 4.926 1.00 98.06 308 ASP A O 1
ATOM 2385 N N . GLU A 1 309 ? -1.829 -16.872 2.739 1.00 98.31 309 GLU A N 1
ATOM 2386 C CA . GLU A 1 309 ? -3.030 -17.608 2.349 1.00 98.31 309 GLU A CA 1
ATOM 2387 C C . GLU A 1 309 ? -2.898 -19.116 2.586 1.00 98.31 309 GLU A C 1
ATOM 2389 O O . GLU A 1 309 ? -3.895 -19.782 2.871 1.00 98.31 309 GLU A O 1
ATOM 2394 N N . ASP A 1 310 ? -1.684 -19.659 2.484 1.00 98.12 310 ASP A N 1
ATOM 2395 C CA . ASP A 1 310 ? -1.423 -21.101 2.532 1.00 98.12 310 ASP A CA 1
ATOM 2396 C C . ASP A 1 310 ? -0.493 -21.535 3.674 1.00 98.12 310 ASP A C 1
ATOM 2398 O O . ASP A 1 310 ? -0.319 -22.735 3.902 1.00 98.12 310 ASP A O 1
ATOM 2402 N N . GLY A 1 311 ? 0.046 -20.586 4.441 1.00 97.12 311 GLY A N 1
ATOM 2403 C CA . GLY A 1 311 ? 0.908 -20.860 5.587 1.00 97.12 311 GLY A CA 1
ATOM 2404 C C . GLY A 1 311 ? 2.370 -21.046 5.197 1.00 97.12 311 GLY A C 1
ATOM 2405 O O . GLY A 1 311 ? 3.170 -21.464 6.036 1.00 97.12 311 GLY A O 1
ATOM 2406 N N . SER A 1 312 ? 2.730 -20.785 3.940 1.00 96.94 312 SER A N 1
ATOM 2407 C CA . SER A 1 312 ? 4.090 -20.966 3.431 1.00 96.94 312 SER A CA 1
ATOM 2408 C C . SER A 1 312 ? 5.115 -20.026 4.075 1.00 96.94 312 SER A C 1
ATOM 2410 O O . SER A 1 312 ? 6.307 -20.337 4.079 1.00 96.94 312 SER A O 1
ATOM 2412 N N . LEU A 1 313 ? 4.671 -18.915 4.671 1.00 94.56 313 LEU A N 1
ATOM 2413 C CA . LEU A 1 313 ? 5.529 -17.911 5.303 1.00 94.56 313 LEU A CA 1
ATOM 2414 C C . LEU A 1 313 ? 5.448 -17.944 6.840 1.00 94.56 313 LEU A C 1
ATOM 2416 O O . LEU A 1 313 ? 6.464 -17.891 7.531 1.00 94.56 313 LEU A O 1
ATOM 2420 N N . THR A 1 314 ? 4.234 -18.037 7.375 1.00 95.38 314 THR A N 1
ATOM 2421 C CA . THR A 1 314 ? 3.884 -18.000 8.805 1.00 95.38 314 THR A CA 1
ATOM 2422 C C . THR A 1 314 ? 3.876 -19.386 9.453 1.00 95.38 314 THR A C 1
ATOM 2424 O O . THR A 1 314 ? 3.869 -19.500 10.679 1.00 95.38 314 THR A O 1
ATOM 2427 N N . GLY A 1 315 ? 3.832 -20.449 8.646 1.00 94.56 315 GLY A N 1
ATOM 2428 C CA . GLY A 1 315 ? 3.638 -21.828 9.086 1.00 94.56 315 GLY A CA 1
ATOM 2429 C C . GLY A 1 315 ? 2.176 -22.227 9.321 1.00 94.56 315 GLY A C 1
ATOM 2430 O O . GLY A 1 315 ? 1.926 -23.403 9.590 1.00 94.56 315 GLY A O 1
ATOM 2431 N N . THR A 1 316 ? 1.212 -21.298 9.230 1.00 96.44 316 THR A N 1
ATOM 2432 C CA . THR A 1 316 ? -0.223 -21.582 9.418 1.00 96.44 316 THR A CA 1
ATOM 2433 C C . THR A 1 316 ? -1.070 -20.854 8.378 1.00 96.44 316 THR A C 1
ATOM 2435 O O . THR A 1 316 ? -1.055 -19.633 8.296 1.00 96.44 316 THR A O 1
ATOM 2438 N N . ALA A 1 317 ? -1.835 -21.605 7.586 1.00 97.69 317 ALA A N 1
ATOM 2439 C CA . ALA A 1 317 ? -2.660 -21.033 6.525 1.00 97.69 317 ALA A CA 1
ATOM 2440 C C . ALA A 1 317 ? -3.716 -20.058 7.060 1.00 97.69 317 ALA A C 1
ATOM 2442 O O . ALA A 1 317 ? -4.395 -20.345 8.049 1.00 97.69 317 ALA A O 1
ATOM 2443 N N . GLY A 1 318 ? -3.884 -18.938 6.358 1.00 96.69 318 GLY A N 1
ATOM 2444 C CA . GLY A 1 318 ? -4.869 -17.908 6.671 1.00 96.69 318 GLY A CA 1
ATOM 2445 C C . GLY A 1 318 ? -4.455 -16.949 7.785 1.00 96.69 318 GLY A C 1
ATOM 2446 O O . GLY A 1 318 ? -5.263 -16.098 8.149 1.00 96.69 318 GLY A O 1
ATOM 2447 N N . HIS A 1 319 ? -3.234 -17.067 8.316 1.00 97.56 319 HIS A N 1
ATOM 2448 C CA . HIS A 1 319 ? -2.704 -16.107 9.277 1.00 97.56 319 HIS A CA 1
ATOM 2449 C C . HIS A 1 319 ? -2.213 -14.838 8.573 1.00 97.56 319 HIS A C 1
ATOM 2451 O O . HIS A 1 319 ? -1.626 -14.886 7.492 1.00 97.56 319 HIS A O 1
ATOM 2457 N N . SER A 1 320 ? -2.415 -13.694 9.215 1.00 97.81 320 SER A N 1
ATOM 2458 C CA . SER A 1 320 ? -1.904 -12.401 8.766 1.00 97.81 320 SER A CA 1
ATOM 2459 C C . SER A 1 320 ? -0.616 -12.053 9.503 1.00 97.81 320 SER A C 1
ATOM 2461 O O . SER A 1 320 ? -0.512 -12.245 10.711 1.00 97.81 320 SER A O 1
ATOM 2463 N N . ILE A 1 321 ? 0.360 -11.488 8.804 1.00 97.81 321 ILE A N 1
ATOM 2464 C CA . ILE A 1 321 ? 1.510 -10.831 9.423 1.00 97.81 321 ILE A CA 1
ATOM 2465 C C . ILE A 1 321 ? 1.118 -9.394 9.738 1.00 97.81 321 ILE A C 1
ATOM 2467 O O . ILE A 1 321 ? 0.717 -8.659 8.832 1.00 97.81 321 ILE A O 1
ATOM 2471 N N . VAL A 1 322 ? 1.251 -9.006 11.005 1.00 97.94 322 VAL A N 1
ATOM 2472 C CA . VAL A 1 322 ? 0.866 -7.684 11.511 1.00 97.94 322 VAL A CA 1
ATOM 2473 C C . VAL A 1 322 ? 1.980 -7.023 12.316 1.00 97.94 322 VAL A C 1
ATOM 2475 O O . VAL A 1 322 ? 2.888 -7.696 12.805 1.00 97.94 322 VAL A O 1
ATOM 2478 N N . SER A 1 323 ? 1.919 -5.696 12.437 1.00 97.06 323 SER A N 1
ATOM 2479 C CA . SER A 1 323 ? 2.804 -4.924 13.315 1.00 97.06 323 SER A CA 1
ATOM 2480 C C . SER A 1 323 ? 2.423 -5.085 14.790 1.00 97.06 323 SER A C 1
ATOM 2482 O O . SER A 1 323 ? 1.367 -5.624 15.117 1.00 97.06 323 SER A O 1
ATOM 2484 N N . ASN A 1 324 ? 3.269 -4.591 15.694 1.00 97.06 324 ASN A N 1
ATOM 2485 C CA . ASN A 1 324 ? 3.027 -4.676 17.133 1.00 97.06 324 ASN A CA 1
ATOM 2486 C C . ASN A 1 324 ? 2.093 -3.600 17.711 1.00 97.06 324 ASN A C 1
ATOM 2488 O O . ASN A 1 324 ? 2.015 -3.481 18.928 1.00 97.06 324 ASN A O 1
ATOM 2492 N N . HIS A 1 325 ? 1.424 -2.798 16.880 1.00 96.50 325 HIS A N 1
ATOM 2493 C CA . HIS A 1 325 ? 0.516 -1.771 17.387 1.00 96.50 325 HIS A CA 1
ATOM 2494 C C . HIS A 1 325 ? -0.680 -2.425 18.123 1.00 96.50 325 HIS A C 1
ATOM 2496 O O . HIS A 1 325 ? -1.294 -3.327 17.547 1.00 96.50 325 HIS A O 1
ATOM 2502 N N . PRO A 1 326 ? -1.097 -1.961 19.321 1.00 95.19 326 PRO A N 1
ATOM 2503 C CA . PRO A 1 326 ? -2.139 -2.622 20.126 1.00 95.19 326 PRO A CA 1
ATOM 2504 C C . PRO A 1 326 ? -3.479 -2.841 19.404 1.00 95.19 326 PRO A C 1
ATOM 2506 O O . PRO A 1 326 ? -4.081 -3.909 19.488 1.00 95.19 326 PRO A O 1
ATOM 2509 N N . MET A 1 327 ? -3.905 -1.886 18.568 1.00 96.06 327 MET A N 1
ATOM 2510 C CA . MET A 1 327 ? -5.086 -2.041 17.694 1.00 96.06 327 MET A CA 1
ATOM 2511 C C . MET A 1 327 ? -5.064 -3.290 16.783 1.00 96.06 327 MET A C 1
ATOM 2513 O O . MET A 1 327 ? -6.132 -3.737 16.352 1.00 96.06 327 MET A O 1
ATOM 2517 N N . MET A 1 328 ? -3.885 -3.859 16.500 1.00 96.94 328 MET A N 1
ATOM 2518 C CA . MET A 1 328 ? -3.692 -5.064 15.681 1.00 96.94 328 MET A CA 1
ATOM 2519 C C . MET A 1 328 ? -3.692 -6.364 16.488 1.00 96.94 328 MET A C 1
ATOM 2521 O O . MET A 1 328 ? -3.895 -7.419 15.894 1.00 96.94 328 MET A O 1
ATOM 2525 N N . LEU A 1 329 ? -3.452 -6.298 17.801 1.00 96.69 329 LEU A N 1
ATOM 2526 C CA . LEU A 1 329 ? -3.180 -7.463 18.646 1.00 96.69 329 LEU A CA 1
ATOM 2527 C C . LEU A 1 329 ? -4.332 -7.726 19.613 1.00 96.69 329 LEU A C 1
ATOM 2529 O O . LEU A 1 329 ? -4.903 -6.782 20.156 1.00 96.69 329 LEU A O 1
ATOM 2533 N N . VAL A 1 330 ? -4.693 -8.984 19.848 1.00 95.25 330 VAL A N 1
ATOM 2534 C CA . VAL A 1 330 ? -5.731 -9.370 20.825 1.00 95.25 330 VAL A CA 1
ATOM 2535 C C . VAL A 1 330 ? -5.212 -10.331 21.896 1.00 95.25 330 VAL A C 1
ATOM 2537 O O . VAL A 1 330 ? -5.946 -10.645 22.837 1.00 95.25 330 VAL A O 1
ATOM 2540 N N . GLY A 1 331 ? -3.954 -10.766 21.782 1.00 93.00 331 GLY A N 1
ATOM 2541 C CA . GLY A 1 331 ? -3.231 -11.548 22.782 1.00 93.00 331 GLY A CA 1
ATOM 2542 C C . GLY A 1 331 ? -3.084 -13.037 22.461 1.00 93.00 331 GLY A C 1
ATOM 2543 O O . GLY A 1 331 ? -2.527 -13.767 23.283 1.00 93.00 331 GLY A O 1
ATOM 2544 N N . ASP A 1 332 ? -3.568 -13.504 21.308 1.00 95.38 332 ASP A N 1
ATOM 2545 C CA . ASP A 1 332 ? -3.392 -14.883 20.827 1.00 95.38 332 ASP A CA 1
ATOM 2546 C C . ASP A 1 332 ? -2.448 -14.991 19.613 1.00 95.38 332 ASP A C 1
ATOM 2548 O O . ASP A 1 332 ? -2.228 -16.086 19.083 1.00 95.38 332 ASP A O 1
ATOM 2552 N N . GLU A 1 333 ? -1.828 -13.877 19.217 1.00 97.75 333 GLU A N 1
ATOM 2553 C CA . GLU A 1 333 ? -0.833 -13.834 18.159 1.00 97.75 333 GLU A CA 1
ATOM 2554 C C . GLU A 1 333 ? 0.481 -14.514 18.565 1.00 97.75 333 GLU A C 1
ATOM 2556 O O . GLU A 1 333 ? 0.937 -14.464 19.710 1.00 97.75 333 GLU A O 1
ATOM 2561 N N . ALA A 1 334 ? 1.149 -15.123 17.586 1.00 95.94 334 ALA A N 1
ATOM 2562 C CA . ALA A 1 334 ? 2.452 -15.743 17.773 1.00 95.94 334 ALA A CA 1
ATOM 2563 C C . ALA A 1 334 ? 3.561 -14.858 17.197 1.00 95.94 334 ALA A C 1
ATOM 2565 O O . ALA A 1 334 ? 3.481 -14.427 16.049 1.00 95.94 334 ALA A O 1
ATOM 2566 N N . GLN A 1 335 ? 4.641 -14.653 17.952 1.00 95.88 335 GLN A N 1
ATOM 2567 C CA . GLN A 1 335 ? 5.857 -14.006 17.457 1.00 95.88 335 GLN A CA 1
ATOM 2568 C C . GLN A 1 335 ? 6.938 -15.058 17.163 1.00 95.88 335 GLN A C 1
ATOM 2570 O O . GLN A 1 335 ? 7.492 -15.648 18.097 1.00 95.88 335 GLN A O 1
ATOM 2575 N N . PRO A 1 336 ? 7.266 -15.325 15.886 1.00 92.88 336 PRO A N 1
ATOM 2576 C CA . PRO A 1 336 ? 8.426 -16.130 15.525 1.00 92.88 336 PRO A CA 1
ATOM 2577 C C . PRO A 1 336 ? 9.731 -15.561 16.099 1.00 92.88 336 PRO A C 1
ATOM 2579 O O . PRO A 1 336 ? 9.908 -14.354 16.219 1.00 92.88 336 PRO A O 1
ATOM 2582 N N . VAL A 1 337 ? 10.684 -16.440 16.425 1.00 90.88 337 VAL A N 1
ATOM 2583 C CA . VAL A 1 337 ? 11.929 -16.072 17.134 1.00 90.88 337 VAL A CA 1
ATOM 2584 C C . VAL A 1 337 ? 12.781 -15.051 16.372 1.00 90.88 337 VAL A C 1
ATOM 2586 O O . VAL A 1 337 ? 13.490 -14.256 16.983 1.00 90.88 337 VAL A O 1
ATOM 2589 N N . ASN A 1 338 ? 12.744 -15.082 15.041 1.00 92.12 338 ASN A N 1
ATOM 2590 C CA . ASN A 1 338 ? 13.486 -14.164 14.180 1.00 92.12 338 ASN A CA 1
ATOM 2591 C C . ASN A 1 338 ? 12.659 -12.940 13.749 1.00 92.12 338 ASN A C 1
ATOM 2593 O O . ASN A 1 338 ? 13.093 -12.219 12.847 1.00 92.12 338 ASN A O 1
ATOM 2597 N N . TRP A 1 339 ? 11.488 -12.713 14.354 1.00 95.94 339 TRP A N 1
ATOM 2598 C CA . TRP A 1 339 ? 10.639 -11.551 14.100 1.00 95.94 339 TRP A CA 1
ATOM 2599 C C . TRP A 1 339 ? 10.720 -10.556 15.255 1.00 95.94 339 TRP A C 1
ATOM 2601 O O . TRP A 1 339 ? 10.656 -10.927 16.427 1.00 95.94 339 TRP A O 1
ATOM 2611 N N . VAL A 1 340 ? 10.832 -9.273 14.928 1.00 96.25 340 VAL A N 1
ATOM 2612 C CA . VAL A 1 340 ? 10.878 -8.167 15.891 1.00 96.25 340 VAL A CA 1
ATOM 2613 C C . VAL A 1 340 ? 9.732 -7.213 15.580 1.00 96.25 340 VAL A C 1
ATOM 2615 O O . VAL A 1 340 ? 9.597 -6.769 14.442 1.00 96.25 340 VAL A O 1
ATOM 2618 N N . ASN A 1 341 ? 8.897 -6.934 16.587 1.00 97.19 341 ASN A N 1
ATOM 2619 C CA . ASN A 1 341 ? 7.698 -6.087 16.489 1.00 97.19 341 ASN A CA 1
ATOM 2620 C C . ASN A 1 341 ? 6.721 -6.493 15.366 1.00 97.19 341 ASN A C 1
ATOM 2622 O O . ASN A 1 341 ? 5.960 -5.666 14.864 1.00 97.19 341 ASN A O 1
ATOM 2626 N N . ALA A 1 342 ? 6.751 -7.766 14.976 1.00 97.38 342 ALA A N 1
ATOM 2627 C CA . ALA A 1 342 ? 5.906 -8.348 13.949 1.00 97.38 342 ALA A CA 1
ATOM 2628 C C . ALA A 1 342 ? 5.353 -9.683 14.442 1.00 97.38 342 ALA A C 1
ATOM 2630 O O . ALA A 1 342 ? 6.070 -10.453 15.088 1.00 97.38 342 ALA A O 1
ATOM 2631 N N . PHE A 1 343 ? 4.095 -9.960 14.123 1.00 98.00 343 PHE A N 1
ATOM 2632 C CA . PHE A 1 343 ? 3.338 -11.064 14.700 1.00 98.00 343 PHE A CA 1
ATOM 2633 C C . PHE A 1 343 ? 2.567 -11.825 13.625 1.00 98.00 343 PHE A C 1
ATOM 2635 O O . PHE A 1 343 ? 2.064 -11.234 12.675 1.00 98.00 343 PHE A O 1
ATOM 2642 N N . SER A 1 344 ? 2.476 -13.143 13.786 1.00 97.88 344 SER A N 1
ATOM 2643 C CA . SER A 1 344 ? 1.555 -14.005 13.050 1.00 97.88 344 SER A CA 1
ATOM 2644 C C . SER A 1 344 ? 0.227 -14.032 13.798 1.00 97.88 344 SER A C 1
ATOM 2646 O O . SER A 1 344 ? 0.140 -14.564 14.908 1.00 97.88 344 SER A O 1
ATOM 2648 N N . SER A 1 345 ? -0.792 -13.440 13.192 1.00 98.31 345 SER A N 1
ATOM 2649 C CA . SER A 1 345 ? -2.127 -13.277 13.747 1.00 98.31 345 SER A CA 1
ATOM 2650 C C . SER A 1 345 ? -3.115 -14.234 13.077 1.00 98.31 345 SER A C 1
ATOM 2652 O O . SER A 1 345 ? -3.141 -14.296 11.847 1.00 98.31 345 SER A O 1
ATOM 2654 N N . PRO A 1 346 ? -3.954 -14.963 13.836 1.00 97.69 346 PRO A N 1
ATOM 2655 C CA . PRO A 1 346 ? -5.013 -15.797 13.263 1.00 97.69 346 PRO A CA 1
ATOM 2656 C C . PRO A 1 346 ? -6.179 -14.972 12.690 1.00 97.69 346 PRO A C 1
ATOM 2658 O O . PRO A 1 346 ? -7.123 -15.540 12.137 1.00 97.69 346 PRO A O 1
ATOM 2661 N N . HIS A 1 347 ? -6.133 -13.647 12.835 1.00 97.62 347 HIS A N 1
ATOM 2662 C CA . HIS A 1 347 ? -7.217 -12.749 12.476 1.00 97.62 347 HIS A CA 1
ATOM 2663 C C . HIS A 1 347 ? -7.161 -12.297 11.022 1.00 97.62 347 HIS A C 1
ATOM 2665 O O . HIS A 1 347 ? -6.107 -12.198 10.379 1.00 97.62 347 HIS A O 1
ATOM 2671 N N . ARG A 1 348 ? -8.349 -11.972 10.517 1.00 96.62 348 ARG A N 1
ATOM 2672 C CA . ARG A 1 348 ? -8.556 -11.339 9.218 1.00 96.62 348 ARG A CA 1
ATOM 2673 C C . ARG A 1 348 ? -8.848 -9.864 9.408 1.00 96.62 348 ARG A C 1
ATOM 2675 O O . ARG A 1 348 ? -9.578 -9.492 10.326 1.00 96.62 348 ARG A O 1
ATOM 2682 N N . PHE A 1 349 ? -8.299 -9.057 8.508 1.00 98.00 349 PHE A N 1
ATOM 2683 C CA . PHE A 1 349 ? -8.419 -7.612 8.562 1.00 98.00 349 PHE A CA 1
ATOM 2684 C C . PHE A 1 349 ? -8.963 -7.055 7.254 1.00 98.00 349 PHE A C 1
ATOM 2686 O O . PHE A 1 349 ? -8.491 -7.452 6.192 1.00 98.00 349 PHE A O 1
ATOM 2693 N N . ASP A 1 350 ? -9.862 -6.083 7.374 1.00 97.56 350 ASP A N 1
ATOM 2694 C CA . ASP A 1 350 ? -10.286 -5.208 6.281 1.00 97.56 350 ASP A CA 1
ATOM 2695 C C . ASP A 1 350 ? -9.957 -3.754 6.623 1.00 97.56 350 ASP A C 1
ATOM 2697 O O . ASP A 1 350 ? -9.671 -3.409 7.773 1.00 97.56 350 ASP A O 1
ATOM 2701 N N . LEU A 1 351 ? -9.992 -2.875 5.623 1.00 97.69 351 LEU A N 1
ATOM 2702 C CA . LEU A 1 351 ? -9.722 -1.456 5.815 1.00 97.69 351 LEU A CA 1
ATOM 2703 C C . LEU A 1 351 ? -11.028 -0.670 5.968 1.00 97.69 351 LEU A C 1
ATOM 2705 O O . LEU A 1 351 ? -11.866 -0.660 5.066 1.00 97.69 351 LEU A O 1
ATOM 2709 N N . VAL A 1 352 ? -11.177 0.062 7.074 1.00 98.06 352 VAL A N 1
ATOM 2710 C CA . VAL A 1 352 ? -12.258 1.045 7.232 1.00 98.06 352 VAL A CA 1
ATOM 2711 C C . VAL A 1 352 ? -11.701 2.451 7.092 1.00 98.06 352 VAL A C 1
ATOM 2713 O O . VAL A 1 352 ? -10.752 2.829 7.777 1.00 98.06 352 VAL A O 1
ATOM 2716 N N . ILE A 1 353 ? -12.322 3.239 6.212 1.00 97.62 353 ILE A N 1
ATOM 2717 C CA . ILE A 1 353 ? -11.945 4.623 5.935 1.00 97.62 353 ILE A CA 1
ATOM 2718 C C . ILE A 1 353 ? -13.116 5.563 6.231 1.00 97.62 353 ILE A C 1
ATOM 2720 O O . ILE A 1 353 ? -14.196 5.407 5.661 1.00 97.62 353 ILE A O 1
ATOM 2724 N N . LEU A 1 354 ? -12.897 6.595 7.047 1.00 98.00 354 LEU A N 1
ATOM 2725 C CA . LEU A 1 354 ? -13.799 7.739 7.159 1.00 98.00 354 LEU A CA 1
ATOM 2726 C C . LEU A 1 354 ? -13.298 8.873 6.262 1.00 98.00 354 LEU A C 1
ATOM 2728 O O . LEU A 1 354 ? -12.242 9.471 6.482 1.00 98.00 354 LEU A O 1
ATOM 2732 N N . GLN A 1 355 ? -14.085 9.171 5.234 1.00 97.12 355 GLN A N 1
ATOM 2733 C CA . GLN A 1 355 ? -13.885 10.300 4.337 1.00 97.12 355 GLN A CA 1
ATOM 2734 C C . GLN A 1 355 ? -14.834 11.436 4.725 1.00 97.12 355 GLN A C 1
ATOM 2736 O O . GLN A 1 355 ? -15.980 11.201 5.109 1.00 97.12 355 GLN A O 1
ATOM 2741 N N . PHE A 1 356 ? -14.381 12.675 4.537 1.00 97.19 356 PHE A N 1
ATOM 2742 C CA . PHE A 1 356 ? -15.157 13.885 4.812 1.00 97.19 356 PHE A CA 1
ATOM 2743 C C . PHE A 1 356 ? -15.336 14.670 3.510 1.00 97.19 356 PHE A C 1
ATOM 2745 O O . PHE A 1 356 ? -14.513 15.527 3.181 1.00 97.19 356 PHE A O 1
ATOM 2752 N N . PRO A 1 357 ? -16.357 14.342 2.693 1.00 96.56 357 PRO A N 1
ATOM 2753 C CA . PRO A 1 357 ? -16.510 14.956 1.382 1.00 96.56 357 PRO A CA 1
ATOM 2754 C C . PRO A 1 357 ? -16.561 16.488 1.459 1.00 96.56 357 PRO A C 1
ATOM 2756 O O . PRO A 1 357 ? -17.185 17.069 2.350 1.00 96.56 357 PRO A O 1
ATOM 2759 N N . ALA A 1 358 ? -15.891 17.134 0.500 1.00 95.81 358 ALA A N 1
ATOM 2760 C CA . ALA A 1 358 ? -15.739 18.589 0.398 1.00 95.81 358 ALA A CA 1
ATOM 2761 C C . ALA A 1 358 ? -15.059 19.285 1.599 1.00 95.81 358 ALA A C 1
ATOM 2763 O O . ALA A 1 358 ? -15.025 20.516 1.631 1.00 95.81 358 ALA A O 1
ATOM 2764 N N . LEU A 1 359 ? -14.495 18.534 2.550 1.00 96.00 359 LEU A N 1
ATOM 2765 C CA . LEU A 1 359 ? -13.743 19.078 3.676 1.00 96.00 359 LEU A CA 1
ATOM 2766 C C . LEU A 1 359 ? -12.231 19.007 3.378 1.00 96.00 359 LEU A C 1
ATOM 2768 O O . LEU A 1 359 ? -11.740 17.937 3.015 1.00 96.00 359 LEU A O 1
ATOM 2772 N N . PRO A 1 360 ? -11.476 20.114 3.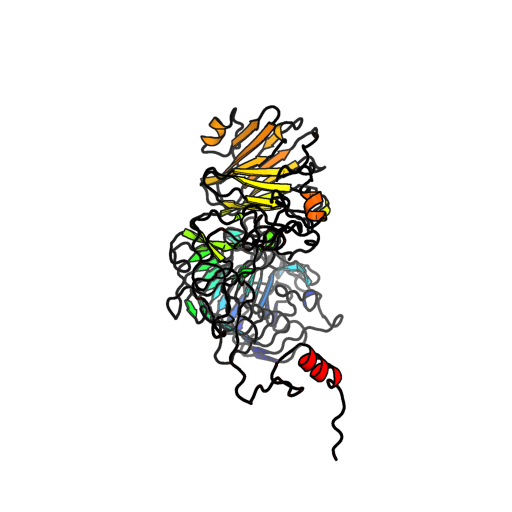493 1.00 95.06 360 PRO A N 1
ATOM 2773 C CA . PRO A 1 360 ? -10.016 20.081 3.392 1.00 95.06 360 PRO A CA 1
ATOM 2774 C C . PRO A 1 360 ? -9.387 19.237 4.510 1.00 95.06 360 PRO A C 1
ATOM 2776 O O . PRO A 1 360 ? -9.902 19.242 5.627 1.00 95.06 360 PRO A O 1
ATOM 2779 N N . ASN A 1 361 ? -8.246 18.588 4.243 1.00 91.81 361 ASN A N 1
ATOM 2780 C CA . ASN A 1 361 ? -7.558 17.728 5.219 1.00 91.81 361 ASN A CA 1
ATOM 2781 C C . ASN A 1 361 ? -7.311 18.423 6.566 1.00 91.81 361 ASN A C 1
ATOM 2783 O O . ASN A 1 361 ? -7.652 17.871 7.605 1.00 91.81 361 ASN A O 1
ATOM 2787 N N . ASP A 1 362 ? -6.814 19.662 6.555 1.00 91.38 362 ASP A N 1
ATOM 2788 C CA . ASP A 1 362 ? -6.516 20.428 7.778 1.00 91.38 362 ASP A CA 1
ATOM 2789 C C . ASP A 1 362 ? -7.762 20.751 8.623 1.00 91.38 362 ASP A C 1
ATOM 2791 O O . ASP A 1 362 ? -7.649 21.218 9.751 1.00 91.38 362 ASP A O 1
ATOM 2795 N N . SER A 1 363 ? -8.962 20.538 8.077 1.00 94.19 363 SER A N 1
ATOM 2796 C CA . SER A 1 363 ? -10.243 20.730 8.765 1.00 94.19 363 SER A CA 1
ATOM 2797 C C . SER A 1 363 ? -10.895 19.416 9.200 1.00 94.19 363 SER A C 1
ATOM 2799 O O . SER A 1 363 ? -12.006 19.447 9.723 1.00 94.19 363 SER A O 1
ATOM 2801 N N . ILE A 1 364 ? -10.244 18.270 8.974 1.00 95.38 364 ILE A N 1
ATOM 2802 C CA . ILE A 1 364 ? -10.756 16.972 9.409 1.00 95.38 364 ILE A CA 1
ATOM 2803 C C . ILE A 1 364 ? -10.727 16.905 10.951 1.00 95.38 364 ILE A C 1
ATOM 2805 O O . ILE A 1 364 ? -9.678 17.173 11.560 1.00 95.38 364 ILE A O 1
ATOM 2809 N N . PRO A 1 365 ? -11.861 16.562 11.593 1.00 94.69 365 PRO A N 1
ATOM 2810 C CA . PRO A 1 365 ? -11.960 16.530 13.047 1.00 94.69 365 PRO A CA 1
ATOM 2811 C C . PRO A 1 365 ? -11.103 15.414 13.641 1.00 94.69 365 PRO A C 1
ATOM 2813 O O . PRO A 1 365 ? -11.011 14.329 13.074 1.00 94.69 365 PRO A O 1
ATOM 2816 N N . ASN A 1 366 ? -10.504 15.675 14.801 1.00 93.69 366 ASN A N 1
ATOM 2817 C CA . ASN A 1 366 ? -9.873 14.633 15.605 1.00 93.69 366 ASN A CA 1
ATOM 2818 C C . ASN A 1 366 ? -10.899 13.595 16.046 1.00 93.69 366 ASN A C 1
ATOM 2820 O O . ASN A 1 366 ? -12.045 13.932 16.366 1.00 93.69 366 ASN A O 1
ATOM 2824 N N . VAL A 1 367 ? -10.450 12.344 16.080 1.00 95.44 367 VAL A N 1
ATOM 2825 C CA . VAL A 1 367 ? -11.238 11.231 16.588 1.00 95.44 367 VAL A CA 1
ATOM 2826 C C . VAL A 1 367 ? -10.375 10.319 17.440 1.00 95.44 367 VAL A C 1
ATOM 2828 O O . VAL A 1 367 ? -9.210 10.076 17.103 1.00 95.44 367 VAL A O 1
ATOM 2831 N N . THR A 1 368 ? -11.013 9.743 18.450 1.00 96.25 368 THR A N 1
ATOM 2832 C CA . THR A 1 368 ? -10.558 8.510 19.086 1.00 96.25 368 THR A CA 1
ATOM 2833 C C . THR A 1 368 ? -11.393 7.362 18.542 1.00 96.25 368 THR A C 1
ATOM 2835 O O . THR A 1 368 ? -12.616 7.469 18.400 1.00 96.25 368 THR A O 1
ATOM 2838 N N . CYS A 1 369 ? -10.725 6.267 18.189 1.00 97.56 369 CYS A N 1
ATOM 2839 C CA . CYS A 1 369 ? -11.370 5.009 17.846 1.00 97.56 369 CYS A CA 1
ATOM 2840 C C . CYS A 1 369 ? -10.978 3.946 18.867 1.00 97.56 369 CYS A C 1
ATOM 2842 O O . CYS A 1 369 ? -9.803 3.603 18.958 1.00 97.56 369 CYS A O 1
ATOM 2844 N N . THR A 1 370 ? -11.964 3.377 19.556 1.00 97.44 370 THR A N 1
ATOM 2845 C CA . THR A 1 370 ? -11.758 2.316 20.550 1.00 97.44 370 THR A CA 1
ATOM 2846 C C . THR A 1 370 ? -12.309 0.988 20.044 1.00 97.44 370 THR A C 1
ATOM 2848 O O . THR A 1 370 ? -13.492 0.886 19.707 1.00 97.44 370 THR A O 1
ATOM 2851 N N . ARG A 1 371 ? -11.469 -0.046 20.002 1.00 97.50 371 ARG A N 1
ATOM 2852 C CA . ARG A 1 371 ? -11.836 -1.427 19.674 1.00 97.50 371 ARG A CA 1
ATOM 2853 C C . ARG A 1 371 ? -12.219 -2.174 20.950 1.00 97.50 371 ARG A C 1
ATOM 2855 O O . ARG A 1 371 ? -11.418 -2.283 21.871 1.00 97.50 371 ARG A O 1
ATOM 2862 N N . ILE A 1 372 ? -13.424 -2.742 20.979 1.00 94.62 372 ILE A N 1
ATOM 2863 C CA . ILE A 1 372 ? -13.998 -3.389 22.166 1.00 94.62 372 ILE A CA 1
ATOM 2864 C C . ILE A 1 372 ? -14.552 -4.767 21.806 1.00 94.62 372 ILE A C 1
ATOM 2866 O O . ILE A 1 372 ? -15.357 -4.909 20.884 1.00 94.62 372 ILE A O 1
ATOM 2870 N N . LYS A 1 373 ? -14.185 -5.784 22.591 1.00 91.19 373 LYS A N 1
ATOM 2871 C CA . LYS A 1 373 ? -14.832 -7.102 22.602 1.00 91.19 373 LYS A CA 1
ATOM 2872 C C . LYS A 1 373 ? -14.658 -7.745 23.969 1.00 91.19 373 LYS A C 1
ATOM 2874 O O . LYS A 1 373 ? -13.561 -7.787 24.514 1.00 91.19 373 LYS A O 1
ATOM 2879 N N . THR A 1 374 ? -15.739 -8.276 24.534 1.00 86.88 374 THR A N 1
ATOM 2880 C CA . THR A 1 374 ? -15.667 -8.977 25.821 1.00 86.88 374 THR A CA 1
ATOM 2881 C C . THR A 1 374 ? -14.703 -10.162 25.738 1.00 86.88 374 THR A C 1
ATOM 2883 O O . THR A 1 374 ? -14.887 -11.047 24.905 1.00 86.88 374 THR A O 1
ATOM 2886 N N . GLY A 1 375 ? -13.723 -10.203 26.642 1.00 85.31 375 GLY A N 1
ATOM 2887 C CA . GLY A 1 375 ? -12.709 -11.261 26.692 1.00 85.31 375 GLY A CA 1
ATOM 2888 C C . GLY A 1 375 ? -11.451 -10.982 25.866 1.00 85.31 375 GLY A C 1
ATOM 2889 O O . GLY A 1 375 ? -10.554 -11.817 25.881 1.00 85.31 375 GLY A O 1
ATOM 2890 N N . SER A 1 376 ? -11.369 -9.827 25.202 1.00 91.19 376 SER A N 1
ATOM 2891 C CA . SER A 1 376 ? -10.169 -9.330 24.521 1.00 91.19 376 SER A CA 1
ATOM 2892 C C . SER A 1 376 ? -9.753 -7.974 25.112 1.00 91.19 376 SER A C 1
ATOM 2894 O O . SER A 1 376 ? -10.604 -7.300 25.704 1.00 91.19 376 SER A O 1
ATOM 2896 N N . PRO A 1 377 ? -8.482 -7.556 24.965 1.00 90.94 377 PRO A N 1
ATOM 2897 C CA . PRO A 1 377 ? -8.044 -6.215 25.342 1.00 90.94 377 PRO A CA 1
ATOM 2898 C C . PRO A 1 377 ? -8.850 -5.126 24.621 1.00 90.94 377 PRO A C 1
ATOM 2900 O O . PRO A 1 377 ? -9.112 -5.222 23.414 1.00 90.94 377 PRO A O 1
ATOM 2903 N N . THR A 1 378 ? -9.250 -4.106 25.380 1.00 93.00 378 THR A N 1
ATOM 2904 C CA . THR A 1 378 ? -9.807 -2.867 24.833 1.00 93.00 378 THR A CA 1
ATOM 2905 C C . THR A 1 378 ? -8.645 -1.973 24.448 1.00 93.00 378 THR A C 1
ATOM 2907 O O . THR A 1 378 ? -7.829 -1.664 25.304 1.00 93.00 378 THR A O 1
ATOM 2910 N N . GLU A 1 379 ? -8.599 -1.554 23.189 1.00 94.75 379 GLU A N 1
ATOM 2911 C CA . GLU A 1 379 ? -7.490 -0.761 22.654 1.00 94.75 379 GLU A CA 1
ATOM 2912 C C . GLU A 1 379 ? -8.024 0.477 21.947 1.00 94.75 379 GLU A C 1
ATOM 2914 O O . GLU A 1 379 ? -9.081 0.417 21.311 1.00 94.75 379 GLU A O 1
ATOM 2919 N N . SER A 1 380 ? -7.291 1.583 22.043 1.00 94.75 380 SER A N 1
ATOM 2920 C CA . SER A 1 380 ? -7.681 2.874 21.477 1.00 94.75 380 SER A CA 1
ATOM 2921 C C . SER A 1 380 ? -6.587 3.452 20.585 1.00 94.75 380 SER A C 1
ATOM 2923 O O . SER A 1 380 ? -5.408 3.126 20.701 1.00 94.75 380 SER A O 1
ATOM 2925 N N . VAL A 1 381 ? -6.991 4.326 19.666 1.00 94.12 381 VAL A N 1
ATOM 2926 C CA . VAL A 1 381 ? -6.076 5.168 18.893 1.00 94.12 381 VAL A CA 1
ATOM 2927 C C . VAL A 1 381 ? -6.649 6.568 18.746 1.00 94.12 381 VAL A C 1
ATOM 2929 O O . VAL A 1 381 ? -7.802 6.731 18.335 1.00 94.12 381 VAL A O 1
ATOM 2932 N N . TYR A 1 382 ? -5.815 7.570 19.020 1.00 93.19 382 TYR A N 1
ATOM 2933 C CA . TYR A 1 382 ? -6.111 8.971 18.756 1.00 93.19 382 TYR A CA 1
ATOM 2934 C C . TYR A 1 382 ? -5.511 9.333 17.402 1.00 93.19 382 TYR A C 1
ATOM 2936 O O . TYR A 1 382 ? -4.294 9.344 17.224 1.00 93.19 382 TYR A O 1
ATOM 2944 N N . TYR A 1 383 ? -6.357 9.570 16.404 1.00 88.56 383 TYR A N 1
ATOM 2945 C CA . TYR A 1 383 ? -5.886 9.500 15.023 1.00 88.56 383 TYR A CA 1
ATOM 2946 C C . TYR A 1 383 ? -5.167 10.766 14.549 1.00 88.56 383 TYR A C 1
ATOM 2948 O O . TYR A 1 383 ? -4.122 10.680 13.911 1.00 88.56 383 TYR A O 1
ATOM 2956 N N . ILE A 1 384 ? -5.749 11.947 14.775 1.00 79.06 384 ILE A N 1
ATOM 2957 C CA . ILE A 1 384 ? -5.446 13.116 13.931 1.00 79.06 384 ILE A CA 1
ATOM 2958 C C . ILE A 1 384 ? -4.776 14.284 14.664 1.00 79.06 384 ILE A C 1
ATOM 2960 O O . ILE A 1 384 ? -4.980 15.430 14.272 1.00 79.06 384 ILE A O 1
ATOM 2964 N N . HIS A 1 385 ? -3.957 14.036 15.692 1.00 79.12 385 HIS A N 1
ATOM 2965 C CA . HIS A 1 385 ? -3.313 15.135 16.429 1.00 79.12 385 HIS A CA 1
ATOM 2966 C C . HIS A 1 385 ? -2.401 15.990 15.538 1.00 79.12 385 HIS A C 1
ATOM 2968 O O . HIS A 1 385 ? -2.490 17.216 15.537 1.00 79.12 385 HIS A O 1
ATOM 2974 N N . GLY A 1 386 ? -1.529 15.340 14.763 1.00 82.50 386 GLY A N 1
ATOM 2975 C CA . GLY A 1 386 ? -0.519 16.025 13.964 1.00 82.50 386 GLY A CA 1
ATOM 2976 C C . GLY A 1 386 ? -0.869 16.113 12.480 1.00 82.50 386 GLY A C 1
ATOM 2977 O O . GLY A 1 386 ? -1.515 17.061 12.037 1.00 82.50 386 GLY A O 1
ATOM 2978 N N . TYR A 1 387 ? -0.404 15.160 11.671 1.00 89.31 387 TYR A N 1
ATOM 2979 C CA . TYR A 1 387 ? -0.706 15.151 10.238 1.00 89.31 387 TYR A CA 1
ATOM 2980 C C . TYR A 1 387 ? -2.154 14.737 9.962 1.00 89.31 387 TYR A C 1
ATOM 2982 O O . TYR A 1 387 ? -2.599 13.680 10.403 1.00 89.31 387 TYR A O 1
ATOM 2990 N N . LYS A 1 388 ? -2.865 15.541 9.164 1.00 90.12 388 LYS A N 1
ATOM 2991 C CA . LYS A 1 388 ? -4.281 15.327 8.855 1.00 90.12 388 LYS A CA 1
ATOM 2992 C C . LYS A 1 388 ? -4.501 14.712 7.477 1.00 90.12 388 LYS A C 1
ATOM 2994 O O . LYS A 1 388 ? -4.001 15.198 6.461 1.00 90.12 388 LYS A O 1
ATOM 2999 N N . GLU A 1 389 ? -5.325 13.675 7.444 1.00 90.81 389 GLU A N 1
ATOM 3000 C CA . GLU A 1 389 ? -5.807 13.003 6.239 1.00 90.81 389 GLU A CA 1
ATOM 3001 C C . GLU A 1 389 ? -7.144 12.304 6.511 1.00 90.81 389 GLU A C 1
ATOM 3003 O O . GLU A 1 389 ? -7.728 12.464 7.583 1.00 90.81 389 GLU A O 1
ATOM 3008 N N . HIS A 1 390 ? -7.654 11.550 5.533 1.00 92.38 390 HIS A N 1
ATOM 3009 C CA . HIS A 1 390 ? -8.790 10.672 5.794 1.00 92.38 390 HIS A CA 1
ATOM 3010 C C . HIS A 1 390 ? -8.429 9.661 6.889 1.00 92.38 390 HIS A C 1
ATOM 3012 O O . HIS A 1 390 ? -7.307 9.168 6.954 1.00 92.38 390 HIS A O 1
ATOM 3018 N N . ILE A 1 391 ? -9.389 9.332 7.744 1.00 95.12 391 ILE A N 1
ATOM 3019 C CA . ILE A 1 391 ? -9.151 8.414 8.859 1.00 95.12 391 ILE A CA 1
ATOM 3020 C C . ILE A 1 391 ? -9.206 7.003 8.292 1.00 95.12 391 ILE A C 1
ATOM 3022 O O . ILE A 1 391 ? -10.227 6.636 7.726 1.00 95.12 391 ILE A O 1
ATOM 3026 N N . GLN A 1 392 ? -8.146 6.218 8.429 1.00 95.25 392 GLN A N 1
ATOM 3027 C CA . GLN A 1 392 ? -8.081 4.839 7.935 1.00 95.25 392 GLN A CA 1
ATOM 3028 C C . GLN A 1 392 ? -7.525 3.897 8.998 1.00 95.25 392 GLN A C 1
ATOM 3030 O O . GLN A 1 392 ? -6.414 4.111 9.486 1.00 95.25 392 GLN A O 1
ATOM 3035 N N . LEU A 1 393 ? -8.283 2.864 9.357 1.00 97.12 393 LEU A N 1
ATOM 3036 C CA . LEU A 1 393 ? -7.891 1.896 10.377 1.00 97.12 393 LEU A CA 1
ATOM 3037 C C . LEU A 1 393 ? -8.135 0.459 9.898 1.00 97.12 393 LEU A C 1
ATOM 3039 O O . LEU A 1 393 ? -9.159 0.197 9.261 1.00 97.12 393 LEU A O 1
ATOM 3043 N N . PRO A 1 394 ? -7.223 -0.471 10.222 1.00 97.19 394 PRO A N 1
ATOM 3044 C CA . PRO A 1 394 ? -7.446 -1.893 10.021 1.00 97.19 394 PRO A CA 1
ATOM 3045 C C . PRO A 1 394 ? -8.442 -2.418 11.054 1.00 97.19 394 PRO A C 1
ATOM 3047 O O . PRO A 1 394 ? -8.331 -2.148 12.252 1.00 97.19 394 PRO A O 1
ATOM 3050 N N . PHE A 1 395 ? -9.434 -3.161 10.585 1.00 98.19 395 PHE A N 1
ATOM 3051 C CA . PHE A 1 395 ? -10.487 -3.736 11.409 1.00 98.19 395 PHE A CA 1
ATOM 3052 C C . PHE A 1 395 ? -10.368 -5.247 11.405 1.00 98.19 395 PHE A C 1
ATOM 3054 O O . PHE A 1 395 ? -10.362 -5.841 10.335 1.00 98.19 395 PHE A O 1
ATOM 3061 N N . ILE A 1 396 ? -10.362 -5.866 12.584 1.00 98.25 396 ILE A N 1
ATOM 3062 C CA . ILE A 1 396 ? -10.576 -7.303 12.726 1.00 98.25 396 ILE A CA 1
ATOM 3063 C C . ILE A 1 396 ? -12.046 -7.577 12.417 1.00 98.25 396 ILE A C 1
ATOM 3065 O O . ILE A 1 396 ? -12.949 -7.093 13.108 1.00 98.25 396 ILE A O 1
ATOM 3069 N N . ILE A 1 397 ? -12.281 -8.346 11.364 1.00 97.00 397 ILE A N 1
ATOM 3070 C CA . ILE A 1 397 ? -13.616 -8.603 10.817 1.00 97.00 397 ILE A CA 1
ATOM 3071 C C . ILE A 1 397 ? -14.184 -9.943 11.281 1.00 97.00 397 ILE A C 1
ATOM 3073 O O . ILE A 1 397 ? -13.456 -10.832 11.706 1.00 97.00 397 ILE A O 1
ATOM 3077 N N . ASN A 1 398 ? -15.508 -10.107 11.188 1.00 95.38 398 ASN A N 1
ATOM 3078 C CA . ASN A 1 398 ? -16.224 -11.372 11.442 1.00 95.38 398 ASN A CA 1
ATOM 3079 C C . ASN A 1 398 ? -16.076 -11.972 12.855 1.00 95.38 398 ASN A C 1
ATOM 3081 O O . ASN A 1 398 ? -16.541 -13.082 13.114 1.00 95.38 398 ASN A O 1
ATOM 3085 N N . GLU A 1 399 ? -15.494 -11.230 13.793 1.00 94.88 399 GLU A N 1
ATOM 3086 C CA . GLU A 1 399 ? -15.186 -11.722 15.137 1.00 94.88 399 GLU A CA 1
ATOM 3087 C C . GLU A 1 399 ? -15.924 -10.982 16.258 1.00 94.88 399 GLU A C 1
ATOM 3089 O O . GLU A 1 399 ? -15.683 -11.239 17.438 1.00 94.88 399 GLU A O 1
ATOM 3094 N N . GLY A 1 400 ? -16.848 -10.085 15.910 1.00 90.88 400 GLY A N 1
ATOM 3095 C CA . GLY A 1 400 ? -17.690 -9.376 16.877 1.00 90.88 400 GLY A CA 1
ATOM 3096 C C . GLY A 1 400 ? -16.980 -8.258 17.646 1.00 90.88 400 GLY A C 1
ATOM 3097 O O . GLY A 1 400 ? -17.475 -7.849 18.694 1.00 90.88 400 GLY A O 1
ATOM 3098 N N . PHE A 1 401 ? -15.840 -7.770 17.151 1.00 96.25 401 PHE A N 1
ATOM 3099 C CA . PHE A 1 401 ? -15.227 -6.537 17.644 1.00 96.25 401 PHE A CA 1
ATOM 3100 C C . PHE A 1 401 ? -16.075 -5.329 17.256 1.00 96.25 401 PHE A C 1
ATOM 3102 O O . PHE A 1 401 ? -16.454 -5.188 16.097 1.00 96.25 401 PHE A O 1
ATOM 3109 N N . LEU A 1 402 ? -16.354 -4.453 18.219 1.00 96.94 402 LEU A N 1
ATOM 3110 C CA . LEU A 1 402 ? -16.996 -3.164 17.990 1.00 96.94 402 LEU A CA 1
ATOM 3111 C C . LEU A 1 402 ? -15.937 -2.065 17.964 1.00 96.94 402 LEU A C 1
ATOM 3113 O O . LEU A 1 402 ? -15.188 -1.919 18.926 1.00 96.94 402 LEU A O 1
ATOM 3117 N N . TYR A 1 403 ? -15.923 -1.264 16.905 1.00 98.50 403 TYR A N 1
ATOM 3118 C CA . TYR A 1 403 ? -15.051 -0.100 16.782 1.00 98.50 403 TYR A CA 1
ATOM 3119 C C . TYR A 1 403 ? -15.860 1.174 17.006 1.00 98.50 403 TYR A C 1
ATOM 3121 O O . TYR A 1 403 ? -16.782 1.482 16.250 1.00 98.50 403 TYR A O 1
ATOM 3129 N N . SER A 1 404 ? -15.555 1.890 18.080 1.00 97.94 404 SER A N 1
ATOM 3130 C CA . SER A 1 404 ? -16.320 3.040 18.546 1.00 97.94 404 SER A CA 1
ATOM 3131 C C . SER A 1 404 ? -15.563 4.329 18.245 1.00 97.94 404 SER A C 1
ATOM 3133 O O . SER A 1 404 ? -14.537 4.586 18.861 1.00 97.94 404 SER A O 1
ATOM 3135 N N . TYR A 1 405 ? -16.072 5.133 17.313 1.00 98.19 405 TYR A N 1
ATOM 3136 C CA . TYR A 1 405 ? -15.552 6.463 17.012 1.00 98.19 405 TYR A CA 1
ATOM 3137 C C . TYR A 1 405 ? -16.229 7.516 17.885 1.00 98.19 405 TYR A C 1
ATOM 3139 O O . TYR A 1 405 ? -17.459 7.646 17.871 1.00 98.19 405 TYR A O 1
ATOM 3147 N N . GLN A 1 406 ? -15.422 8.313 18.575 1.00 96.88 406 GLN A N 1
ATOM 3148 C CA . GLN A 1 406 ? -15.837 9.551 19.221 1.00 96.88 406 GLN A CA 1
ATOM 3149 C C . GLN A 1 406 ? -15.110 10.720 18.558 1.00 96.88 406 GLN A C 1
ATOM 3151 O O . GLN A 1 406 ? -13.944 10.610 18.188 1.00 96.88 406 GLN A O 1
ATOM 3156 N N . PHE A 1 407 ? -15.826 11.822 18.361 1.00 96.44 407 PHE A N 1
ATOM 3157 C CA . PHE A 1 407 ? -15.328 13.005 17.669 1.00 96.44 407 PHE A CA 1
ATOM 3158 C C . PHE A 1 407 ? -15.081 14.118 18.680 1.00 96.44 407 PHE A C 1
ATOM 3160 O O . PHE A 1 407 ? -15.926 14.355 19.538 1.00 96.44 407 PHE A O 1
ATOM 3167 N N . GLU A 1 408 ? -13.982 14.855 18.528 1.00 95.00 408 GLU A N 1
ATOM 3168 C CA . GLU A 1 408 ? -13.811 16.117 19.263 1.00 95.00 408 GLU A CA 1
ATOM 3169 C C . GLU A 1 408 ? -14.754 17.205 18.740 1.00 95.00 408 GLU A C 1
ATOM 3171 O O . GLU A 1 408 ? -15.187 18.092 19.469 1.00 95.00 408 GLU A O 1
ATOM 3176 N N . SER A 1 409 ? -15.056 17.161 17.442 1.00 95.25 409 SER A N 1
ATOM 3177 C CA . SER A 1 409 ? -15.950 18.107 16.779 1.00 95.25 409 SER A CA 1
ATOM 3178 C C . SER A 1 409 ? -16.600 17.485 15.548 1.00 95.25 409 SER A C 1
ATOM 3180 O O . SER A 1 409 ? -16.073 16.557 14.932 1.00 95.25 409 SER A O 1
ATOM 3182 N N . LEU A 1 410 ? -17.765 18.007 15.173 1.00 97.25 410 LEU A N 1
ATOM 3183 C CA . LEU A 1 410 ? -18.463 17.592 13.962 1.00 97.25 410 LEU A CA 1
ATOM 3184 C C . LEU A 1 410 ? -17.837 18.249 12.719 1.00 97.25 410 LEU A C 1
ATOM 3186 O O . LEU A 1 410 ? -17.451 19.420 12.766 1.00 97.25 410 LEU A O 1
ATOM 3190 N N . PRO A 1 411 ? -17.755 17.542 11.576 1.00 96.81 411 PRO A N 1
ATOM 3191 C CA . PRO A 1 411 ? -17.283 18.147 10.338 1.00 96.81 411 PRO A CA 1
ATOM 3192 C C . PRO A 1 411 ? -18.273 19.212 9.850 1.00 96.81 411 PRO A C 1
ATOM 3194 O O . PRO A 1 411 ? -19.467 18.953 9.704 1.00 96.81 411 PRO A O 1
ATOM 3197 N N . ALA A 1 412 ? -17.761 20.390 9.488 1.00 96.94 412 ALA A N 1
ATOM 3198 C CA . ALA A 1 412 ? -18.574 21.531 9.048 1.00 96.94 412 ALA A CA 1
ATOM 3199 C C . ALA A 1 412 ? -19.406 21.275 7.774 1.00 96.94 412 ALA A C 1
ATOM 3201 O O . ALA A 1 412 ? -20.307 22.045 7.446 1.00 96.94 412 ALA A O 1
ATOM 3202 N N . THR A 1 413 ? -19.092 20.219 7.023 1.00 97.69 413 THR A N 1
ATOM 3203 C CA . THR A 1 413 ? -19.839 19.804 5.829 1.00 97.69 413 THR A CA 1
ATOM 3204 C C . THR A 1 413 ? -21.049 18.923 6.146 1.00 97.69 413 THR A C 1
ATOM 3206 O O . THR A 1 413 ? -21.785 18.579 5.225 1.00 97.69 413 THR A O 1
ATOM 3209 N N . GLN A 1 414 ? -21.255 18.567 7.419 1.00 98.06 414 GLN A N 1
ATOM 3210 C CA . GLN A 1 414 ? -22.372 17.755 7.909 1.00 98.06 414 GLN A CA 1
ATOM 3211 C C . GLN A 1 414 ? -22.520 16.402 7.202 1.00 98.06 414 GLN A C 1
ATOM 3213 O O . GLN A 1 414 ? -23.624 15.912 6.944 1.00 98.06 414 GLN A O 1
ATOM 3218 N N . GLN A 1 415 ? -21.380 15.814 6.835 1.00 97.88 415 GLN A N 1
ATOM 3219 C CA . GLN A 1 415 ? -21.326 14.548 6.125 1.00 97.88 415 GLN A CA 1
ATOM 3220 C C . GLN A 1 415 ? -20.081 13.739 6.480 1.00 97.88 415 GLN A C 1
ATOM 3222 O O . GLN A 1 415 ? -18.972 14.269 6.572 1.00 97.88 415 GLN A O 1
ATOM 3227 N N . ILE A 1 416 ? -20.276 12.429 6.611 1.00 98.31 416 ILE A N 1
ATOM 3228 C CA . ILE A 1 416 ? -19.225 11.427 6.775 1.00 98.31 416 ILE A CA 1
ATOM 3229 C C . ILE A 1 416 ? -19.510 10.310 5.780 1.00 98.31 416 ILE A C 1
ATOM 3231 O O . ILE A 1 416 ? -20.633 9.814 5.689 1.00 98.31 416 ILE A O 1
ATOM 3235 N N . LYS A 1 417 ? -18.499 9.888 5.030 1.00 98.38 417 LYS A N 1
ATOM 3236 C CA . LYS A 1 417 ? -18.580 8.703 4.181 1.00 98.38 417 LYS A CA 1
ATOM 3237 C C . LYS A 1 417 ? -17.712 7.611 4.785 1.00 98.38 417 LYS A C 1
ATOM 3239 O O . LYS A 1 417 ? -16.491 7.726 4.795 1.00 98.38 417 LYS A O 1
ATOM 3244 N N . VAL A 1 418 ? -18.362 6.557 5.259 1.00 98.50 418 VAL A N 1
ATOM 3245 C CA . VAL A 1 418 ? -17.724 5.350 5.785 1.00 98.50 418 VAL A CA 1
ATOM 3246 C C . VAL A 1 418 ? -17.489 4.405 4.617 1.00 98.50 418 VAL A C 1
ATOM 3248 O O . VAL A 1 418 ? -18.436 4.051 3.915 1.00 98.50 418 VAL A O 1
ATOM 3251 N N . VAL A 1 419 ? -16.246 4.017 4.374 1.00 98.00 419 VAL A N 1
ATOM 3252 C CA . VAL A 1 419 ? -15.856 3.064 3.333 1.00 98.00 419 VAL A CA 1
ATOM 3253 C C . VAL A 1 419 ? -15.325 1.815 4.018 1.00 98.00 419 VAL A C 1
ATOM 3255 O O . VAL A 1 419 ? -14.461 1.926 4.879 1.00 98.00 419 VAL A O 1
ATOM 3258 N N . LEU A 1 420 ? -15.840 0.653 3.628 1.00 97.56 420 LEU A N 1
ATOM 3259 C CA . LEU A 1 420 ? -15.209 -0.635 3.896 1.00 97.56 420 LEU A CA 1
ATOM 3260 C C . LEU A 1 420 ? -14.551 -1.052 2.582 1.00 97.56 420 LEU A C 1
ATOM 3262 O O . LEU A 1 420 ? -15.247 -1.238 1.578 1.00 97.56 420 LEU A O 1
ATOM 3266 N N . ASP A 1 421 ? -13.228 -1.084 2.595 1.00 95.06 421 ASP A N 1
ATOM 3267 C CA . ASP A 1 421 ? -12.349 -1.397 1.473 1.00 95.06 421 ASP A CA 1
ATOM 3268 C C . ASP A 1 421 ? -11.603 -2.702 1.776 1.00 95.06 421 ASP A C 1
ATOM 3270 O O . ASP A 1 421 ? -11.595 -3.182 2.910 1.00 95.06 421 ASP A O 1
ATOM 3274 N N . ASP A 1 422 ? -10.972 -3.273 0.758 1.00 93.88 422 ASP A N 1
ATOM 3275 C CA . ASP A 1 422 ? -10.181 -4.496 0.837 1.00 93.88 422 ASP A CA 1
ATOM 3276 C C . ASP A 1 422 ? -10.911 -5.783 1.255 1.00 93.88 422 ASP A C 1
ATOM 3278 O O . ASP A 1 422 ? -10.295 -6.848 1.238 1.00 93.88 422 ASP A O 1
ATOM 3282 N N . ALA A 1 423 ? -12.229 -5.724 1.431 1.00 94.94 423 ALA A N 1
ATOM 3283 C CA . ALA A 1 423 ? -13.059 -6.821 1.914 1.00 94.94 423 ALA A CA 1
ATOM 3284 C C . ALA A 1 423 ? -13.275 -7.965 0.910 1.00 94.94 423 ALA A C 1
ATOM 3286 O O . ALA A 1 423 ? -13.307 -7.771 -0.312 1.00 94.94 423 ALA A O 1
ATOM 3287 N N . ASP A 1 424 ? -13.523 -9.164 1.429 1.00 94.06 424 ASP A N 1
ATOM 3288 C CA . ASP A 1 424 ? -14.126 -10.266 0.692 1.00 94.06 424 ASP A CA 1
ATOM 3289 C C . ASP A 1 424 ? -15.656 -10.282 0.938 1.00 94.06 424 ASP A C 1
ATOM 3291 O O . ASP A 1 424 ? -16.189 -9.768 1.924 1.00 94.06 424 ASP A O 1
ATOM 3295 N N . ALA A 1 425 ? -16.431 -10.830 -0.004 1.00 95.06 425 ALA A N 1
ATOM 3296 C CA . ALA A 1 425 ? -17.889 -10.847 0.134 1.00 95.06 425 ALA A CA 1
ATOM 3297 C C . ALA A 1 425 ? -18.320 -11.682 1.355 1.00 95.06 425 ALA A C 1
ATOM 3299 O O . ALA A 1 425 ? -17.996 -12.866 1.450 1.00 95.06 425 ALA A O 1
ATOM 3300 N N . GLY A 1 426 ? -19.122 -11.082 2.236 1.00 95.12 426 GLY A N 1
ATOM 3301 C CA . GLY A 1 426 ? -19.544 -11.665 3.510 1.00 95.12 426 GLY A CA 1
ATOM 3302 C C . GLY A 1 426 ? -18.805 -11.109 4.725 1.00 95.12 426 GLY A C 1
ATOM 3303 O O . GLY A 1 426 ? -19.303 -11.296 5.834 1.00 95.12 426 GLY A O 1
ATOM 3304 N N . ASP A 1 427 ? -17.697 -10.392 4.531 1.00 96.81 427 ASP A N 1
ATOM 3305 C CA . ASP A 1 427 ? -16.968 -9.769 5.632 1.00 96.81 427 ASP A CA 1
ATOM 3306 C C . ASP A 1 427 ? -17.799 -8.684 6.316 1.00 96.81 427 ASP A C 1
ATOM 3308 O O . ASP A 1 427 ? -18.505 -7.906 5.668 1.00 96.81 427 ASP A O 1
ATOM 3312 N N . ALA A 1 428 ? -17.762 -8.667 7.647 1.00 95.50 428 ALA A N 1
ATOM 3313 C CA . ALA A 1 428 ? -18.594 -7.811 8.473 1.00 95.50 428 ALA A CA 1
ATOM 3314 C C . ALA A 1 428 ? -17.759 -6.953 9.431 1.00 95.50 428 ALA A C 1
ATOM 3316 O O . ALA A 1 428 ? -17.002 -7.475 10.255 1.00 95.50 428 ALA A O 1
ATOM 3317 N N . ALA A 1 429 ? -17.978 -5.638 9.364 1.00 96.25 429 ALA A N 1
ATOM 3318 C CA . ALA A 1 429 ? -17.352 -4.634 10.218 1.00 96.25 429 ALA A CA 1
ATOM 3319 C C . ALA A 1 429 ? -18.403 -3.906 11.071 1.00 96.25 429 ALA A C 1
ATOM 3321 O O . ALA A 1 429 ? -19.397 -3.381 10.559 1.00 96.25 429 ALA A O 1
ATOM 3322 N N . TRP A 1 430 ? -18.163 -3.868 12.382 1.00 95.75 430 TRP A N 1
ATOM 3323 C CA . TRP A 1 430 ? -19.064 -3.295 13.380 1.00 95.75 430 TRP A CA 1
ATOM 3324 C C . TRP A 1 430 ? -18.540 -1.960 13.889 1.00 95.75 430 TRP A C 1
ATOM 3326 O O . TRP A 1 430 ? -17.465 -1.886 14.484 1.00 95.75 430 TRP A O 1
ATOM 3336 N N . ILE A 1 431 ? -19.326 -0.908 13.676 1.00 98.50 431 ILE A N 1
ATOM 3337 C CA . ILE A 1 431 ? -18.945 0.471 13.967 1.00 98.50 431 ILE A CA 1
ATOM 3338 C C . ILE A 1 431 ? -19.999 1.118 14.866 1.00 98.50 431 ILE A C 1
ATOM 3340 O O . ILE A 1 431 ? -21.201 0.974 14.639 1.00 98.50 431 ILE A O 1
ATOM 3344 N N . ARG A 1 432 ? -19.550 1.873 15.865 1.00 98.38 432 ARG A N 1
ATOM 3345 C CA . ARG A 1 432 ? -20.369 2.770 16.685 1.00 98.38 432 ARG A CA 1
ATOM 3346 C C . ARG A 1 432 ? -19.858 4.194 16.518 1.00 98.38 432 ARG A C 1
ATOM 3348 O O . ARG A 1 432 ? -18.660 4.427 16.585 1.00 98.38 432 ARG A O 1
ATOM 3355 N N . PHE A 1 433 ? -20.763 5.141 16.329 1.00 98.31 433 PHE A N 1
ATOM 3356 C CA . PHE A 1 433 ? -20.476 6.569 16.349 1.00 98.31 433 PHE A CA 1
ATOM 3357 C C . PHE A 1 433 ? -21.129 7.181 17.581 1.00 98.31 433 PHE A C 1
ATOM 3359 O O . PHE A 1 433 ? -22.360 7.245 17.667 1.00 98.31 433 PHE A O 1
ATOM 3366 N N . VAL A 1 434 ? -20.301 7.595 18.536 1.00 97.00 434 VAL A N 1
ATOM 3367 C CA . VAL A 1 434 ? -20.749 8.051 19.853 1.00 97.00 434 VAL A CA 1
ATOM 3368 C C . VAL A 1 434 ? -21.470 9.396 19.739 1.00 97.00 434 VAL A C 1
ATOM 3370 O O . VAL A 1 434 ? -20.979 10.324 19.099 1.00 97.00 434 VAL A O 1
ATOM 3373 N N . GLY A 1 435 ? -22.662 9.496 20.330 1.00 95.06 435 GLY A N 1
ATOM 3374 C CA . GLY A 1 435 ? -23.472 10.714 20.421 1.00 95.06 435 GLY A CA 1
ATOM 3375 C C . GLY A 1 435 ? -24.154 11.167 19.125 1.00 95.06 435 GLY A C 1
ATOM 3376 O O . GLY A 1 435 ? -25.024 12.042 19.171 1.00 95.06 435 GLY A O 1
ATOM 3377 N N . LEU A 1 436 ? -23.820 10.570 17.974 1.00 96.94 436 LEU A N 1
ATOM 3378 C CA . LEU A 1 436 ? -24.323 11.018 16.670 1.00 96.94 436 LEU A CA 1
ATOM 3379 C C . LEU A 1 436 ? -25.806 10.695 16.430 1.00 96.94 436 LEU A C 1
ATOM 3381 O O . LEU A 1 436 ? -26.407 11.261 15.520 1.00 96.94 436 LEU A O 1
ATOM 3385 N N . GLY A 1 437 ? -26.436 9.848 17.250 1.00 95.56 437 GLY A N 1
ATOM 3386 C CA . GLY A 1 437 ? -27.876 9.577 17.169 1.00 95.56 437 GLY A CA 1
ATOM 3387 C C . GLY A 1 437 ? -28.741 10.777 17.570 1.00 95.56 437 GLY A C 1
ATOM 3388 O O . GLY A 1 437 ? -29.942 10.795 17.303 1.00 95.56 437 GLY A O 1
ATOM 3389 N N . ASN A 1 438 ? -28.132 11.804 18.170 1.00 94.31 438 ASN A N 1
ATOM 3390 C CA . ASN A 1 438 ? -28.786 13.061 18.524 1.00 94.31 438 ASN A CA 1
ATOM 3391 C C . ASN A 1 438 ? -28.876 14.069 17.364 1.00 94.31 438 ASN A C 1
ATOM 3393 O O . ASN A 1 438 ? -29.593 15.063 17.490 1.00 94.31 438 ASN A O 1
ATOM 3397 N N . LEU A 1 439 ? -28.166 13.840 16.254 1.00 96.75 439 LEU A N 1
ATOM 3398 C CA . LEU A 1 439 ? -28.112 14.769 15.123 1.00 96.75 439 LEU A CA 1
ATOM 3399 C C . LEU A 1 439 ? -29.490 14.987 14.483 1.00 96.75 439 LEU A C 1
ATOM 3401 O O . LEU A 1 439 ? -30.231 14.042 14.191 1.00 96.75 439 LEU A O 1
ATOM 3405 N N . GLY A 1 440 ? -29.827 16.248 14.207 1.00 95.75 440 GLY A N 1
ATOM 3406 C CA . GLY A 1 440 ? -31.072 16.590 13.526 1.00 95.75 440 GLY A CA 1
ATOM 3407 C C . GLY A 1 440 ? -31.000 16.244 12.042 1.00 95.75 440 GLY A C 1
ATOM 3408 O O . GLY A 1 440 ? -30.026 16.565 11.366 1.00 95.75 440 GLY A O 1
ATOM 3409 N N . GLY A 1 441 ? -32.030 15.571 11.523 1.00 96.06 441 GLY A N 1
ATOM 3410 C CA . GLY A 1 441 ? -32.104 15.205 10.104 1.00 96.06 441 GLY A CA 1
ATOM 3411 C C . GLY A 1 441 ? -31.111 14.121 9.667 1.00 96.06 441 GLY A C 1
ATOM 3412 O O . GLY A 1 441 ? -30.868 13.983 8.467 1.00 96.06 441 GLY A O 1
ATOM 3413 N N . LEU A 1 442 ? -30.543 13.361 10.612 1.00 97.69 442 LEU A N 1
ATOM 3414 C CA . LEU A 1 442 ? -29.607 12.277 10.324 1.00 97.69 442 LEU A CA 1
ATOM 3415 C C . LEU A 1 442 ? -30.194 11.276 9.318 1.00 97.69 442 LEU A C 1
ATOM 3417 O O . LEU A 1 442 ? -31.289 10.748 9.499 1.00 97.69 442 LEU A O 1
ATOM 3421 N N . THR A 1 443 ? -29.438 10.997 8.262 1.00 97.38 443 THR A N 1
ATOM 3422 C CA . THR A 1 443 ? -29.762 10.008 7.234 1.00 97.38 443 THR A CA 1
ATOM 3423 C C . THR A 1 443 ? -28.523 9.185 6.920 1.00 97.38 443 THR A C 1
ATOM 3425 O O . THR A 1 443 ? -27.443 9.743 6.723 1.00 97.38 443 THR A O 1
ATOM 3428 N N . LEU A 1 444 ? -28.685 7.863 6.828 1.00 98.06 444 LEU A N 1
ATOM 3429 C CA . LEU A 1 444 ? -27.663 6.955 6.318 1.00 98.06 444 LEU A CA 1
ATOM 3430 C C . LEU A 1 444 ? -28.140 6.351 4.996 1.00 98.06 444 LEU A C 1
ATOM 3432 O O . LEU A 1 444 ? -29.277 5.903 4.871 1.00 98.06 444 LEU A O 1
ATOM 3436 N N . SER A 1 445 ? -27.275 6.347 3.986 1.00 97.00 445 SER A N 1
ATOM 3437 C CA . SER A 1 445 ? -27.611 5.832 2.657 1.00 97.00 445 SER A CA 1
ATOM 3438 C C . SER A 1 445 ? -26.413 5.189 1.971 1.00 97.00 445 SER A C 1
ATOM 3440 O O . SER A 1 445 ? -25.263 5.541 2.222 1.00 97.00 445 SER A O 1
ATOM 3442 N N . SER A 1 446 ? -26.671 4.252 1.064 1.00 96.44 446 SER A N 1
ATOM 3443 C CA . SER A 1 446 ? -25.643 3.648 0.220 1.00 96.44 446 SER A CA 1
ATOM 3444 C C . SER A 1 446 ? -26.181 3.434 -1.187 1.00 96.44 446 SER A C 1
ATOM 3446 O O . SER A 1 446 ? -27.334 3.046 -1.363 1.00 96.44 446 SER A O 1
ATOM 3448 N N . SER A 1 447 ? -25.344 3.684 -2.194 1.00 90.62 447 SER A N 1
ATOM 3449 C CA . SER A 1 447 ? -25.611 3.277 -3.578 1.00 90.62 447 SER A CA 1
ATOM 3450 C C . SER A 1 447 ? -25.069 1.881 -3.898 1.00 90.62 447 SER A C 1
ATOM 3452 O O . SER A 1 447 ? -25.471 1.299 -4.902 1.00 90.62 447 SER A O 1
ATOM 3454 N N . ALA A 1 448 ? -24.165 1.355 -3.064 1.00 87.81 448 ALA A N 1
ATOM 3455 C CA . ALA A 1 448 ? -23.523 0.055 -3.245 1.00 87.81 448 ALA A CA 1
ATOM 3456 C C . ALA A 1 448 ? -24.217 -1.053 -2.438 1.00 87.81 448 ALA A C 1
ATOM 3458 O O . ALA A 1 448 ? -24.309 -2.184 -2.901 1.00 87.81 448 ALA A O 1
ATOM 3459 N N . LEU A 1 449 ? -24.727 -0.732 -1.246 1.00 91.44 449 LEU A N 1
ATOM 3460 C CA . LEU A 1 449 ? -25.331 -1.684 -0.317 1.00 91.44 449 LEU A CA 1
ATOM 3461 C C . LEU A 1 449 ? -26.845 -1.493 -0.225 1.00 91.44 449 LEU A C 1
ATOM 3463 O O . LEU A 1 449 ? -27.348 -0.370 -0.203 1.00 91.44 449 LEU A O 1
ATOM 3467 N N . ALA A 1 450 ? -27.570 -2.601 -0.063 1.00 91.88 450 ALA A N 1
ATOM 3468 C CA . ALA A 1 450 ? -28.961 -2.585 0.381 1.00 91.88 450 ALA A CA 1
ATOM 3469 C C . ALA A 1 450 ? -29.018 -2.318 1.897 1.00 91.88 450 ALA A C 1
ATOM 3471 O O . ALA A 1 450 ? -29.237 -3.229 2.690 1.00 91.88 450 ALA A O 1
ATOM 3472 N N . LEU A 1 451 ? -28.752 -1.070 2.285 1.00 96.19 451 LEU A N 1
ATOM 3473 C CA . LEU A 1 451 ? -28.670 -0.646 3.680 1.00 96.19 451 LEU A CA 1
ATOM 3474 C C . LEU A 1 451 ? -30.065 -0.567 4.320 1.00 96.19 451 LEU A C 1
ATOM 3476 O O . LEU A 1 451 ? -30.959 0.079 3.771 1.00 96.19 451 LEU A O 1
ATOM 3480 N N . VAL A 1 452 ? -30.244 -1.197 5.486 1.00 95.56 452 VAL A N 1
ATOM 3481 C CA . VAL A 1 452 ? -31.533 -1.227 6.202 1.00 95.56 452 VAL A CA 1
ATOM 3482 C C . VAL A 1 452 ? -31.427 -0.648 7.609 1.00 95.56 452 VAL A C 1
ATOM 3484 O O . VAL A 1 452 ? -30.548 -1.020 8.379 1.00 95.56 452 VAL A O 1
ATOM 3487 N N . GLU A 1 453 ? -32.366 0.228 7.958 1.00 97.38 453 GLU A N 1
ATOM 3488 C CA . GLU A 1 453 ? -32.568 0.676 9.336 1.00 97.38 453 GLU A CA 1
ATOM 3489 C C . GLU A 1 453 ? -33.312 -0.391 10.140 1.00 97.38 453 GLU A C 1
ATOM 3491 O O . GLU A 1 453 ? -34.358 -0.887 9.708 1.00 97.38 453 GLU A O 1
ATOM 3496 N N . VAL A 1 454 ? -32.788 -0.736 11.312 1.00 97.69 454 VAL A N 1
ATOM 3497 C CA . VAL A 1 454 ? -33.415 -1.677 12.251 1.00 97.69 454 VAL A CA 1
ATOM 3498 C C . VAL A 1 454 ? -33.843 -0.964 13.531 1.00 97.69 454 VAL A C 1
ATOM 3500 O O . VAL A 1 454 ? -33.379 0.133 13.823 1.00 97.69 454 VAL A O 1
ATOM 3503 N N . GLY A 1 455 ? -34.740 -1.572 14.309 1.00 96.31 455 GLY A N 1
ATOM 3504 C CA . GLY A 1 455 ? -35.342 -0.940 15.486 1.00 96.31 455 GLY A CA 1
ATOM 3505 C C . GLY A 1 455 ? -34.591 -1.163 16.800 1.00 96.31 455 GLY A C 1
ATOM 3506 O O . GLY A 1 455 ? -34.996 -0.614 17.825 1.00 96.31 455 GLY A O 1
ATOM 3507 N N . SER A 1 456 ? -33.545 -1.995 16.816 1.00 95.25 456 SER A N 1
ATOM 3508 C CA . SER A 1 456 ? -32.749 -2.261 18.022 1.00 95.25 456 SER A CA 1
ATOM 3509 C C . SER A 1 456 ? -31.358 -2.818 17.716 1.00 95.25 456 SER A C 1
ATOM 3511 O O . SER A 1 456 ? -31.134 -3.424 16.667 1.00 95.25 456 SER A O 1
ATOM 3513 N N . LEU A 1 457 ? -30.452 -2.722 18.695 1.00 92.31 457 LEU A N 1
ATOM 3514 C CA . LEU A 1 457 ? -29.147 -3.392 18.661 1.00 92.31 457 LEU A CA 1
ATOM 3515 C C . LEU A 1 457 ? -29.255 -4.904 18.445 1.00 92.31 457 LEU A C 1
ATOM 3517 O O . LEU A 1 457 ? -28.482 -5.471 17.684 1.00 92.31 457 LEU A O 1
ATOM 3521 N N . LEU A 1 458 ? -30.240 -5.561 19.065 1.00 91.81 458 LEU A N 1
ATOM 3522 C CA . LEU A 1 458 ? -30.435 -7.001 18.901 1.00 91.81 458 LEU A CA 1
ATOM 3523 C C . LEU A 1 458 ? -30.785 -7.365 17.451 1.00 91.81 458 LEU A C 1
ATOM 3525 O O . LEU A 1 458 ? -30.310 -8.376 16.937 1.00 91.81 458 LEU A O 1
ATOM 3529 N N . GLU A 1 459 ? -31.618 -6.563 16.789 1.00 95.75 459 GLU A N 1
ATOM 3530 C CA . GLU A 1 459 ? -31.925 -6.758 15.369 1.00 95.75 459 GLU A CA 1
ATOM 3531 C C . GLU A 1 459 ? -30.689 -6.516 14.498 1.00 95.75 459 GLU A C 1
ATOM 3533 O O . GLU A 1 459 ? -30.444 -7.295 13.577 1.00 95.75 459 GLU A O 1
ATOM 3538 N N . LEU A 1 460 ? -29.872 -5.511 14.833 1.00 93.75 460 LEU A N 1
ATOM 3539 C CA . LEU A 1 460 ? -28.617 -5.234 14.134 1.00 93.75 460 LEU A CA 1
ATOM 3540 C C . LEU A 1 460 ? -27.639 -6.413 14.244 1.00 93.75 460 LEU A C 1
ATOM 3542 O O . LEU A 1 460 ? -27.076 -6.834 13.236 1.00 93.75 460 LEU A O 1
ATOM 3546 N N . THR A 1 461 ? -27.496 -6.995 15.441 1.00 88.25 461 THR A N 1
ATOM 3547 C CA . THR A 1 461 ? -26.603 -8.142 15.707 1.00 88.25 461 THR A CA 1
ATOM 3548 C C . THR A 1 461 ? -27.010 -9.395 14.956 1.00 88.25 461 THR A C 1
ATOM 3550 O O . THR A 1 461 ? -26.159 -10.184 14.561 1.00 88.25 461 THR A O 1
ATOM 3553 N N . ASN A 1 462 ? -28.305 -9.568 14.712 1.00 88.56 462 ASN A N 1
ATOM 3554 C CA . ASN A 1 462 ? -28.817 -10.711 13.965 1.00 88.56 462 ASN A CA 1
ATOM 3555 C C . ASN A 1 462 ? -28.914 -10.455 12.451 1.00 88.56 462 ASN A C 1
ATOM 3557 O O . ASN A 1 462 ? -29.255 -11.376 11.703 1.00 88.56 462 ASN A O 1
ATOM 3561 N N . SER A 1 463 ? -28.637 -9.233 11.984 1.00 90.44 463 SER A N 1
ATOM 3562 C CA . SER A 1 463 ? -28.709 -8.896 10.564 1.00 90.44 463 SER A CA 1
ATOM 3563 C C . SER A 1 463 ? -27.590 -9.580 9.778 1.00 90.44 463 SER A C 1
ATOM 3565 O O . SER A 1 463 ? -26.418 -9.482 10.123 1.00 90.44 463 SER A O 1
ATOM 3567 N N . GLN A 1 464 ? -27.963 -10.244 8.683 1.00 89.56 464 GLN A N 1
ATOM 3568 C CA . GLN A 1 464 ? -27.038 -10.864 7.718 1.00 89.56 464 GLN A CA 1
ATOM 3569 C C . GLN A 1 464 ? -26.719 -9.943 6.529 1.00 89.56 464 GLN A C 1
ATOM 3571 O O . GLN A 1 464 ? -25.978 -10.314 5.626 1.00 89.56 464 GLN A O 1
ATOM 3576 N N . GLN A 1 465 ? -27.328 -8.761 6.494 1.00 92.75 465 GLN A N 1
ATOM 3577 C CA . GLN A 1 465 ? -27.114 -7.739 5.476 1.00 92.75 465 GLN A CA 1
ATOM 3578 C C . GLN A 1 465 ? -26.665 -6.443 6.148 1.00 92.75 465 GLN A C 1
ATOM 3580 O O . GLN A 1 465 ? -26.886 -6.257 7.350 1.00 92.75 465 GLN A O 1
ATOM 3585 N N . ALA A 1 466 ? -26.083 -5.534 5.365 1.00 96.50 466 ALA A N 1
ATOM 3586 C CA . ALA A 1 466 ? -25.687 -4.227 5.865 1.00 96.50 466 ALA A CA 1
ATOM 3587 C C . ALA A 1 466 ? -26.887 -3.497 6.490 1.00 96.50 466 ALA A C 1
ATOM 3589 O O . ALA A 1 466 ? -27.937 -3.333 5.859 1.00 96.50 466 ALA A O 1
ATOM 3590 N N . ALA A 1 467 ? -26.734 -3.065 7.735 1.00 97.81 467 ALA A N 1
ATOM 3591 C CA . ALA A 1 467 ? -27.807 -2.446 8.496 1.00 97.81 467 ALA A CA 1
ATOM 3592 C C . ALA A 1 467 ? -27.265 -1.416 9.486 1.00 97.81 467 ALA A C 1
ATOM 3594 O O 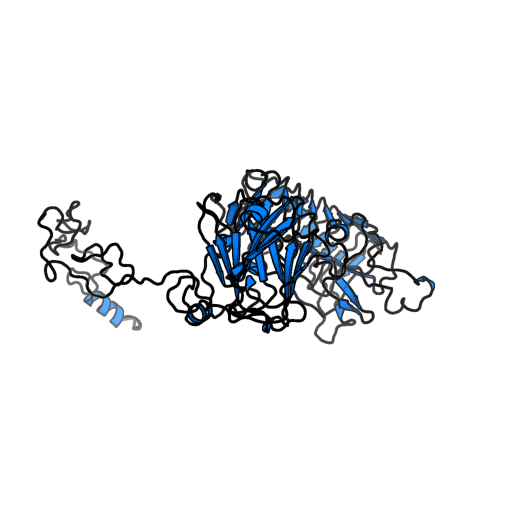. ALA A 1 467 ? -26.084 -1.435 9.832 1.00 97.81 467 ALA A O 1
ATOM 3595 N N . TYR A 1 468 ? -28.135 -0.521 9.944 1.00 98.44 468 TYR A N 1
ATOM 3596 C CA . TYR A 1 468 ? -27.808 0.445 10.987 1.00 98.44 468 TYR A CA 1
ATOM 3597 C C . TYR A 1 468 ? -28.947 0.598 11.993 1.00 98.44 468 TYR A C 1
ATOM 3599 O O . TYR A 1 468 ? -30.115 0.373 11.676 1.00 98.44 468 TYR A O 1
ATOM 3607 N N . PHE A 1 469 ? -28.592 0.997 13.208 1.00 98.31 469 PHE A N 1
ATOM 3608 C CA . PHE A 1 469 ? -29.516 1.354 14.276 1.00 98.31 469 PHE A CA 1
ATOM 3609 C C . PHE A 1 469 ? -29.144 2.739 14.799 1.00 98.31 469 PHE A C 1
ATOM 3611 O O . PHE A 1 469 ? -27.997 2.969 15.179 1.00 98.31 469 PHE A O 1
ATOM 3618 N N . VAL A 1 470 ? -30.112 3.652 14.816 1.00 97.88 470 VAL A N 1
ATOM 3619 C CA . VAL A 1 470 ? -29.968 4.955 15.471 1.00 97.88 470 VAL A CA 1
ATOM 3620 C C . VAL A 1 470 ? -30.614 4.850 16.843 1.00 97.88 470 VAL A C 1
ATOM 3622 O O . VAL A 1 470 ? -31.834 4.714 16.954 1.00 97.88 470 VAL A O 1
ATOM 3625 N N . GLU A 1 471 ? -29.801 4.886 17.892 1.00 95.12 471 GLU A N 1
ATOM 3626 C CA . GLU A 1 471 ? -30.302 4.857 19.256 1.00 95.12 471 GLU A CA 1
ATOM 3627 C C . GLU A 1 471 ? -30.951 6.208 19.602 1.00 95.12 471 GLU A C 1
ATOM 3629 O O . GLU A 1 471 ? -30.303 7.254 19.488 1.00 95.12 471 GLU A O 1
ATOM 3634 N N . PRO A 1 472 ? -32.225 6.232 20.040 1.00 88.38 472 PRO A N 1
ATOM 3635 C CA . PRO A 1 472 ? -32.891 7.481 20.387 1.00 88.38 472 PRO A CA 1
ATOM 3636 C C . PRO A 1 472 ? -32.174 8.198 21.533 1.00 88.38 472 PRO A C 1
ATOM 3638 O O . PRO A 1 472 ? -32.180 7.722 22.667 1.00 88.38 472 PRO A O 1
ATOM 3641 N N . GLY A 1 473 ? -31.610 9.371 21.253 1.00 85.00 473 GLY A N 1
ATOM 3642 C CA . GLY A 1 473 ? -30.885 10.145 22.260 1.00 85.00 473 GLY A CA 1
ATOM 3643 C C . GLY A 1 473 ? -29.424 9.718 22.473 1.00 85.00 473 GLY A C 1
ATOM 3644 O O . GLY A 1 473 ? -28.785 10.222 23.395 1.00 85.00 473 GLY A O 1
ATOM 3645 N N . GLY A 1 474 ? -28.916 8.770 21.679 1.00 93.06 474 GLY A N 1
ATOM 3646 C CA . GLY A 1 474 ? -27.635 8.102 21.912 1.00 93.06 474 GLY A CA 1
ATOM 3647 C C . GLY A 1 474 ? -26.773 8.014 20.658 1.00 93.06 474 GLY A C 1
ATOM 3648 O O . GLY A 1 474 ? -26.507 9.019 19.995 1.00 93.06 474 GLY A O 1
ATOM 3649 N N . ASP A 1 475 ? -26.320 6.805 20.348 1.00 97.38 475 ASP A N 1
ATOM 3650 C CA . ASP A 1 475 ? -25.312 6.550 19.321 1.00 97.38 475 ASP A CA 1
ATOM 3651 C C . ASP A 1 475 ? -25.897 6.069 17.991 1.00 97.38 475 ASP A C 1
ATOM 3653 O O . ASP A 1 475 ? -27.058 5.671 17.882 1.00 97.38 475 ASP A O 1
ATOM 3657 N N . VAL A 1 476 ? -25.050 6.044 16.962 1.00 98.44 476 VAL A N 1
ATOM 3658 C CA . VAL A 1 476 ? -25.346 5.353 15.702 1.00 98.44 476 VAL A CA 1
ATOM 3659 C C . VAL A 1 476 ? -24.511 4.088 15.628 1.00 98.44 476 VAL A C 1
ATOM 3661 O O . VAL A 1 476 ? -23.288 4.144 15.710 1.00 98.44 476 VAL A O 1
ATOM 3664 N N . TYR A 1 477 ? -25.161 2.953 15.409 1.00 98.50 477 TYR A N 1
ATOM 3665 C CA . TYR A 1 477 ? -24.506 1.671 15.192 1.00 98.50 477 TYR A CA 1
ATOM 3666 C C . TYR A 1 477 ? -24.657 1.255 13.737 1.00 98.50 477 TYR A C 1
ATOM 3668 O O . TYR A 1 477 ? -25.752 1.311 13.181 1.00 98.50 477 TYR A O 1
ATOM 3676 N N 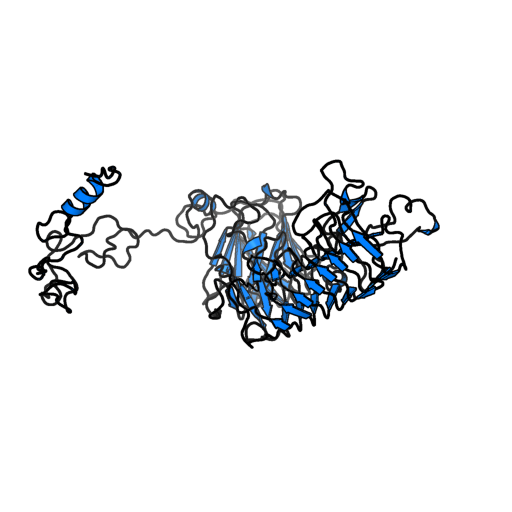. LEU A 1 478 ? -23.567 0.809 13.130 1.00 98.06 478 LEU A N 1
ATOM 3677 C CA . LEU A 1 478 ? -23.495 0.393 11.740 1.00 98.06 478 LEU A CA 1
ATOM 3678 C C . LEU A 1 478 ? -22.817 -0.976 11.664 1.00 98.06 478 LEU A C 1
ATOM 3680 O O . LEU A 1 478 ? -21.690 -1.143 12.117 1.00 98.06 478 LEU A O 1
ATOM 3684 N N . ASN A 1 479 ? -23.502 -1.942 11.060 1.00 96.69 479 ASN A N 1
ATOM 3685 C CA . ASN A 1 479 ? -22.918 -3.213 10.652 1.00 96.69 479 ASN A CA 1
ATOM 3686 C C . ASN A 1 479 ? -22.789 -3.193 9.127 1.00 96.69 479 ASN A C 1
ATOM 3688 O O . ASN A 1 479 ? -23.792 -3.286 8.410 1.00 96.69 479 ASN A O 1
ATOM 3692 N N . MET A 1 480 ? -21.569 -3.017 8.627 1.00 96.25 480 MET A N 1
ATOM 3693 C CA . MET A 1 480 ? -21.286 -3.100 7.198 1.00 96.25 480 MET A CA 1
ATOM 3694 C C . MET A 1 480 ? -21.009 -4.554 6.842 1.00 96.25 480 MET A C 1
ATOM 3696 O O . MET A 1 480 ? -20.026 -5.104 7.315 1.00 96.25 480 MET A O 1
ATOM 3700 N N . VAL A 1 481 ? -21.851 -5.150 5.992 1.00 96.00 481 VAL A N 1
ATOM 3701 C CA . VAL A 1 481 ? -21.604 -6.475 5.406 1.00 96.00 481 VAL A CA 1
ATOM 3702 C C . VAL A 1 481 ? -21.176 -6.283 3.956 1.00 96.00 481 VAL A C 1
ATOM 3704 O O . VAL A 1 481 ? -21.941 -5.749 3.144 1.00 96.00 481 VAL A O 1
ATOM 3707 N N . ALA A 1 482 ? -19.949 -6.682 3.649 1.00 96.44 482 ALA A N 1
ATOM 3708 C CA . ALA A 1 482 ? -19.339 -6.569 2.341 1.00 96.44 482 ALA A CA 1
ATOM 3709 C C . ALA A 1 482 ? -20.053 -7.454 1.314 1.00 96.44 482 ALA A C 1
ATOM 3711 O O . ALA A 1 482 ? -20.387 -8.611 1.568 1.00 96.44 482 ALA A O 1
ATOM 3712 N N . ILE A 1 483 ? -20.262 -6.913 0.115 1.00 95.06 483 ILE A N 1
ATOM 3713 C CA . ILE A 1 483 ? -20.757 -7.668 -1.052 1.00 95.06 483 ILE A CA 1
ATOM 3714 C C . ILE A 1 483 ? -19.678 -7.816 -2.133 1.00 95.06 483 ILE A C 1
ATOM 3716 O O . ILE A 1 483 ? -19.922 -8.397 -3.189 1.00 95.06 483 ILE A O 1
ATOM 3720 N N . GLY A 1 484 ? -18.501 -7.255 -1.874 1.00 92.94 484 GLY A N 1
ATOM 3721 C CA . GLY A 1 484 ? -17.343 -7.211 -2.745 1.00 92.94 484 GLY A CA 1
ATOM 3722 C C . GLY A 1 484 ? -16.228 -6.419 -2.066 1.00 92.94 484 GLY A C 1
ATOM 3723 O O . GLY A 1 484 ? -16.270 -6.189 -0.860 1.00 92.94 484 GLY A O 1
ATOM 3724 N N . ARG A 1 485 ? -15.258 -5.976 -2.868 1.00 90.56 485 ARG A N 1
ATOM 3725 C CA . ARG A 1 485 ? -14.040 -5.322 -2.379 1.00 90.56 485 ARG A CA 1
ATOM 3726 C C . ARG A 1 485 ? -14.294 -3.992 -1.677 1.00 90.56 485 ARG A C 1
ATOM 3728 O O . ARG A 1 485 ? -13.730 -3.736 -0.624 1.00 90.56 485 ARG A O 1
ATOM 3735 N N . VAL A 1 486 ? -15.123 -3.145 -2.288 1.00 93.00 486 VAL A N 1
ATOM 3736 C CA . VAL A 1 486 ? -15.339 -1.768 -1.834 1.00 93.00 486 VAL A CA 1
ATOM 3737 C C . VAL A 1 486 ? -16.821 -1.460 -1.763 1.00 93.00 486 VAL A C 1
ATOM 3739 O O . VAL A 1 486 ? -17.556 -1.564 -2.747 1.00 93.00 486 VAL A O 1
ATOM 3742 N N . GLN A 1 487 ? -17.244 -0.973 -0.607 1.00 95.06 487 GLN A N 1
ATOM 3743 C CA . GLN A 1 487 ? -18.592 -0.484 -0.353 1.00 95.06 487 GLN A CA 1
ATOM 3744 C C . GLN A 1 487 ? -18.529 0.733 0.558 1.00 95.06 487 GLN A C 1
ATOM 3746 O O . GLN A 1 487 ? -17.551 0.966 1.261 1.00 95.06 487 GLN A O 1
ATOM 3751 N N . ASN A 1 488 ? -19.581 1.544 0.540 1.00 97.12 488 ASN A N 1
ATOM 3752 C CA . ASN A 1 488 ? -19.628 2.737 1.371 1.00 97.12 488 ASN A CA 1
ATOM 3753 C C . ASN A 1 488 ? -21.031 3.046 1.870 1.00 97.12 488 ASN A C 1
ATOM 3755 O O . ASN A 1 488 ? -22.018 2.703 1.219 1.00 97.12 488 ASN A O 1
ATOM 3759 N N . VAL A 1 489 ? -21.096 3.734 3.001 1.00 98.31 489 VAL A N 1
ATOM 3760 C CA . VAL A 1 489 ? -22.301 4.326 3.576 1.00 98.31 489 VAL A CA 1
ATOM 3761 C C . VAL A 1 489 ? -22.039 5.814 3.776 1.00 98.31 489 VAL A C 1
ATOM 3763 O O . VAL A 1 489 ? -21.043 6.206 4.378 1.00 98.31 489 VAL A O 1
ATOM 3766 N N . ASN A 1 490 ? -22.933 6.647 3.256 1.00 98.31 490 ASN A N 1
ATOM 3767 C CA . ASN A 1 490 ? -22.924 8.087 3.466 1.00 98.31 490 ASN A CA 1
ATOM 3768 C C . ASN A 1 490 ? -23.862 8.415 4.624 1.00 98.31 490 ASN A C 1
ATOM 3770 O O . ASN A 1 490 ? -25.045 8.073 4.573 1.00 98.31 490 ASN A O 1
ATOM 3774 N N . MET A 1 491 ? -23.329 9.086 5.634 1.00 98.38 491 MET A N 1
ATOM 3775 C CA . MET A 1 491 ? -24.051 9.666 6.755 1.00 98.38 491 MET A CA 1
ATOM 3776 C C . MET A 1 491 ? -24.122 11.180 6.552 1.00 98.38 491 MET A C 1
ATOM 3778 O O . MET A 1 491 ? -23.090 11.816 6.351 1.00 98.38 491 MET A O 1
ATOM 3782 N N . THR A 1 492 ? -25.320 11.755 6.595 1.00 98.44 492 THR A N 1
ATOM 3783 C CA . THR A 1 492 ? -25.551 13.203 6.445 1.00 98.44 492 THR A CA 1
ATOM 3784 C C . THR A 1 492 ? -26.564 13.693 7.465 1.00 98.44 492 THR A C 1
ATOM 3786 O O . THR A 1 492 ? -27.483 12.947 7.795 1.00 98.44 492 THR A O 1
ATOM 3789 N N . TRP A 1 493 ? -26.460 14.941 7.910 1.00 98.19 493 TRP A N 1
ATOM 3790 C CA . TRP A 1 493 ? -27.423 15.561 8.829 1.00 98.19 493 TRP A CA 1
ATOM 3791 C C . TRP A 1 493 ? -27.635 17.046 8.502 1.00 98.19 493 TRP A C 1
ATOM 3793 O O . TRP A 1 493 ? -26.988 17.586 7.607 1.00 98.19 493 TRP A O 1
ATOM 3803 N N . THR A 1 494 ? -28.584 17.691 9.185 1.00 97.88 494 THR A N 1
ATOM 3804 C CA . THR A 1 494 ? -28.923 19.112 8.990 1.00 97.88 494 THR A CA 1
ATOM 3805 C C . THR A 1 494 ? -28.631 19.975 10.205 1.00 97.88 494 THR A C 1
ATOM 3807 O O . THR A 1 494 ? -28.271 21.139 10.042 1.00 97.88 494 THR A O 1
ATOM 3810 N N . ASP A 1 495 ? -28.773 19.423 11.410 1.00 96.50 495 ASP A N 1
ATOM 3811 C CA . ASP A 1 495 ? -28.576 20.165 12.652 1.00 96.50 495 ASP A CA 1
ATOM 3812 C C . ASP A 1 495 ? -27.540 19.459 13.528 1.00 96.50 495 ASP A C 1
ATOM 3814 O O . ASP A 1 495 ? -27.679 18.275 13.850 1.00 96.50 495 ASP A O 1
ATOM 3818 N N . ASP A 1 496 ? -26.503 20.207 13.892 1.00 96.44 496 ASP A N 1
ATOM 3819 C CA . ASP A 1 496 ? -25.428 19.749 14.766 1.00 96.44 496 ASP A CA 1
ATOM 3820 C C . ASP A 1 496 ? -25.909 19.631 16.217 1.00 96.44 496 ASP A C 1
ATOM 3822 O O . ASP A 1 496 ? -26.880 20.268 16.640 1.00 96.44 496 ASP A O 1
ATOM 3826 N N . VAL A 1 497 ? -25.178 18.838 16.996 1.00 93.31 497 VAL A N 1
ATOM 3827 C CA . VAL A 1 497 ? -25.351 18.715 18.444 1.00 93.31 497 VAL A CA 1
ATOM 3828 C C . VAL A 1 497 ? -24.042 19.015 19.151 1.00 93.31 497 VAL A C 1
ATOM 3830 O O . VAL A 1 497 ? -22.968 18.832 18.582 1.00 93.31 497 VAL A O 1
ATOM 3833 N N . GLU A 1 498 ? -24.140 19.449 20.403 1.00 92.62 498 GLU A N 1
ATOM 3834 C CA . GLU A 1 498 ? -22.974 19.523 21.280 1.00 92.62 498 GLU A CA 1
ATOM 3835 C C . GLU A 1 498 ? -22.505 18.105 21.608 1.00 92.62 498 GLU A C 1
ATOM 3837 O O . GLU A 1 498 ? -23.282 17.289 22.116 1.00 92.62 498 GLU A O 1
ATOM 3842 N N . LEU A 1 499 ? -21.243 17.816 21.294 1.00 93.25 499 LEU A N 1
ATOM 3843 C CA . LEU A 1 499 ? -20.608 16.549 21.631 1.00 93.25 499 LEU A CA 1
ATOM 3844 C C . LEU A 1 499 ? -20.129 16.582 23.084 1.00 93.25 499 LEU A C 1
ATOM 3846 O O . LEU A 1 499 ? -19.721 17.623 23.602 1.00 93.25 499 LEU A O 1
ATOM 3850 N N . SER A 1 500 ? -20.174 15.430 23.751 1.00 90.81 500 SER A N 1
ATOM 3851 C CA . SER A 1 500 ? -19.476 15.268 25.026 1.00 90.81 500 SER A CA 1
ATOM 3852 C C . SER A 1 500 ? -17.970 15.457 24.815 1.00 90.81 500 SER A C 1
ATOM 3854 O O . SER A 1 500 ? -17.474 15.025 23.769 1.00 90.81 500 SER A O 1
ATOM 3856 N N . PRO A 1 501 ? -17.249 16.060 25.783 1.00 92.38 501 PRO A N 1
ATOM 3857 C CA . PRO A 1 501 ? -15.793 16.094 25.747 1.00 92.38 501 PRO A CA 1
ATOM 3858 C C . PRO A 1 501 ? -15.234 14.700 25.465 1.00 92.38 501 PRO A C 1
ATOM 3860 O O . PRO A 1 501 ? -15.746 13.702 25.980 1.00 92.38 501 PRO A O 1
ATOM 3863 N N . LEU A 1 502 ? -14.254 14.650 24.572 1.00 93.75 502 LEU A N 1
ATOM 3864 C CA . LEU A 1 502 ? -13.537 13.435 24.230 1.00 93.75 502 LEU A CA 1
ATOM 3865 C C . LEU A 1 502 ? -12.432 13.272 25.279 1.00 93.75 502 LEU A C 1
ATOM 3867 O O . LEU A 1 502 ? -11.487 14.052 25.286 1.00 93.75 502 LEU A O 1
ATOM 3871 N N . ASP A 1 503 ? -12.691 12.362 26.211 1.00 92.69 503 ASP A N 1
ATOM 3872 C CA . ASP A 1 503 ? -11.935 12.044 27.427 1.00 92.69 503 ASP A CA 1
ATOM 3873 C C . ASP A 1 503 ? -12.105 10.527 27.609 1.00 92.69 503 ASP A C 1
ATOM 3875 O O . ASP A 1 503 ? -13.176 10.046 28.009 1.00 92.69 503 ASP A O 1
ATOM 3879 N N . THR A 1 504 ? -11.136 9.771 27.096 1.00 92.12 504 THR A N 1
ATOM 3880 C CA . THR A 1 504 ? -11.249 8.322 26.905 1.00 92.12 504 THR A CA 1
ATOM 3881 C C . THR A 1 504 ? -10.958 7.546 28.185 1.00 92.12 504 THR A C 1
ATOM 3883 O O . THR A 1 504 ? -11.609 6.523 28.431 1.00 92.12 504 THR A O 1
ATOM 3886 N N . ASP A 1 505 ? -10.009 8.006 28.995 1.00 89.19 505 ASP A N 1
ATOM 3887 C CA . ASP A 1 505 ? -9.630 7.376 30.259 1.00 89.19 505 ASP A CA 1
ATOM 3888 C C . ASP A 1 505 ? -10.496 7.858 31.447 1.00 89.19 505 ASP A C 1
ATOM 3890 O O . ASP A 1 505 ? -10.639 7.147 32.449 1.00 89.19 505 ASP A O 1
ATOM 3894 N N . GLY A 1 506 ? -11.195 8.987 31.290 1.00 90.00 506 GLY A N 1
ATOM 3895 C CA . GLY A 1 506 ? -12.154 9.530 32.241 1.00 90.00 506 GLY A CA 1
ATOM 3896 C C . GLY A 1 506 ? -11.514 10.307 33.389 1.00 90.00 506 GLY A C 1
ATOM 3897 O O . GLY A 1 506 ? -12.142 10.416 34.454 1.00 90.00 506 GLY A O 1
ATOM 3898 N N . ASP A 1 507 ? -10.287 10.802 33.222 1.00 87.94 507 ASP A N 1
ATOM 3899 C CA . ASP A 1 507 ? -9.557 11.544 34.253 1.00 87.94 507 ASP A CA 1
ATOM 3900 C C . ASP A 1 507 ? -9.979 13.031 34.348 1.00 87.94 507 ASP A C 1
ATOM 3902 O O . ASP A 1 507 ? -9.730 13.711 35.356 1.00 87.94 507 ASP A O 1
ATOM 3906 N N . GLY A 1 508 ? -10.733 13.513 33.353 1.00 90.00 508 GLY A N 1
ATOM 3907 C CA . GLY A 1 508 ? -11.252 14.873 33.251 1.00 90.00 508 GLY A CA 1
ATOM 3908 C C . GLY A 1 508 ? -10.412 15.827 32.395 1.00 90.00 508 GLY A C 1
ATOM 3909 O O . GLY A 1 508 ? -10.828 16.984 32.228 1.00 90.00 508 GLY A O 1
ATOM 3910 N N . ALA A 1 509 ? -9.267 15.393 31.870 1.00 91.69 509 ALA A N 1
ATOM 3911 C CA . ALA A 1 509 ? -8.577 16.012 30.747 1.00 91.69 509 ALA A CA 1
ATOM 3912 C C . ALA A 1 509 ? -9.158 15.479 29.426 1.00 91.69 509 ALA A C 1
ATOM 3914 O O . ALA A 1 509 ? -9.801 14.442 29.379 1.00 91.69 509 ALA A O 1
ATOM 3915 N N . THR A 1 510 ? -9.038 16.248 28.342 1.00 93.94 510 THR A N 1
ATOM 3916 C CA . THR A 1 510 ? -9.453 15.738 27.025 1.00 93.94 510 THR A CA 1
ATOM 3917 C C . THR A 1 510 ? -8.275 15.051 26.355 1.00 93.94 510 THR A C 1
ATOM 3919 O O . THR A 1 510 ? -7.163 15.569 26.474 1.00 93.94 510 THR A O 1
ATOM 3922 N N . ASP A 1 511 ? -8.506 14.001 25.55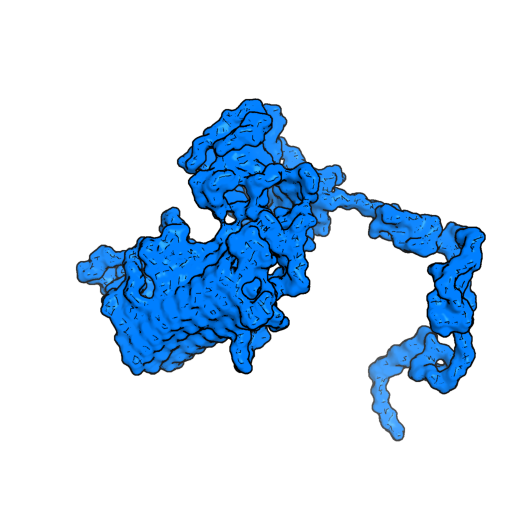5 1.00 93.19 511 ASP A N 1
ATOM 3923 C CA . ASP A 1 511 ? -7.409 13.283 24.886 1.00 93.19 511 ASP A CA 1
ATOM 3924 C C . ASP A 1 511 ? -6.506 14.251 24.090 1.00 93.19 511 ASP A C 1
ATOM 3926 O O . ASP A 1 511 ? -5.285 14.111 24.015 1.00 93.19 511 ASP A O 1
ATOM 3930 N N . GLY A 1 512 ? -7.113 15.276 23.480 1.00 92.12 512 GLY A N 1
ATOM 3931 C CA . GLY A 1 512 ? -6.397 16.311 22.740 1.00 92.12 512 GLY A CA 1
ATOM 3932 C C . GLY A 1 512 ? -5.491 17.184 23.617 1.00 92.12 512 GLY A C 1
ATOM 3933 O O . GLY A 1 512 ? -4.390 17.538 23.181 1.00 92.12 512 GLY A O 1
ATOM 3934 N N . ASP A 1 513 ? -5.928 17.524 24.833 1.00 92.25 513 ASP A N 1
ATOM 3935 C CA . ASP A 1 513 ? -5.135 18.284 25.806 1.00 92.25 513 ASP A CA 1
ATOM 3936 C C . ASP A 1 513 ? -3.995 17.435 26.386 1.00 92.25 513 ASP A C 1
ATOM 3938 O O . ASP A 1 513 ? -2.877 17.932 26.542 1.00 92.25 513 ASP A O 1
ATOM 3942 N N . GLU A 1 514 ? -4.246 16.155 26.655 1.00 92.44 514 GLU A N 1
ATOM 3943 C CA . GLU A 1 514 ? -3.246 15.212 27.159 1.00 92.44 514 GLU A CA 1
ATOM 3944 C C . GLU A 1 514 ? -2.123 14.988 26.152 1.00 92.44 514 GLU A C 1
ATOM 3946 O O . GLU A 1 514 ? -0.948 15.169 26.479 1.00 92.44 514 GLU A O 1
ATOM 3951 N N . ILE A 1 515 ? -2.460 14.718 24.887 1.00 90.75 515 ILE A N 1
ATOM 3952 C CA . ILE A 1 515 ? -1.449 14.572 23.834 1.00 90.75 515 ILE A CA 1
ATOM 3953 C C . ILE A 1 515 ? -0.668 15.874 23.663 1.00 90.75 515 ILE A C 1
ATOM 3955 O O . ILE A 1 515 ? 0.555 15.843 23.516 1.00 90.75 515 ILE A O 1
ATOM 3959 N N . ALA A 1 516 ? -1.335 17.033 23.720 1.00 90.25 516 ALA A N 1
ATOM 3960 C CA . ALA A 1 516 ? -0.653 18.324 23.662 1.00 90.25 516 ALA A CA 1
ATOM 3961 C C . ALA A 1 516 ? 0.332 18.521 24.834 1.00 90.25 516 ALA A C 1
ATOM 3963 O O . ALA A 1 516 ? 1.350 19.202 24.668 1.00 90.25 516 ALA A O 1
ATOM 3964 N N . ALA A 1 517 ? 0.052 17.917 25.993 1.00 90.00 517 ALA A N 1
ATOM 3965 C CA . ALA A 1 517 ? 0.935 17.872 27.156 1.00 90.00 517 ALA A CA 1
ATOM 3966 C C . ALA A 1 517 ? 2.018 16.775 27.072 1.00 90.00 517 ALA A C 1
ATOM 3968 O O . ALA A 1 517 ? 3.005 16.850 27.805 1.00 90.00 517 ALA A O 1
ATOM 3969 N N . GLY A 1 518 ? 1.893 15.825 26.140 1.00 88.12 518 GLY A N 1
ATOM 3970 C CA . GLY A 1 518 ? 2.787 14.675 25.991 1.00 88.12 518 GLY A CA 1
ATOM 3971 C C . GLY A 1 518 ? 2.413 13.473 26.862 1.00 88.12 518 GLY A C 1
ATOM 3972 O O . GLY A 1 518 ? 3.274 12.625 27.092 1.00 88.12 518 GLY A O 1
ATOM 3973 N N . ASN A 1 519 ? 1.167 13.422 27.333 1.00 88.44 519 ASN A N 1
ATOM 3974 C CA . ASN A 1 519 ? 0.599 12.325 28.110 1.00 88.44 519 ASN A CA 1
ATOM 3975 C C . ASN A 1 519 ? -0.117 11.319 27.190 1.00 88.44 519 ASN A C 1
ATOM 3977 O O . ASN A 1 519 ? -0.421 11.629 26.034 1.00 88.44 519 ASN A O 1
ATOM 3981 N N . ASP A 1 520 ? -0.355 10.111 27.702 1.00 88.00 520 ASP A N 1
ATOM 3982 C CA . ASP A 1 520 ? -1.101 9.064 27.003 1.00 88.00 520 ASP A CA 1
ATOM 3983 C C . ASP A 1 520 ? -2.596 9.160 27.354 1.00 88.00 520 ASP A C 1
ATOM 3985 O O . ASP A 1 520 ? -2.938 8.853 28.491 1.00 88.00 520 ASP A O 1
ATOM 3989 N N . PRO A 1 521 ? -3.481 9.506 26.400 1.00 90.19 521 PRO A N 1
ATOM 3990 C CA . PRO A 1 521 ? -4.907 9.739 26.661 1.00 90.19 521 PRO A CA 1
ATOM 3991 C C . PRO A 1 521 ? -5.726 8.477 26.973 1.00 90.19 521 PRO A C 1
ATOM 3993 O O . PRO A 1 521 ? -6.957 8.496 27.033 1.00 90.19 521 PRO A O 1
ATOM 3996 N N . PHE A 1 522 ? -5.065 7.322 27.032 1.00 90.06 522 PHE A N 1
ATOM 3997 C CA . PHE A 1 522 ? -5.698 6.028 27.277 1.00 90.06 522 PHE A CA 1
ATOM 3998 C C . PHE A 1 522 ? -5.228 5.376 28.570 1.00 90.06 522 PHE A C 1
ATOM 4000 O O . PHE A 1 522 ? -5.822 4.385 29.009 1.00 90.06 522 PHE A O 1
ATOM 4007 N N . ALA A 1 523 ? -4.160 5.902 29.162 1.00 81.19 523 ALA A N 1
ATOM 4008 C CA . ALA A 1 523 ? -3.668 5.450 30.440 1.00 81.19 523 ALA A CA 1
ATOM 4009 C C . ALA A 1 523 ? -4.327 6.306 31.512 1.00 81.19 523 ALA A C 1
ATOM 4011 O O . ALA A 1 523 ? -4.084 7.500 31.558 1.00 81.19 523 ALA A O 1
ATOM 4012 N N . ILE A 1 524 ? -5.098 5.677 32.404 1.00 67.19 524 ILE A N 1
ATOM 4013 C CA . ILE A 1 524 ? -5.528 6.348 33.630 1.00 67.19 524 ILE A CA 1
ATOM 4014 C C . ILE A 1 524 ? -4.241 6.697 34.380 1.00 67.19 524 ILE A C 1
ATOM 4016 O O . ILE A 1 524 ? -3.633 5.796 34.966 1.00 67.19 524 ILE A O 1
ATOM 4020 N N . ASP A 1 525 ? -3.816 7.962 34.326 1.00 56.84 525 ASP A N 1
ATOM 4021 C CA . ASP A 1 525 ? -2.663 8.479 35.067 1.00 56.84 525 ASP A CA 1
ATOM 4022 C C . ASP A 1 525 ? -3.018 8.522 36.557 1.00 56.84 525 ASP A C 1
ATOM 4024 O O . ASP A 1 525 ? -3.337 9.541 37.174 1.00 56.84 525 ASP A O 1
ATOM 4028 N N . LEU A 1 526 ? -3.059 7.332 37.139 1.00 57.53 526 LEU A N 1
ATOM 4029 C CA . LEU A 1 526 ? -3.114 7.120 38.561 1.00 57.53 526 LEU A CA 1
ATOM 4030 C C . LEU A 1 526 ? -1.678 6.878 39.004 1.00 57.53 526 LEU A C 1
ATOM 4032 O O . LEU A 1 526 ? -1.389 5.796 39.493 1.00 57.53 526 LEU A O 1
ATOM 4036 N N . ASP A 1 527 ? -0.804 7.878 38.842 1.00 66.31 527 ASP A N 1
ATOM 4037 C CA . ASP A 1 527 ? 0.465 7.952 39.567 1.00 66.31 527 ASP A CA 1
ATOM 4038 C C . ASP A 1 527 ? 0.183 7.614 41.045 1.00 66.31 527 ASP A C 1
ATOM 4040 O O . ASP A 1 527 ? -0.331 8.427 41.834 1.00 66.31 527 ASP A O 1
ATOM 4044 N N . VAL A 1 528 ? 0.480 6.381 41.447 1.00 72.56 528 VAL A N 1
ATOM 4045 C CA . VAL A 1 528 ? 0.349 5.943 42.826 1.00 72.56 528 VAL A CA 1
ATOM 4046 C C . VAL A 1 528 ? 1.634 6.381 43.508 1.00 72.56 528 VAL A C 1
ATOM 4048 O O . VAL A 1 528 ? 2.646 5.686 43.564 1.00 72.56 528 VAL A O 1
ATOM 4051 N N . LEU A 1 529 ? 1.595 7.605 44.022 1.00 82.62 529 LEU A N 1
ATOM 4052 C CA . LEU A 1 529 ? 2.675 8.173 44.815 1.00 82.62 529 LEU A CA 1
ATOM 4053 C C . LEU A 1 529 ? 2.886 7.345 46.087 1.00 82.62 529 LEU A C 1
ATOM 4055 O O . LEU A 1 529 ? 1.989 7.217 46.924 1.00 82.62 529 LEU A O 1
ATOM 4059 N N . GLY A 1 530 ? 4.096 6.826 46.254 1.00 87.00 530 GLY A N 1
ATOM 4060 C CA . GLY A 1 530 ? 4.476 6.061 47.430 1.00 87.00 530 GLY A CA 1
ATOM 4061 C C . GLY A 1 530 ? 5.939 5.654 47.396 1.00 87.00 530 GLY A C 1
ATOM 4062 O O . GLY A 1 530 ? 6.720 6.097 46.559 1.00 87.00 530 GLY A O 1
ATOM 4063 N N . CYS A 1 531 ? 6.338 4.807 48.337 1.00 90.50 531 CYS A N 1
ATOM 4064 C CA . CYS A 1 531 ? 7.710 4.335 48.390 1.00 90.50 531 CYS A CA 1
ATOM 4065 C C . CYS A 1 531 ? 7.897 3.126 47.466 1.00 90.50 531 CYS A C 1
ATOM 4067 O O . CYS A 1 531 ? 7.382 2.046 47.747 1.00 90.50 531 CYS A O 1
ATOM 4069 N N . THR A 1 532 ? 8.698 3.279 46.415 1.00 90.00 532 THR A N 1
ATOM 4070 C CA . THR A 1 532 ? 8.953 2.252 45.387 1.00 90.00 532 THR A CA 1
ATOM 4071 C C . THR A 1 532 ? 10.124 1.326 45.735 1.00 90.00 532 THR A C 1
ATOM 4073 O O . THR A 1 532 ? 10.347 0.289 45.104 1.00 90.00 532 THR A O 1
ATOM 4076 N N . TYR A 1 533 ? 10.901 1.665 46.768 1.00 83.00 533 TYR A N 1
ATOM 4077 C CA . TYR A 1 533 ? 12.062 0.878 47.172 1.00 83.00 533 TYR A CA 1
ATOM 4078 C C . TYR A 1 533 ? 11.632 -0.343 47.987 1.00 83.00 533 TYR A C 1
ATOM 4080 O O . TYR A 1 533 ? 11.326 -0.222 49.170 1.00 83.00 533 TYR A O 1
ATOM 4088 N N . PHE A 1 534 ? 11.737 -1.540 47.401 1.00 79.69 534 PHE A N 1
ATOM 4089 C CA . PHE A 1 534 ? 11.441 -2.830 48.054 1.00 79.69 534 PHE A CA 1
ATOM 4090 C C . PHE A 1 534 ? 12.113 -3.014 49.434 1.00 79.69 534 PHE A C 1
ATOM 4092 O O . PHE A 1 534 ? 11.643 -3.766 50.285 1.00 79.69 534 PHE A O 1
ATOM 4099 N N . GLY A 1 535 ? 13.241 -2.330 49.663 1.00 73.38 535 GLY A N 1
ATOM 4100 C CA . GLY A 1 535 ? 13.984 -2.365 50.921 1.00 73.38 535 GLY A CA 1
ATOM 4101 C C . GLY A 1 535 ? 13.460 -1.448 52.035 1.00 73.38 535 GLY A C 1
ATOM 4102 O O . GLY A 1 535 ? 13.973 -1.499 53.154 1.00 73.38 535 GLY A O 1
ATOM 4103 N N . ALA A 1 536 ? 12.489 -0.587 51.744 1.00 80.25 536 ALA A N 1
ATOM 4104 C CA . ALA A 1 536 ? 11.929 0.361 52.692 1.00 80.25 536 ALA A CA 1
ATOM 4105 C C . ALA A 1 536 ? 10.779 -0.251 53.499 1.00 80.25 536 ALA A C 1
ATOM 4107 O O . ALA A 1 536 ? 10.039 -1.120 53.050 1.00 80.25 536 ALA A O 1
ATOM 4108 N N . CYS A 1 537 ? 10.589 0.251 54.710 1.00 83.62 537 CYS A N 1
ATOM 4109 C CA . CYS A 1 537 ? 9.565 -0.228 55.631 1.00 83.62 537 CYS A CA 1
ATOM 4110 C C . CYS A 1 537 ? 8.137 0.138 55.244 1.00 83.62 537 CYS A C 1
ATOM 4112 O O . CYS A 1 537 ? 7.196 -0.482 55.732 1.00 83.62 537 CYS A O 1
ATOM 4114 N N . ASN A 1 538 ? 7.974 1.164 54.425 1.00 88.56 538 ASN A N 1
ATOM 4115 C CA . ASN A 1 538 ? 6.703 1.592 53.864 1.00 88.56 538 ASN A CA 1
ATOM 4116 C C . ASN A 1 538 ? 6.673 1.380 52.349 1.00 88.56 538 ASN A C 1
ATOM 4118 O O . ASN A 1 538 ? 5.972 2.129 51.681 1.00 88.56 538 ASN A O 1
ATOM 4122 N N . TYR A 1 539 ? 7.435 0.403 51.834 1.00 86.06 539 TYR A N 1
ATOM 4123 C CA . TYR A 1 539 ? 7.324 -0.023 50.442 1.00 86.06 539 TYR A CA 1
ATOM 4124 C C . TYR A 1 539 ? 5.853 -0.268 50.097 1.00 86.06 539 TYR A C 1
ATOM 4126 O O . TYR A 1 539 ? 5.181 -1.056 50.772 1.00 86.06 539 TYR A O 1
ATOM 4134 N N . ASP A 1 540 ? 5.375 0.427 49.074 1.00 84.56 540 ASP A N 1
ATOM 4135 C CA . ASP A 1 540 ? 4.039 0.268 48.529 1.00 84.56 540 ASP A CA 1
ATOM 4136 C C . ASP A 1 540 ? 4.163 -0.447 47.185 1.00 84.56 540 ASP A C 1
ATOM 4138 O O . ASP A 1 540 ? 4.877 -0.005 46.288 1.00 84.56 540 ASP A O 1
ATOM 4142 N N . ILE A 1 541 ? 3.514 -1.602 47.081 1.00 85.12 541 ILE A N 1
ATOM 4143 C CA . ILE A 1 541 ? 3.567 -2.437 45.879 1.00 85.12 541 ILE A CA 1
ATOM 4144 C C . ILE A 1 541 ? 2.744 -1.847 44.736 1.00 85.12 541 ILE A C 1
ATOM 4146 O O . ILE A 1 541 ? 3.014 -2.157 43.581 1.00 85.12 541 ILE A O 1
ATOM 4150 N N . GLU A 1 542 ? 1.757 -1.016 45.065 1.00 77.75 542 GLU A N 1
ATOM 4151 C CA . GLU A 1 542 ? 0.935 -0.340 44.071 1.00 77.75 542 GLU A CA 1
ATOM 4152 C C . GLU A 1 542 ? 1.581 0.975 43.624 1.00 77.75 542 GLU A C 1
ATOM 4154 O O . GLU A 1 542 ? 1.113 1.540 42.648 1.00 77.75 542 GLU A O 1
ATOM 4159 N N . ALA A 1 543 ? 2.640 1.450 44.301 1.00 83.00 543 ALA A N 1
ATOM 4160 C CA . ALA A 1 543 ? 3.314 2.694 43.952 1.00 83.00 543 ALA A CA 1
ATOM 4161 C C . ALA A 1 543 ? 4.250 2.552 42.748 1.00 83.00 543 ALA A C 1
ATOM 4163 O O . ALA A 1 543 ? 5.181 1.741 42.753 1.00 83.00 543 ALA A O 1
ATOM 4164 N N . ASP A 1 544 ? 4.045 3.406 41.753 1.00 81.50 544 ASP A N 1
ATOM 4165 C CA . ASP A 1 544 ? 4.842 3.523 40.530 1.00 81.50 544 ASP A CA 1
ATOM 4166 C C . ASP A 1 544 ? 5.667 4.820 40.474 1.00 81.50 544 ASP A C 1
ATOM 4168 O O . ASP A 1 544 ? 6.662 4.882 39.744 1.00 81.50 544 ASP A O 1
ATOM 4172 N N . VAL A 1 545 ? 5.353 5.805 41.326 1.00 81.56 545 VAL A N 1
ATOM 4173 C CA . VAL A 1 545 ? 6.109 7.056 41.470 1.00 81.56 545 VAL A CA 1
ATOM 4174 C C . VAL A 1 545 ? 6.630 7.242 42.894 1.00 81.56 545 VAL A C 1
ATOM 4176 O O . VAL A 1 545 ? 5.877 7.304 43.865 1.00 81.56 545 VAL A O 1
ATOM 4179 N N . GLU A 1 546 ? 7.952 7.399 43.020 1.00 86.19 546 GLU A N 1
ATOM 4180 C CA . GLU A 1 546 ? 8.615 7.667 44.299 1.00 86.19 546 GLU A CA 1
ATOM 4181 C C . GLU A 1 546 ? 8.279 9.070 44.828 1.00 86.19 546 GLU A C 1
ATOM 4183 O O . GLU A 1 546 ? 8.700 10.082 44.264 1.00 86.19 546 GLU A O 1
ATOM 4188 N N . ASP A 1 547 ? 7.592 9.137 45.967 1.00 88.88 547 ASP A N 1
ATOM 4189 C CA . ASP A 1 547 ? 7.163 10.399 46.588 1.00 88.88 547 ASP A CA 1
ATOM 4190 C C . ASP A 1 547 ? 8.135 10.925 47.666 1.00 88.88 547 ASP A C 1
ATOM 4192 O O . ASP A 1 547 ? 7.906 11.965 48.293 1.00 88.88 547 ASP A O 1
ATOM 4196 N N . GLY A 1 548 ? 9.245 10.213 47.890 1.00 87.75 548 GLY A N 1
ATOM 4197 C CA . GLY A 1 548 ? 10.243 10.533 48.907 1.00 87.75 548 GLY A CA 1
ATOM 4198 C C . GLY A 1 548 ? 9.808 10.165 50.327 1.00 87.75 548 GLY A C 1
ATOM 4199 O O . GLY A 1 548 ? 10.471 10.564 51.291 1.00 87.75 548 GLY A O 1
ATOM 4200 N N . SER A 1 549 ? 8.715 9.412 50.481 1.00 90.81 549 SER A N 1
ATOM 4201 C CA . SER A 1 549 ? 8.231 8.944 51.779 1.00 90.81 549 SER A CA 1
ATOM 4202 C C . SER A 1 549 ? 8.998 7.734 52.316 1.00 90.81 549 SER A C 1
ATOM 4204 O O . SER A 1 549 ? 8.753 7.346 53.459 1.00 90.81 549 SER A O 1
ATOM 4206 N N . CYS A 1 550 ? 9.916 7.125 51.551 1.00 90.62 550 CYS A N 1
ATOM 4207 C CA . CYS A 1 550 ? 10.616 5.911 51.970 1.00 90.62 550 CYS A CA 1
ATOM 4208 C C . CYS A 1 550 ? 11.334 6.024 53.322 1.00 90.62 550 CYS A C 1
ATOM 4210 O O . CYS A 1 550 ? 12.228 6.845 53.544 1.00 90.62 550 CYS A O 1
ATOM 4212 N N . LEU A 1 551 ? 10.991 5.106 54.219 1.00 87.00 551 LEU A N 1
ATOM 4213 C CA . LEU A 1 551 ? 11.577 4.933 55.538 1.00 87.00 551 LEU A CA 1
ATOM 4214 C C . LEU A 1 551 ? 12.458 3.686 55.543 1.00 87.00 551 LEU A C 1
ATOM 4216 O O . LEU A 1 551 ? 11.970 2.575 55.357 1.00 87.00 551 LEU A O 1
ATOM 4220 N N . PHE A 1 552 ? 13.748 3.851 55.826 1.00 79.19 552 PHE A N 1
ATOM 4221 C CA . PHE A 1 552 ? 14.698 2.737 55.896 1.00 79.19 552 PHE A CA 1
ATOM 4222 C C . PHE A 1 552 ? 15.112 2.432 57.343 1.00 79.19 552 PHE A C 1
ATOM 4224 O O . PHE A 1 552 ? 15.319 3.366 58.133 1.00 79.19 552 PHE A O 1
ATOM 4231 N N . PRO A 1 553 ? 15.286 1.154 57.722 1.00 74.75 553 PRO A N 1
ATOM 4232 C CA . PRO A 1 553 ? 15.922 0.809 58.987 1.00 74.75 553 PRO A CA 1
ATOM 4233 C C . PRO A 1 553 ? 17.364 1.352 59.065 1.00 74.75 553 PRO A C 1
ATOM 4235 O O . PRO A 1 553 ? 18.022 1.498 58.037 1.00 74.75 553 PRO A O 1
ATOM 4238 N N . PRO A 1 554 ? 17.902 1.641 60.266 1.00 67.62 554 PRO A N 1
ATOM 4239 C CA . PRO A 1 554 ? 17.218 1.670 61.560 1.00 67.62 554 PRO A CA 1
ATOM 4240 C C . PRO A 1 554 ? 16.545 3.022 61.865 1.00 67.62 554 PRO A C 1
ATOM 4242 O O . PRO A 1 554 ? 15.972 3.195 62.938 1.00 67.62 554 PRO A O 1
ATOM 4245 N N . ILE A 1 555 ? 16.687 4.016 60.981 1.00 73.44 555 ILE A N 1
ATOM 4246 C CA . ILE A 1 555 ? 16.343 5.417 61.275 1.00 73.44 555 ILE A CA 1
ATOM 4247 C C . ILE A 1 555 ? 14.839 5.677 61.097 1.00 73.44 555 ILE A C 1
ATOM 4249 O O . ILE A 1 555 ? 14.255 6.408 61.895 1.00 73.44 555 ILE A O 1
ATOM 4253 N N . GLY A 1 556 ? 14.209 5.072 60.087 1.00 71.19 556 GLY A N 1
ATOM 4254 C CA . GLY A 1 556 ? 12.786 5.244 59.766 1.00 71.19 556 GLY A CA 1
ATOM 4255 C C . GLY A 1 556 ? 11.854 4.181 60.361 1.00 71.19 556 GLY A C 1
ATOM 4256 O O . GLY A 1 556 ? 10.643 4.375 60.404 1.00 71.19 556 GLY A O 1
ATOM 4257 N N . CYS A 1 557 ? 12.402 3.064 60.837 1.00 75.00 557 CYS A N 1
ATOM 4258 C CA . CYS A 1 557 ? 11.674 1.905 61.357 1.00 75.00 557 CYS A CA 1
ATOM 4259 C C . CYS A 1 557 ? 12.655 0.932 62.028 1.00 75.00 557 CYS A C 1
ATOM 4261 O O . CYS A 1 557 ? 13.867 1.001 61.822 1.00 75.00 557 CYS A O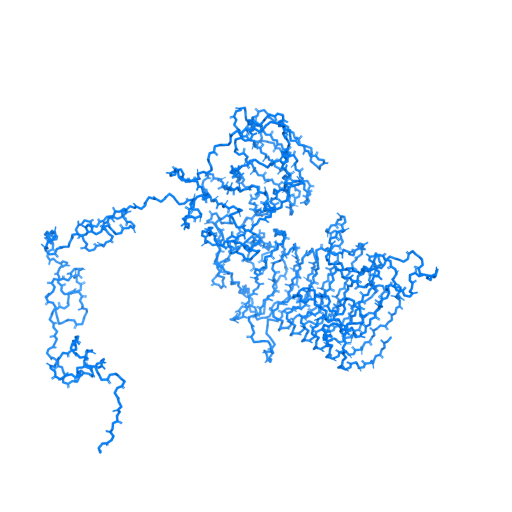 1
ATOM 4263 N N . SER A 1 558 ? 12.134 0.010 62.838 1.00 73.25 558 SER A N 1
ATOM 4264 C CA . SER A 1 558 ? 12.948 -1.097 63.351 1.00 73.25 558 SER A CA 1
ATOM 4265 C C . SER A 1 558 ? 13.174 -2.133 62.252 1.00 73.25 558 SER A C 1
ATOM 4267 O O . SER A 1 558 ? 12.277 -2.375 61.447 1.00 73.25 558 SER A O 1
ATOM 4269 N N . TRP A 1 559 ? 14.355 -2.754 62.242 1.00 67.56 559 TRP A N 1
ATOM 4270 C CA . TRP A 1 559 ? 14.606 -3.945 61.433 1.00 67.56 559 TRP A CA 1
ATOM 4271 C C . TRP A 1 559 ? 13.504 -4.986 61.690 1.00 67.56 559 TRP A C 1
ATOM 4273 O O . TRP A 1 559 ? 13.090 -5.124 62.847 1.00 67.56 559 TRP A O 1
ATOM 4283 N N . PRO A 1 560 ? 13.007 -5.700 60.662 1.00 63.06 560 PRO A N 1
ATOM 4284 C CA . PRO A 1 560 ? 12.063 -6.787 60.881 1.00 63.06 560 PRO A CA 1
ATOM 4285 C C . PRO A 1 560 ? 12.650 -7.773 61.905 1.00 63.06 560 PRO A C 1
ATOM 4287 O O . PRO A 1 560 ? 13.851 -8.037 61.909 1.00 63.06 560 PRO A O 1
ATOM 4290 N N . ASP A 1 561 ? 11.804 -8.287 62.804 1.00 59.44 561 ASP A N 1
ATOM 4291 C CA . ASP A 1 561 ? 12.167 -9.063 64.012 1.00 59.44 561 ASP A CA 1
ATOM 4292 C C . ASP A 1 561 ? 12.906 -10.399 63.719 1.00 59.44 561 ASP A C 1
ATOM 4294 O O . ASP A 1 561 ? 13.149 -11.213 64.612 1.00 59.44 561 ASP A O 1
ATOM 4298 N N . ASN A 1 562 ? 13.274 -10.648 62.459 1.00 59.28 562 ASN A N 1
ATOM 4299 C CA . ASN A 1 562 ? 14.073 -11.765 61.983 1.00 59.28 562 ASN A CA 1
ATOM 4300 C C . ASN A 1 562 ? 15.503 -11.312 61.629 1.00 59.28 562 ASN A C 1
ATOM 4302 O O . ASN A 1 562 ? 15.884 -11.189 60.467 1.00 59.28 562 ASN A O 1
ATOM 4306 N N . SER A 1 563 ? 16.366 -11.213 62.638 1.00 60.34 563 SER A N 1
ATOM 4307 C CA . SER A 1 563 ? 17.817 -10.990 62.483 1.00 60.34 563 SER A CA 1
ATOM 4308 C C . SER A 1 563 ? 18.568 -12.035 61.625 1.00 60.34 563 SER A C 1
ATOM 4310 O O . SER A 1 563 ? 19.791 -11.998 61.556 1.00 60.34 563 SER A O 1
ATOM 4312 N N . ALA A 1 564 ? 17.861 -12.975 60.988 1.00 60.62 564 ALA A N 1
ATOM 4313 C CA . ALA A 1 564 ? 18.391 -13.958 60.050 1.00 60.62 564 ALA A CA 1
ATOM 4314 C C . ALA A 1 564 ? 18.618 -13.402 58.628 1.00 60.62 564 ALA A C 1
ATOM 4316 O O . ALA A 1 564 ? 19.452 -13.943 57.914 1.00 60.62 564 ALA A O 1
ATOM 4317 N N . PHE A 1 565 ? 17.933 -12.321 58.226 1.00 68.56 565 PHE A N 1
ATOM 4318 C CA . PHE A 1 565 ? 18.040 -11.750 56.867 1.00 68.56 565 PHE A CA 1
ATOM 4319 C C . PHE A 1 565 ? 18.814 -10.425 56.811 1.00 68.56 565 PHE A C 1
ATOM 4321 O O . PHE A 1 565 ? 18.784 -9.725 55.798 1.00 68.56 565 PHE A O 1
ATOM 4328 N N . VAL A 1 566 ? 19.500 -10.083 57.901 1.00 70.94 566 VAL A N 1
ATOM 4329 C CA . VAL A 1 566 ? 20.243 -8.834 58.088 1.00 70.94 566 VAL A CA 1
ATOM 4330 C C . VAL A 1 566 ? 21.720 -9.185 58.289 1.00 70.94 566 VAL A C 1
ATOM 4332 O O . VAL A 1 566 ? 22.047 -10.020 59.134 1.00 70.94 566 VAL A O 1
ATOM 4335 N N . GLY A 1 567 ? 22.604 -8.618 57.474 1.00 78.50 567 GLY A N 1
ATOM 4336 C CA . GLY A 1 567 ? 24.036 -8.927 57.460 1.00 78.50 567 GLY A CA 1
ATOM 4337 C C . GLY A 1 567 ? 24.684 -8.505 56.143 1.00 78.50 567 GLY A C 1
ATOM 4338 O O . GLY A 1 567 ? 24.003 -8.018 55.251 1.00 78.50 567 GLY A O 1
ATOM 4339 N N . CYS A 1 568 ? 25.988 -8.716 55.978 1.00 85.00 568 CYS A N 1
ATOM 4340 C CA . CYS A 1 568 ? 26.672 -8.277 54.762 1.00 85.00 568 CYS A CA 1
ATOM 4341 C C . CYS A 1 568 ? 26.124 -8.955 53.490 1.00 85.00 568 CYS A C 1
ATOM 4343 O O . CYS A 1 568 ? 26.216 -10.177 53.360 1.00 85.00 568 CYS A O 1
ATOM 4345 N N . THR A 1 569 ? 25.617 -8.176 52.530 1.00 85.12 569 THR A N 1
ATOM 4346 C CA . THR A 1 569 ? 25.029 -8.683 51.270 1.00 85.12 569 THR A CA 1
ATOM 4347 C C . THR A 1 569 ? 26.021 -8.767 50.107 1.00 85.12 569 THR A C 1
ATOM 4349 O O . THR A 1 569 ? 25.672 -9.240 49.025 1.00 85.12 569 THR A O 1
ATOM 4352 N N . TYR A 1 570 ? 27.266 -8.330 50.303 1.00 81.31 570 TYR A N 1
ATOM 4353 C CA . TYR A 1 570 ? 28.275 -8.317 49.248 1.00 81.31 570 TYR A CA 1
ATOM 4354 C C . TYR A 1 570 ? 29.071 -9.620 49.237 1.00 81.31 570 TYR A C 1
ATOM 4356 O O . TYR A 1 570 ? 29.778 -9.909 50.201 1.00 81.31 570 TYR A O 1
ATOM 4364 N N . SER A 1 571 ? 29.004 -10.367 48.129 1.00 84.00 571 SER A N 1
ATOM 4365 C CA . SER A 1 571 ? 29.630 -11.694 47.963 1.00 84.00 571 SER A CA 1
ATOM 4366 C C . SER A 1 571 ? 31.124 -11.746 48.269 1.00 84.00 571 SER A C 1
ATOM 4368 O O . SER A 1 571 ? 31.658 -12.796 48.622 1.00 84.00 571 SER A O 1
ATOM 4370 N N . ASP A 1 572 ? 31.788 -10.605 48.123 1.00 76.44 572 ASP A N 1
ATOM 4371 C CA . ASP A 1 572 ? 33.237 -10.480 48.184 1.00 76.44 572 ASP A CA 1
ATOM 4372 C C . ASP A 1 572 ? 33.734 -10.157 49.610 1.00 76.44 572 ASP A C 1
ATOM 4374 O O . ASP A 1 572 ? 34.941 -10.113 49.865 1.00 76.44 572 ASP A O 1
ATOM 4378 N N . ALA A 1 573 ? 32.817 -9.938 50.559 1.00 81.31 573 ALA A N 1
ATOM 4379 C CA . ALA A 1 573 ? 33.143 -9.696 51.958 1.00 81.31 573 ALA A CA 1
ATOM 4380 C C . ALA A 1 573 ? 33.457 -11.006 52.696 1.00 81.31 573 ALA A C 1
ATOM 4382 O O . ALA A 1 573 ? 32.831 -12.042 52.482 1.00 81.31 573 ALA A O 1
ATOM 4383 N N . ILE A 1 574 ? 34.391 -10.958 53.651 1.00 83.81 574 ILE A N 1
ATOM 4384 C CA . ILE A 1 574 ? 34.760 -12.091 54.518 1.00 83.81 574 ILE A CA 1
ATOM 4385 C C . ILE A 1 574 ? 33.542 -12.632 55.270 1.00 83.81 574 ILE A C 1
ATOM 4387 O O . ILE A 1 574 ? 33.425 -13.835 55.489 1.00 83.81 574 ILE A O 1
ATOM 4391 N N . ASN A 1 575 ? 32.666 -11.740 55.722 1.00 86.19 575 ASN A N 1
ATOM 4392 C CA . ASN A 1 575 ? 31.442 -12.079 56.438 1.00 86.19 575 ASN A CA 1
ATOM 4393 C C . ASN A 1 575 ? 30.197 -11.921 55.560 1.00 86.19 575 ASN A C 1
ATOM 4395 O O . ASN A 1 575 ? 29.124 -11.650 56.099 1.00 86.19 575 ASN A O 1
ATOM 4399 N N . TYR A 1 576 ? 30.337 -12.090 54.239 1.00 85.81 576 TYR A N 1
ATOM 4400 C CA . TYR A 1 576 ? 29.191 -12.219 53.349 1.00 85.81 576 TYR A CA 1
ATOM 4401 C C . TYR A 1 576 ? 28.213 -13.261 53.897 1.00 85.81 576 TYR A C 1
ATOM 4403 O O . TYR A 1 576 ? 28.597 -14.396 54.200 1.00 85.81 576 TYR A O 1
ATOM 4411 N N . ASN A 1 577 ? 26.950 -12.873 54.027 1.00 84.31 577 ASN A N 1
ATOM 4412 C CA . ASN A 1 577 ? 25.879 -13.745 54.463 1.00 84.31 577 ASN A CA 1
ATOM 4413 C C . ASN A 1 577 ? 24.944 -14.011 53.280 1.00 84.31 577 ASN A C 1
ATOM 4415 O O . ASN A 1 577 ? 24.214 -13.130 52.838 1.00 84.31 577 ASN A O 1
ATOM 4419 N N . THR A 1 578 ? 24.928 -15.253 52.797 1.00 85.50 578 THR A N 1
ATOM 4420 C CA . THR A 1 578 ? 24.061 -15.685 51.688 1.00 85.50 578 THR A CA 1
ATOM 4421 C C . THR A 1 578 ? 22.570 -15.625 52.019 1.00 85.50 578 THR A C 1
ATOM 4423 O O . THR A 1 578 ? 21.748 -15.669 51.111 1.00 85.50 578 THR A O 1
ATOM 4426 N N . GLU A 1 579 ? 22.215 -15.575 53.305 1.00 81.50 579 GLU A N 1
ATOM 4427 C CA . GLU A 1 579 ? 20.835 -15.415 53.771 1.00 81.50 579 GLU A CA 1
ATOM 4428 C C . GLU A 1 579 ? 20.476 -13.939 54.017 1.00 81.50 579 GLU A C 1
ATOM 4430 O O . GLU A 1 579 ? 19.306 -13.631 54.240 1.00 81.50 579 GLU A O 1
ATOM 4435 N N . ALA A 1 580 ? 21.444 -13.013 53.954 1.00 76.12 580 ALA A N 1
ATOM 4436 C CA . ALA A 1 580 ? 21.171 -11.593 54.118 1.00 76.12 580 ALA A CA 1
ATOM 4437 C C . ALA A 1 580 ? 20.522 -11.010 52.859 1.00 76.12 580 ALA A C 1
ATOM 4439 O O . ALA A 1 580 ? 21.067 -11.072 51.759 1.00 76.12 580 ALA A O 1
ATOM 4440 N N . VAL A 1 581 ? 19.353 -10.407 53.058 1.00 73.81 581 VAL A N 1
ATOM 4441 C CA . VAL A 1 581 ? 18.631 -9.621 52.050 1.00 73.81 581 VAL A CA 1
ATOM 4442 C C . VAL A 1 581 ? 18.890 -8.128 52.267 1.00 73.81 581 VAL A C 1
ATOM 4444 O O . VAL A 1 581 ? 18.829 -7.350 51.319 1.00 73.81 581 VAL A O 1
ATOM 4447 N N . TYR A 1 582 ? 19.241 -7.732 53.495 1.00 70.94 582 TYR A N 1
ATOM 4448 C CA . TYR A 1 582 ? 19.499 -6.345 53.864 1.00 70.94 582 TYR A CA 1
ATOM 4449 C C . TYR A 1 582 ? 20.893 -6.167 54.479 1.00 70.94 582 TYR A C 1
ATOM 4451 O O . TYR A 1 582 ? 21.231 -6.854 55.446 1.00 70.94 582 TYR A O 1
ATOM 4459 N N . ASP A 1 583 ? 21.669 -5.218 53.946 1.00 75.50 583 ASP A N 1
ATOM 4460 C CA . ASP A 1 583 ? 22.996 -4.879 54.468 1.00 75.50 583 ASP A CA 1
ATOM 4461 C C . ASP A 1 583 ? 22.891 -4.075 55.767 1.00 75.50 583 ASP A C 1
ATOM 4463 O O . ASP A 1 583 ? 22.221 -3.044 55.829 1.00 75.50 583 ASP A O 1
ATOM 4467 N N . ASP A 1 584 ? 23.573 -4.537 56.809 1.00 75.44 584 ASP A N 1
ATOM 4468 C CA . ASP A 1 584 ? 23.643 -3.863 58.109 1.00 75.44 584 ASP A CA 1
ATOM 4469 C C . ASP A 1 584 ? 24.926 -3.044 58.290 1.00 75.44 584 ASP A C 1
ATOM 4471 O O . ASP A 1 584 ? 25.187 -2.517 59.376 1.00 75.44 584 ASP A O 1
ATOM 4475 N N . GLY A 1 585 ? 25.739 -2.945 57.234 1.00 75.25 585 GLY A N 1
ATOM 4476 C CA . GLY A 1 585 ? 27.024 -2.259 57.253 1.00 75.25 585 GLY A CA 1
ATOM 4477 C C . GLY A 1 585 ? 28.103 -3.018 58.028 1.00 75.25 585 GLY A C 1
ATOM 4478 O O . GLY A 1 585 ? 29.159 -2.451 58.313 1.00 75.25 585 GLY A O 1
ATOM 4479 N N . SER A 1 586 ? 27.873 -4.289 58.383 1.00 80.44 586 SER A N 1
ATOM 4480 C CA . SER A 1 586 ? 28.857 -5.112 59.094 1.00 80.44 586 SER A CA 1
ATOM 4481 C C . SER A 1 586 ? 29.931 -5.719 58.186 1.00 80.44 586 SER A C 1
ATOM 4483 O O . SER A 1 586 ? 30.825 -6.394 58.699 1.00 80.44 586 SER A O 1
ATOM 4485 N N . CYS A 1 587 ? 29.872 -5.510 56.864 1.00 85.69 587 CYS A N 1
ATOM 4486 C CA . CYS A 1 587 ? 30.805 -6.085 55.893 1.00 85.69 587 CYS A CA 1
ATOM 4487 C C . CYS A 1 587 ? 32.281 -5.886 56.271 1.00 85.69 587 CYS A C 1
ATOM 4489 O O . CYS A 1 587 ? 32.782 -4.771 56.406 1.00 85.69 587 CYS A O 1
ATOM 4491 N N . MET A 1 588 ? 32.993 -7.000 56.397 1.00 80.38 588 MET A N 1
ATOM 4492 C CA . MET A 1 588 ? 34.416 -7.095 56.660 1.00 80.38 588 MET A CA 1
ATOM 4493 C C . MET A 1 588 ? 35.120 -7.515 55.382 1.00 80.38 588 MET A C 1
ATOM 4495 O O . MET A 1 588 ? 34.742 -8.495 54.749 1.00 80.38 588 MET A O 1
ATOM 4499 N N . TRP A 1 589 ? 36.202 -6.835 55.048 1.00 73.88 589 TRP A N 1
ATOM 4500 C CA . TRP A 1 589 ? 36.988 -7.101 53.848 1.00 73.88 589 TRP A CA 1
ATOM 4501 C C . TRP A 1 589 ? 38.374 -7.597 54.259 1.00 73.88 589 TRP A C 1
ATOM 4503 O O . TRP A 1 589 ? 38.888 -7.193 55.306 1.00 73.88 589 TRP A O 1
ATOM 4513 N N . ASN A 1 590 ? 38.973 -8.515 53.490 1.00 68.81 590 ASN A N 1
ATOM 4514 C CA . ASN A 1 590 ? 40.316 -9.019 53.802 1.00 68.81 590 ASN A CA 1
ATOM 4515 C C . ASN A 1 590 ? 41.310 -7.860 53.840 1.00 68.81 590 ASN A C 1
ATOM 4517 O O . ASN A 1 590 ? 41.310 -7.009 52.954 1.00 68.81 590 ASN A O 1
ATOM 4521 N N . ALA A 1 591 ? 42.182 -7.866 54.854 1.00 56.50 591 ALA A N 1
ATOM 4522 C CA . ALA A 1 591 ? 43.363 -7.021 54.857 1.00 56.50 591 ALA A CA 1
ATOM 4523 C C . ALA A 1 591 ? 44.189 -7.361 53.605 1.00 56.50 591 ALA A C 1
ATOM 4525 O O . ALA A 1 591 ? 44.723 -8.460 53.456 1.00 56.50 591 ALA A O 1
ATOM 4526 N N . VAL A 1 592 ? 44.167 -6.394 52.701 1.00 52.75 592 VAL A N 1
ATOM 4527 C CA . VAL A 1 592 ? 44.622 -6.339 51.316 1.00 52.75 592 VAL A CA 1
ATOM 4528 C C . VAL A 1 592 ? 45.936 -7.088 51.051 1.00 52.75 592 VAL A C 1
ATOM 4530 O O . VAL A 1 592 ? 46.958 -6.857 51.697 1.00 52.75 592 VAL A O 1
ATOM 4533 N N . SER A 1 593 ? 45.922 -7.972 50.045 1.00 49.44 593 SER A N 1
ATOM 4534 C CA . SER A 1 593 ? 47.135 -8.382 49.332 1.00 49.44 593 SER A CA 1
ATOM 4535 C C . SER A 1 593 ? 47.705 -7.169 48.602 1.00 49.44 593 SER A C 1
ATOM 4537 O O . SER A 1 593 ? 46.961 -6.499 47.898 1.00 49.44 593 SER A O 1
ATOM 4539 N N . ALA A 1 594 ? 49.004 -6.922 48.757 1.00 54.56 594 ALA A N 1
ATOM 4540 C CA . ALA A 1 594 ? 49.745 -5.705 48.410 1.00 54.56 594 ALA A CA 1
ATOM 4541 C C . ALA A 1 594 ? 49.781 -5.254 46.926 1.00 54.56 594 ALA A C 1
ATOM 4543 O O . ALA A 1 594 ? 50.740 -4.602 46.529 1.00 54.56 594 ALA A O 1
ATOM 4544 N N . GLU A 1 595 ? 48.771 -5.542 46.108 1.00 59.66 595 GLU A N 1
ATOM 4545 C CA . GLU A 1 595 ? 48.631 -4.996 44.755 1.00 59.66 595 GLU A CA 1
ATOM 4546 C C . GLU A 1 595 ? 47.150 -4.694 44.463 1.00 59.66 595 GLU A C 1
ATOM 4548 O O . GLU A 1 595 ? 46.443 -5.508 43.874 1.00 59.66 595 GLU A O 1
ATOM 4553 N N . CYS A 1 596 ? 46.673 -3.518 44.891 1.00 66.50 596 CYS A N 1
ATOM 4554 C CA . CYS A 1 596 ? 45.448 -2.896 44.380 1.00 66.50 596 CYS A CA 1
ATOM 4555 C C . CYS A 1 596 ? 45.857 -1.903 43.279 1.00 66.50 596 CYS A C 1
ATOM 4557 O O . CYS A 1 596 ? 46.325 -0.815 43.604 1.00 66.50 596 CYS A O 1
ATOM 4559 N N . PRO A 1 597 ? 45.699 -2.224 41.980 1.00 66.06 597 PRO A N 1
ATOM 4560 C CA . PRO A 1 597 ? 46.185 -1.366 40.891 1.00 66.06 597 PRO A CA 1
ATOM 4561 C C . PRO A 1 597 ? 45.516 0.015 40.824 1.00 66.06 597 PRO A C 1
ATOM 4563 O O . PRO A 1 597 ? 46.013 0.901 40.136 1.00 66.06 597 PRO A O 1
ATOM 4566 N N . ALA A 1 598 ? 44.377 0.177 41.503 1.00 72.75 598 ALA A N 1
ATOM 4567 C CA . ALA A 1 598 ? 43.586 1.403 41.550 1.00 72.75 598 ALA A CA 1
ATOM 4568 C C . ALA A 1 598 ? 43.732 2.190 42.869 1.00 72.75 598 ALA A C 1
ATOM 4570 O O . ALA A 1 598 ? 43.102 3.234 43.007 1.00 72.75 598 ALA A O 1
ATOM 4571 N N . ASP A 1 599 ? 44.545 1.714 43.819 1.00 78.38 599 ASP A N 1
ATOM 4572 C CA . ASP A 1 599 ? 44.962 2.495 44.992 1.00 78.38 599 ASP A CA 1
ATOM 4573 C C . ASP A 1 599 ? 46.115 3.405 44.552 1.00 78.38 599 ASP A C 1
ATOM 4575 O O . ASP A 1 599 ? 47.297 3.057 44.605 1.00 78.38 599 ASP A O 1
ATOM 4579 N N . VAL A 1 600 ? 45.740 4.544 43.977 1.00 77.81 600 VAL A N 1
ATOM 4580 C CA . VAL A 1 600 ? 46.670 5.491 43.354 1.00 77.81 600 VAL A CA 1
ATOM 4581 C C . VAL A 1 600 ? 47.480 6.229 44.416 1.00 77.81 600 VAL A C 1
ATOM 4583 O O . VAL A 1 600 ? 48.585 6.701 44.136 1.00 77.81 600 VAL A O 1
ATOM 4586 N N . ASN A 1 601 ? 46.945 6.336 45.631 1.00 81.62 601 ASN A N 1
ATOM 4587 C CA . ASN A 1 601 ? 47.565 7.074 46.719 1.00 81.62 601 ASN A CA 1
ATOM 4588 C C . ASN A 1 601 ? 48.418 6.185 47.658 1.00 81.62 601 ASN A C 1
ATOM 4590 O O . ASN A 1 601 ? 49.288 6.706 48.363 1.00 81.62 601 ASN A O 1
ATOM 4594 N N . GLY A 1 602 ? 48.245 4.862 47.600 1.00 76.81 602 GLY A N 1
ATOM 4595 C CA . GLY A 1 602 ? 49.014 3.860 48.335 1.00 76.81 602 GLY A CA 1
ATOM 4596 C C . GLY A 1 602 ? 48.604 3.688 49.801 1.00 76.81 602 GLY A C 1
ATOM 4597 O O . GLY A 1 602 ? 49.432 3.236 50.599 1.00 76.81 602 GLY A O 1
ATOM 4598 N N . ASP A 1 603 ? 47.385 4.076 50.187 1.00 78.38 603 ASP A N 1
ATOM 4599 C CA . ASP A 1 603 ? 46.881 3.960 51.566 1.00 78.38 603 ASP A CA 1
ATOM 4600 C C . ASP A 1 603 ? 46.281 2.585 51.897 1.00 78.38 603 ASP A C 1
ATOM 4602 O O . ASP A 1 603 ? 45.904 2.320 53.045 1.00 78.38 603 ASP A O 1
ATOM 4606 N N . GLY A 1 604 ? 46.273 1.678 50.924 1.00 68.88 604 GLY A N 1
ATOM 4607 C CA . GLY A 1 604 ? 45.743 0.333 51.041 1.00 68.88 604 GLY A CA 1
ATOM 4608 C C . GLY A 1 604 ? 44.246 0.242 50.762 1.00 68.88 604 GLY A C 1
ATOM 4609 O O . GLY A 1 604 ? 43.684 -0.827 50.997 1.00 68.88 604 GLY A O 1
ATOM 4610 N N . MET A 1 605 ? 43.588 1.304 50.282 1.00 73.00 605 MET A N 1
ATOM 4611 C CA . MET A 1 605 ? 42.180 1.299 49.877 1.00 73.00 605 MET A CA 1
ATOM 4612 C C . MET A 1 605 ? 41.991 1.925 48.488 1.00 73.00 605 MET A C 1
ATOM 4614 O O . MET A 1 605 ? 42.799 2.711 48.025 1.00 73.00 605 MET A O 1
ATOM 4618 N N . VAL A 1 606 ? 40.900 1.569 47.802 1.00 78.31 606 VAL A N 1
ATOM 4619 C CA . VAL A 1 606 ? 40.452 2.281 46.593 1.00 78.31 606 VAL A CA 1
ATOM 4620 C C . VAL A 1 606 ? 39.258 3.139 46.998 1.00 78.31 606 VAL A C 1
ATOM 4622 O O . VAL A 1 606 ? 38.162 2.616 47.203 1.00 78.31 606 VAL A O 1
ATOM 4625 N N . ALA A 1 607 ? 39.468 4.441 47.179 1.00 79.00 607 ALA A N 1
ATOM 4626 C CA . ALA A 1 607 ? 38.477 5.380 47.697 1.00 79.00 607 ALA A CA 1
ATOM 4627 C C . ALA A 1 607 ? 38.286 6.601 46.778 1.00 79.00 607 ALA A C 1
ATOM 4629 O O . ALA A 1 607 ? 38.978 6.796 45.779 1.00 79.00 607 ALA A O 1
ATOM 4630 N N . VAL A 1 608 ? 37.330 7.472 47.126 1.00 82.06 608 VAL A N 1
ATOM 4631 C CA . VAL A 1 608 ? 37.072 8.729 46.391 1.00 82.06 608 VAL A CA 1
ATOM 4632 C C . VAL A 1 608 ? 38.345 9.575 46.265 1.00 82.06 608 VAL A C 1
ATOM 4634 O O . VAL A 1 608 ? 38.541 10.246 45.254 1.00 82.06 608 VAL A O 1
ATOM 4637 N N . GLN A 1 609 ? 39.235 9.519 47.256 1.00 79.12 609 GLN A N 1
ATOM 4638 C CA . GLN A 1 609 ? 40.533 10.187 47.227 1.00 79.12 609 GLN A CA 1
ATOM 4639 C C . GLN A 1 609 ? 41.429 9.734 46.058 1.00 79.12 609 GLN A C 1
ATOM 4641 O O . GLN A 1 609 ? 42.057 10.595 45.442 1.00 79.12 609 GLN A O 1
ATOM 4646 N N . ASP A 1 610 ? 41.440 8.451 45.685 1.00 84.25 610 ASP A N 1
ATOM 4647 C CA . ASP A 1 610 ? 42.204 7.943 44.532 1.00 84.25 610 ASP A CA 1
ATOM 4648 C C . ASP A 1 610 ? 41.653 8.474 43.212 1.00 84.25 610 ASP A C 1
ATOM 4650 O O . ASP A 1 610 ? 42.399 8.932 42.345 1.00 84.25 610 ASP A O 1
ATOM 4654 N N . ILE A 1 611 ? 40.324 8.508 43.092 1.00 83.81 611 ILE A N 1
ATOM 4655 C CA . ILE A 1 611 ? 39.631 9.081 41.934 1.00 83.81 611 ILE A CA 1
ATOM 4656 C C . ILE A 1 611 ? 39.930 10.579 41.815 1.00 83.81 611 ILE A C 1
ATOM 4658 O O . ILE A 1 611 ? 40.200 11.065 40.719 1.00 83.81 611 ILE A O 1
ATOM 4662 N N . LEU A 1 612 ? 39.934 11.319 42.927 1.00 84.31 612 LEU A N 1
ATOM 4663 C CA . LEU A 1 612 ? 40.296 12.738 42.926 1.00 84.31 612 LEU A CA 1
ATOM 4664 C C . LEU A 1 612 ? 41.755 12.956 42.501 1.00 84.31 612 LEU A C 1
ATOM 4666 O O . LEU A 1 612 ? 42.041 13.927 41.801 1.00 84.31 612 LEU A O 1
ATOM 4670 N N . LEU A 1 613 ? 42.667 12.047 42.853 1.00 80.50 613 LEU A N 1
ATOM 4671 C CA . LEU A 1 613 ? 44.062 12.078 42.406 1.00 80.50 613 LEU A CA 1
ATOM 4672 C C . LEU A 1 613 ? 44.189 11.844 40.893 1.00 80.50 613 LEU A C 1
ATOM 4674 O O . LEU A 1 613 ? 44.868 12.618 40.209 1.00 80.50 613 LEU A O 1
ATOM 4678 N N . VAL A 1 614 ? 43.475 10.862 40.343 1.00 80.19 614 VAL A N 1
ATOM 4679 C CA . VAL A 1 614 ? 43.424 10.617 38.890 1.00 80.19 614 VAL A CA 1
ATOM 4680 C C . VAL A 1 614 ? 42.795 11.798 38.149 1.00 80.19 614 VAL A C 1
ATOM 4682 O O . VAL A 1 614 ? 43.346 12.273 37.160 1.00 80.19 614 VAL A O 1
ATOM 4685 N N . LEU A 1 615 ? 41.682 12.340 38.642 1.00 81.25 615 LEU A N 1
ATOM 4686 C CA . LEU A 1 615 ? 41.014 13.484 38.015 1.00 81.25 615 LEU A CA 1
ATOM 4687 C C . LEU A 1 615 ? 41.835 14.773 38.116 1.00 81.25 615 LEU A C 1
ATOM 4689 O O . LEU A 1 615 ? 41.820 15.577 37.190 1.00 81.25 615 LEU A O 1
ATOM 4693 N N . SER A 1 616 ? 42.586 14.968 39.203 1.00 79.50 616 SER A N 1
ATOM 4694 C CA . SER A 1 616 ? 43.473 16.130 39.346 1.00 79.50 616 SER A CA 1
ATOM 4695 C C . SER A 1 616 ? 44.689 16.080 38.415 1.00 79.50 616 SER A C 1
ATOM 4697 O O . SER A 1 616 ? 45.218 17.126 38.044 1.00 79.50 616 SER A O 1
ATOM 4699 N N . SER A 1 617 ? 45.119 14.879 38.017 1.00 75.12 617 SER A N 1
ATOM 4700 C CA . SER A 1 617 ? 46.224 14.668 37.074 1.00 75.12 617 SER A CA 1
ATOM 4701 C C . SER A 1 617 ? 45.757 14.546 35.617 1.00 75.12 617 SER A C 1
ATOM 4703 O O . SER A 1 617 ? 46.558 14.728 34.697 1.00 75.12 617 SER A O 1
ATOM 4705 N N . TYR A 1 618 ? 44.461 14.319 35.387 1.00 77.56 618 TYR A N 1
ATOM 4706 C CA . TYR A 1 618 ? 43.854 14.207 34.064 1.00 77.56 618 TYR A CA 1
ATOM 4707 C C . TYR A 1 618 ? 44.072 15.477 33.224 1.00 77.56 618 TYR A C 1
ATOM 4709 O O . TYR A 1 618 ? 43.667 16.578 33.592 1.00 77.56 618 TYR A O 1
ATOM 4717 N N . GLY A 1 619 ? 44.736 15.322 32.075 1.00 68.75 619 GLY A N 1
ATOM 4718 C CA . GLY A 1 619 ? 45.081 16.425 31.170 1.00 68.75 619 GLY A CA 1
ATOM 4719 C C . GLY A 1 619 ? 46.407 17.133 31.480 1.00 68.75 619 GLY A C 1
ATOM 4720 O O . GLY A 1 619 ? 46.772 18.063 30.759 1.00 68.75 619 GLY A O 1
ATOM 4721 N N . SER A 1 620 ? 47.153 16.696 32.500 1.00 81.50 620 SER A N 1
ATOM 4722 C CA . SER A 1 620 ? 48.502 17.213 32.761 1.00 81.50 620 SER A CA 1
ATOM 4723 C C . SER A 1 620 ? 49.507 16.680 31.725 1.00 81.50 620 SER A C 1
ATOM 4725 O O . SER A 1 620 ? 49.488 15.486 31.421 1.00 81.50 620 SER A O 1
ATOM 4727 N N . PRO A 1 621 ? 50.399 17.522 31.170 1.00 72.94 621 PRO A N 1
ATOM 4728 C CA . PRO A 1 621 ? 51.417 17.068 30.229 1.00 72.94 621 PRO A CA 1
ATOM 4729 C C . PRO A 1 621 ? 52.492 16.242 30.947 1.00 72.94 621 PRO A C 1
ATOM 4731 O O . PRO A 1 621 ? 53.051 16.679 31.953 1.00 72.94 621 PRO A O 1
ATOM 4734 N N . CYS A 1 622 ? 52.825 15.071 30.402 1.00 73.75 622 CYS A N 1
ATOM 4735 C CA . CYS A 1 622 ? 54.001 14.317 30.826 1.00 73.75 622 CYS A CA 1
ATOM 4736 C C . CYS A 1 622 ? 55.252 15.053 30.327 1.00 73.75 622 CYS A C 1
ATOM 4738 O O . CYS A 1 622 ? 55.462 15.162 29.119 1.00 73.75 622 CYS A O 1
ATOM 4740 N N . LEU A 1 623 ? 56.053 15.602 31.239 1.00 65.56 623 LEU A N 1
ATOM 4741 C CA . LEU A 1 623 ? 57.383 16.114 30.917 1.00 65.56 623 LEU A CA 1
ATOM 4742 C C . LEU A 1 623 ? 58.393 15.027 31.281 1.00 65.56 623 LEU A C 1
ATOM 4744 O O . LEU A 1 623 ? 58.421 14.591 32.430 1.00 65.56 623 LEU A O 1
ATOM 4748 N N . ASP A 1 624 ? 59.179 14.588 30.301 1.00 52.94 624 ASP A N 1
ATOM 4749 C CA . ASP A 1 624 ? 60.299 13.678 30.533 1.00 52.94 624 ASP A CA 1
ATOM 4750 C C . ASP A 1 624 ? 61.341 14.381 31.427 1.00 52.94 624 ASP A C 1
ATOM 4752 O O . ASP A 1 624 ? 61.783 15.488 31.099 1.00 52.94 624 ASP A O 1
ATOM 4756 N N . GLU A 1 625 ? 61.738 13.748 32.537 1.00 48.19 625 GLU A N 1
ATOM 4757 C CA . GLU A 1 625 ? 63.065 13.974 33.139 1.00 48.19 625 GLU A CA 1
ATOM 4758 C C . GLU A 1 625 ? 64.095 13.019 32.532 1.00 48.19 625 GLU A C 1
ATOM 4760 O O . GLU A 1 625 ? 63.800 11.802 32.437 1.00 48.19 625 GLU A O 1
#